Protein AF-A0A7L9SNA4-F1 (afdb_monomer)

pLDDT: mean 79.63, std 12.59, range [30.75, 96.81]

Solvent-accessible surface area (backbone atoms only — not comparable to full-atom values): 23932 Å² total; per-residue (Å²): 127,68,67,68,68,52,51,42,30,35,54,19,47,22,53,44,46,42,49,28,51,69,63,38,55,66,61,52,42,61,64,44,50,49,56,45,50,50,53,48,62,74,45,52,84,48,63,92,54,95,65,62,67,66,61,54,46,49,53,50,19,46,54,51,23,50,48,39,52,51,49,44,38,51,56,39,25,45,43,51,40,45,29,16,60,68,39,41,44,46,51,48,16,48,55,61,60,35,51,67,52,53,53,48,18,40,44,53,28,40,45,54,51,45,32,54,46,37,41,52,47,48,52,53,51,31,72,68,65,74,76,60,64,81,70,52,59,57,51,21,55,51,47,32,56,56,39,58,32,47,44,32,55,42,46,38,54,55,70,50,94,63,58,49,68,57,51,50,56,54,45,57,54,47,51,55,52,38,56,59,54,45,73,53,90,64,64,77,82,46,39,56,54,51,30,67,77,26,65,54,29,34,38,25,52,44,42,40,49,52,49,22,60,77,71,73,43,91,71,62,70,66,56,57,52,42,43,53,54,47,38,49,46,31,44,51,54,12,57,56,49,60,57,88,59,65,55,66,31,84,90,67,74,75,71,53,58,67,70,54,47,53,54,52,48,56,59,63,63,88,46,61,36,43,34,38,48,37,58,62,91,84,28,43,68,68,39,40,54,52,49,49,53,53,54,42,65,65,53,92,72,90,57,57,62,42,30,66,39,57,73,74,54,67,60,70,44,57,28,28,42,52,52,51,43,49,32,29,50,34,30,23,79,65,78,86,67,82,74,50,73,44,51,50,50,40,38,62,73,66,41,56,85,42,27,83,40,44,47,65,74,49,52,68,26,58,32,30,54,51,41,48,53,33,38,60,50,29,67,50,54,26,37,39,31,34,46,68,54,60,71,40,56,74,67,59,30,52,41,50,51,47,37,54,51,51,43,40,76,69,49,24,25,35,41,34,32,57,91,55,65,73,64,58,71,72,46,87,80,53,45,48,42,44,37,37,77,86,55,45,71,53,83,77,43,85,68,77,132

Organism: NCBI:txid1765219

Foldseek 3Di:
DPPPLLVLLLVLLLVLLLLLVVLVVVVLCVLFVVLLVVLLVVCLVCAPPPDDPLVVQLVVLLSLLLSLVVLLLVQQQLVLLVCLQLVVLVQSCLLQLHSVSNSVSSNVNSLVVQLVRLQVSQVSVCVRRVPDDPLCNVLSVLSSVLSSLQNLVSNLCLQPLDHSVVVVVVVVVVSVVLSVLLPDDDDDPVQLVNCLVRVSNLSSLSSSQVSCVSVVHDDDVVSVVSSVVSSVVSNVVSVVSPPPRDSHNSPLPDAFDPVLLVVVVVVQPDAFFEAEEAEDPQLCPLNSLSNNSVVQSPDPDDRWSEQEDHPPLDHSQSDFLLSLLSSLLSSAPDDDDPQDPLLVVLCVPQCVVRRRPGLNPDDPQSSLSSSLSSSVSNVILEYEEEASRPPHDPVSSVSSLVSVQVCSVVRGHYYYYHPDVVSVVSGDPYQYWYGYSNSDTDPPSRDDD

InterPro domains:
  IPR003439 ABC transporter-like, ATP-binding domain [PF00005] (274-390)
  IPR003593 AAA+ ATPase domain [SM00382] (271-439)
  IPR027417 P-loop containing nucleoside triphosphate hydrolase [G3DSA:3.40.50.300] (269-443)
  IPR027417 P-loop containing nucleoside triphosphate hydrolase [SSF52540] (272-439)
  IPR050763 ABC transporter ATP-binding component [PTHR42711] (270-436)

Radius of gyration: 26.08 Å; Cα contacts (8 Å, |Δi|>4): 630; chains: 1; bounding box: 65×46×72 Å

Secondary structure (DSSP, 8-state):
--HHHHHHHHHHHHHHHHHHHHH-HHHHIIIIIHHHHHHHHHHHTTTTS---HHHHHHHHHHHHHHHHHHHHIIIIIIHHHHHHHTTHHHHHHHHHS-HHHHHHHHHHHHHHHHHHHHHHHHHHHHHHHS---TTHHHHHHHHHHHHHHHHHHHHGGGGS---HHHHHHHHHHHHHHHHHHHTS---TTHHHHHHHH-HHHHHHHHHHHHHHHHHT----HHHHHHHHHHHHHHHHHHHHHTTT---S-TT--PPPPHHHHHHHHHHHSS--EEEEEEE-TTSSHHHHHHHHHHHHTT-SSS----EEE-S-----TTSBHHHHHHHHHHHSSSS-PPPPHHHHHHIIIIIGGGTTSBGGG--HHHHHHHHHHHHHTT--SEEEEESTTTT--HHHHHHHHHHHHHHHHTT-EEEEE---HHHHHTSSS-EEEEEPTTSPBPGGGG---

Nearest PDB structures (foldseek):
  4yer-assembly1_A  TM=7.213E-01  e=1.551E-06  Thermotoga maritima MSB8
  5lj6-assembly1_A  TM=7.651E-01  e=4.568E-06  Aggregatibacter actinomycetemcomitans
  5lil-assembly1_B  TM=7.554E-01  e=3.991E-06  Aggregatibacter actinomycetemcomitans
  5lj7-assembly1_B  TM=7.560E-01  e=4.367E-06  Aggregatibacter actinomycetemcomitans
  5lj7-assembly1_A  TM=7.556E-01  e=1.124E-05  Aggregatibacter actinomycetemcomitans

Structure (mmCIF, N/CA/C/O backbone):
data_AF-A0A7L9SNA4-F1
#
_entry.id   AF-A0A7L9SNA4-F1
#
loop_
_atom_site.group_PDB
_atom_site.id
_atom_site.type_symbol
_atom_site.label_atom_id
_atom_site.label_alt_id
_atom_site.label_comp_id
_atom_site.label_asym_id
_atom_site.label_entity_id
_atom_site.label_seq_id
_atom_site.pdbx_PDB_ins_code
_atom_site.Cartn_x
_atom_site.Cartn_y
_atom_site.Cartn_z
_atom_site.occupancy
_atom_site.B_iso_or_equiv
_atom_site.auth_seq_id
_atom_site.auth_comp_id
_atom_site.auth_asym_id
_atom_site.auth_atom_id
_atom_site.pdbx_PDB_model_num
ATOM 1 N N . MET A 1 1 ? -17.905 -3.296 -12.856 1.00 43.97 1 MET A N 1
ATOM 2 C CA . MET A 1 1 ? -17.235 -2.466 -11.827 1.00 43.97 1 MET A CA 1
ATOM 3 C C . MET A 1 1 ? -17.929 -1.113 -11.800 1.00 43.97 1 MET A C 1
ATOM 5 O O . MET A 1 1 ? -17.920 -0.449 -12.825 1.00 43.97 1 MET A O 1
ATOM 9 N N . GLY A 1 2 ? -18.575 -0.729 -10.693 1.00 44.94 2 GLY A N 1
ATOM 10 C CA . GLY A 1 2 ? -19.204 0.594 -10.557 1.00 44.94 2 GLY A CA 1
ATOM 11 C C . GLY A 1 2 ? -18.174 1.709 -10.774 1.00 44.94 2 GLY A C 1
ATOM 12 O O . GLY A 1 2 ? -17.242 1.851 -9.980 1.00 44.94 2 GLY A O 1
ATOM 13 N N . GLY A 1 3 ? -18.304 2.440 -11.885 1.00 56.78 3 GLY A N 1
ATOM 14 C CA . GLY A 1 3 ? -17.217 3.240 -12.465 1.00 56.78 3 GLY A CA 1
ATOM 15 C C . GLY A 1 3 ? -16.683 4.357 -11.565 1.00 56.78 3 GLY A C 1
ATOM 16 O O . GLY A 1 3 ? -15.479 4.581 -11.520 1.00 56.78 3 GLY A O 1
ATOM 17 N N . ILE A 1 4 ? -17.545 5.006 -10.781 1.00 61.09 4 ILE A N 1
ATOM 18 C CA . ILE A 1 4 ? -17.172 6.199 -10.000 1.00 61.09 4 ILE A CA 1
ATOM 19 C C . ILE A 1 4 ? -16.403 5.822 -8.721 1.00 61.09 4 ILE A C 1
ATOM 21 O O . ILE A 1 4 ? -15.327 6.359 -8.449 1.00 61.09 4 ILE A O 1
ATOM 25 N N . ASN A 1 5 ? -16.888 4.825 -7.972 1.00 72.88 5 ASN A N 1
ATOM 26 C CA . ASN A 1 5 ? -16.231 4.366 -6.741 1.00 72.88 5 ASN A CA 1
ATOM 27 C C . ASN A 1 5 ? -14.871 3.699 -7.009 1.00 72.88 5 ASN A C 1
ATOM 29 O O . ASN A 1 5 ? -13.950 3.832 -6.200 1.00 72.88 5 ASN A O 1
ATOM 33 N N . GLY A 1 6 ? -14.715 3.014 -8.148 1.00 78.31 6 GLY A N 1
ATOM 34 C CA . GLY A 1 6 ? -13.434 2.434 -8.557 1.00 78.31 6 GLY A CA 1
ATOM 35 C C . GLY A 1 6 ? -12.361 3.494 -8.825 1.00 78.31 6 GLY A C 1
ATOM 36 O O . GLY A 1 6 ? -11.249 3.386 -8.306 1.00 78.31 6 GLY A O 1
ATOM 37 N N . ILE A 1 7 ? -12.706 4.551 -9.569 1.00 83.62 7 ILE A N 1
ATOM 38 C CA . ILE A 1 7 ? -11.781 5.647 -9.902 1.00 83.62 7 ILE A CA 1
ATOM 39 C C . ILE A 1 7 ? -11.362 6.412 -8.644 1.00 83.62 7 ILE A C 1
ATOM 41 O O . ILE A 1 7 ? -10.181 6.718 -8.475 1.00 83.62 7 ILE A O 1
ATOM 45 N N . ARG A 1 8 ? -12.294 6.678 -7.720 1.00 85.94 8 ARG A N 1
ATOM 46 C CA . ARG A 1 8 ? -11.976 7.378 -6.467 1.00 85.94 8 ARG A CA 1
ATOM 47 C C . ARG A 1 8 ? -10.946 6.613 -5.635 1.00 85.94 8 ARG A C 1
ATOM 49 O O . ARG A 1 8 ? -9.920 7.193 -5.273 1.00 85.94 8 ARG A O 1
ATOM 56 N N . LYS A 1 9 ? -11.177 5.311 -5.421 1.00 88.38 9 LYS A N 1
ATOM 57 C CA . LYS A 1 9 ? -10.251 4.401 -4.723 1.00 88.38 9 LYS A CA 1
ATOM 58 C C . LYS A 1 9 ? -8.875 4.388 -5.382 1.00 88.38 9 LYS A C 1
ATOM 60 O O . LYS A 1 9 ? -7.867 4.574 -4.703 1.00 88.38 9 LYS A O 1
ATOM 65 N N . LEU A 1 10 ? -8.848 4.232 -6.707 1.00 90.00 10 LEU A N 1
ATOM 66 C CA . LEU A 1 10 ? -7.619 4.250 -7.492 1.00 90.00 10 LEU A CA 1
ATOM 67 C C . LEU A 1 10 ? -6.855 5.566 -7.303 1.00 90.00 10 LEU A C 1
ATOM 69 O O . LEU A 1 10 ? -5.659 5.545 -7.034 1.00 90.00 10 LEU A O 1
ATOM 73 N N . SER A 1 11 ? -7.547 6.706 -7.378 1.00 91.19 11 SER A N 1
ATOM 74 C CA . SER A 1 11 ? -6.941 8.036 -7.235 1.00 91.19 11 SER A CA 1
ATOM 75 C C . SER A 1 11 ? -6.343 8.283 -5.847 1.00 91.19 11 SER A C 1
ATOM 77 O O . SER A 1 11 ? -5.363 9.018 -5.718 1.00 91.19 11 SER A O 1
ATOM 79 N N . ALA A 1 12 ? -6.942 7.707 -4.801 1.00 91.56 12 ALA A N 1
ATOM 80 C CA . ALA A 1 12 ? -6.480 7.846 -3.427 1.00 91.56 12 ALA A CA 1
ATOM 81 C C . ALA A 1 12 ? -5.215 7.015 -3.198 1.00 91.56 12 ALA A C 1
ATOM 83 O O . ALA A 1 12 ? -4.208 7.544 -2.730 1.00 91.56 12 ALA A O 1
ATOM 84 N N . LEU A 1 13 ? -5.243 5.748 -3.625 1.00 92.38 13 LEU A N 1
ATOM 85 C CA . LEU A 1 13 ? -4.084 4.855 -3.591 1.00 92.38 13 LEU A CA 1
ATOM 86 C C . LEU A 1 13 ? -2.926 5.413 -4.423 1.00 92.38 13 LEU A C 1
ATOM 88 O O . LEU A 1 13 ? -1.808 5.500 -3.930 1.00 92.38 13 LEU A O 1
ATOM 92 N N . TYR A 1 14 ? -3.196 5.864 -5.649 1.00 93.69 14 TYR A N 1
ATOM 93 C CA . TYR A 1 14 ? -2.199 6.471 -6.533 1.00 93.69 14 TYR A CA 1
ATOM 94 C C . TYR A 1 14 ? -1.499 7.669 -5.878 1.00 93.69 14 TYR A C 1
ATOM 96 O O . TYR A 1 14 ? -0.270 7.731 -5.847 1.00 93.69 14 TYR A O 1
ATOM 104 N N . ARG A 1 15 ? -2.270 8.599 -5.293 1.00 92.94 15 ARG A N 1
ATOM 105 C CA . ARG A 1 15 ? -1.718 9.765 -4.583 1.00 92.94 15 ARG A CA 1
ATOM 106 C C . ARG A 1 15 ? -0.880 9.365 -3.372 1.00 92.94 15 ARG A C 1
ATOM 108 O O . ARG A 1 15 ? 0.157 9.979 -3.139 1.00 92.94 15 ARG A O 1
ATOM 115 N N . ALA A 1 16 ? -1.306 8.348 -2.628 1.00 91.69 16 ALA A N 1
ATOM 116 C CA . ALA A 1 16 ? -0.551 7.829 -1.495 1.00 91.69 16 ALA A CA 1
ATOM 117 C C . ALA A 1 16 ? 0.782 7.200 -1.931 1.00 91.69 16 ALA A C 1
ATOM 119 O O . ALA A 1 16 ? 1.824 7.560 -1.390 1.00 91.69 16 ALA A O 1
ATOM 120 N N . PHE A 1 17 ? 0.782 6.337 -2.951 1.00 90.81 17 PHE A N 1
ATOM 121 C CA . PHE A 1 17 ? 2.013 5.728 -3.467 1.00 90.81 17 PHE A CA 1
ATOM 122 C C . PHE A 1 17 ? 3.004 6.773 -3.988 1.00 90.81 17 PHE A C 1
ATOM 124 O O . PHE A 1 17 ? 4.187 6.710 -3.653 1.00 90.81 17 PHE A O 1
ATOM 131 N N . LEU A 1 18 ? 2.521 7.776 -4.733 1.00 89.19 18 LEU A N 1
ATOM 132 C CA . LEU A 1 18 ? 3.346 8.901 -5.180 1.00 89.19 18 LEU A CA 1
ATOM 133 C C . LEU A 1 18 ? 3.928 9.710 -4.017 1.00 89.19 18 LEU A C 1
ATOM 135 O O . LEU A 1 18 ? 5.094 10.098 -4.059 1.00 89.19 18 LEU A O 1
ATOM 139 N N . ALA A 1 19 ? 3.121 9.996 -2.993 1.00 88.50 19 ALA A N 1
ATOM 140 C CA . ALA A 1 19 ? 3.571 10.749 -1.829 1.00 88.50 19 ALA A CA 1
ATOM 141 C C . ALA A 1 19 ? 4.641 9.983 -1.042 1.00 88.50 19 ALA A C 1
ATOM 143 O O . ALA A 1 19 ? 5.638 10.580 -0.641 1.00 88.50 19 ALA A O 1
ATOM 144 N N . GLU A 1 20 ? 4.465 8.674 -0.860 1.00 85.25 20 GLU A N 1
ATOM 145 C CA . GLU A 1 20 ? 5.474 7.847 -0.202 1.00 85.25 20 GLU A CA 1
ATOM 146 C C . GLU A 1 20 ? 6.769 7.788 -1.022 1.00 85.25 20 GLU A C 1
ATOM 148 O O . GLU A 1 20 ? 7.844 7.935 -0.442 1.00 85.25 20 GLU A O 1
ATOM 153 N N . GLU A 1 21 ? 6.698 7.678 -2.356 1.00 79.94 21 GLU A N 1
ATOM 154 C CA . GLU A 1 21 ? 7.923 7.673 -3.165 1.00 79.94 21 GLU A CA 1
ATOM 155 C C . GLU A 1 21 ? 8.655 9.009 -3.120 1.00 79.94 21 GLU A C 1
ATOM 157 O O . GLU A 1 21 ? 9.875 9.052 -2.987 1.00 79.94 21 GLU A O 1
ATOM 162 N N . ARG A 1 22 ? 7.911 10.119 -3.185 1.00 79.75 22 ARG A N 1
ATOM 163 C CA . ARG A 1 22 ? 8.484 11.465 -3.080 1.00 79.75 22 ARG A CA 1
ATOM 164 C C . ARG A 1 22 ? 9.251 11.648 -1.769 1.00 79.75 22 ARG A C 1
ATOM 166 O O . ARG A 1 22 ? 10.240 12.375 -1.736 1.00 79.75 22 ARG A O 1
ATOM 173 N N . ASN A 1 23 ? 8.797 10.997 -0.702 1.00 77.56 23 ASN A N 1
ATOM 174 C CA . ASN A 1 23 ? 9.449 11.046 0.601 1.00 77.56 23 ASN A CA 1
ATOM 175 C C . ASN A 1 23 ? 10.657 10.087 0.693 1.00 77.56 23 ASN A C 1
ATOM 177 O O . ASN A 1 23 ? 11.495 10.257 1.579 1.00 77.56 23 ASN A O 1
ATOM 181 N N . ASN A 1 24 ? 10.808 9.139 -0.240 1.00 74.81 24 ASN A N 1
ATOM 182 C CA . ASN A 1 24 ? 11.960 8.242 -0.354 1.00 74.81 24 ASN A CA 1
ATOM 183 C C . ASN A 1 24 ? 13.098 8.859 -1.195 1.00 74.81 24 ASN A C 1
ATOM 185 O O . ASN A 1 24 ? 13.443 8.395 -2.286 1.00 74.81 24 ASN A O 1
ATOM 189 N N . LEU A 1 25 ? 13.711 9.918 -0.661 1.00 66.69 25 LEU A N 1
ATOM 190 C CA . LEU A 1 25 ? 14.777 10.671 -1.335 1.00 66.69 25 LEU A CA 1
ATOM 191 C C . LEU A 1 25 ? 15.988 9.794 -1.715 1.00 66.69 25 LEU A C 1
ATOM 193 O O . LEU A 1 25 ? 16.582 9.986 -2.773 1.00 66.69 25 LEU A O 1
ATOM 197 N N . ALA A 1 26 ? 16.336 8.809 -0.879 1.00 66.38 26 ALA A N 1
ATOM 198 C CA . ALA A 1 26 ? 17.468 7.913 -1.118 1.00 66.38 26 ALA A CA 1
ATOM 199 C C . ALA A 1 26 ? 17.258 7.042 -2.369 1.00 66.38 26 ALA A C 1
ATOM 201 O O . ALA A 1 26 ? 18.150 6.950 -3.213 1.00 66.38 26 ALA A O 1
ATOM 202 N N . GLY A 1 27 ? 16.059 6.467 -2.527 1.00 66.88 27 GLY A N 1
ATOM 203 C CA . GLY A 1 27 ? 15.694 5.696 -3.718 1.00 66.88 27 GLY A CA 1
ATOM 204 C C . GLY A 1 27 ? 15.751 6.538 -4.993 1.00 66.88 27 GLY A C 1
ATOM 205 O O . GLY A 1 27 ? 16.306 6.099 -6.001 1.00 66.88 27 GLY A O 1
ATOM 206 N N . PHE A 1 28 ? 15.264 7.780 -4.935 1.00 67.50 28 PHE A N 1
ATOM 207 C CA . PHE A 1 28 ? 15.332 8.715 -6.059 1.00 67.50 28 PHE A CA 1
ATOM 208 C C . PHE A 1 28 ? 16.777 9.047 -6.466 1.00 67.50 28 PHE A C 1
ATOM 210 O O . PHE A 1 28 ? 17.113 8.976 -7.648 1.00 67.50 28 PHE A O 1
ATOM 217 N N . VAL A 1 29 ? 17.655 9.350 -5.501 1.00 66.88 29 VAL A N 1
ATOM 218 C CA . VAL A 1 29 ? 19.071 9.662 -5.768 1.00 66.88 29 VAL A CA 1
ATOM 219 C C . VAL A 1 29 ? 19.797 8.470 -6.398 1.00 66.88 29 VAL A C 1
ATOM 221 O O . VAL A 1 29 ? 20.474 8.634 -7.411 1.00 66.88 29 VAL A O 1
ATOM 224 N N . ILE A 1 30 ? 19.624 7.264 -5.854 1.00 67.19 30 ILE A N 1
ATOM 225 C CA . ILE A 1 30 ? 20.296 6.060 -6.369 1.00 67.19 30 ILE A CA 1
ATOM 226 C C . ILE A 1 30 ? 19.818 5.718 -7.782 1.00 67.19 30 ILE A C 1
ATOM 228 O O . ILE A 1 30 ? 20.623 5.348 -8.632 1.00 67.19 30 ILE A O 1
ATOM 232 N N . THR A 1 31 ? 18.519 5.858 -8.043 1.00 67.62 31 THR A N 1
ATOM 233 C CA . THR A 1 31 ? 17.918 5.414 -9.307 1.00 67.62 31 THR A CA 1
ATOM 234 C C . THR A 1 31 ? 18.121 6.422 -10.439 1.00 67.62 31 THR A C 1
ATOM 236 O O . THR A 1 31 ? 18.207 6.028 -11.597 1.00 67.62 31 THR A O 1
ATOM 239 N N . LEU A 1 32 ? 18.223 7.719 -10.125 1.00 72.44 32 LEU A N 1
ATOM 240 C CA . LEU A 1 32 ? 18.311 8.777 -11.134 1.00 72.44 32 LEU A CA 1
ATOM 241 C C . LEU A 1 32 ? 19.663 9.492 -11.153 1.00 72.44 32 LEU A C 1
ATOM 243 O O . LEU A 1 32 ? 20.265 9.640 -12.216 1.00 72.44 32 LEU A O 1
ATOM 247 N N . VAL A 1 33 ? 20.144 9.960 -10.000 1.00 71.50 33 VAL A N 1
ATOM 248 C CA . VAL A 1 33 ? 21.321 10.842 -9.934 1.00 71.50 33 VAL A CA 1
ATOM 249 C C . VAL A 1 33 ? 22.592 10.066 -10.248 1.00 71.50 33 VAL A C 1
ATOM 251 O O . VAL A 1 33 ? 23.402 10.535 -11.043 1.00 71.50 33 VAL A O 1
ATOM 254 N N . LEU A 1 34 ? 22.756 8.867 -9.683 1.00 69.44 34 LEU A N 1
ATOM 255 C CA . LEU A 1 34 ? 23.973 8.081 -9.883 1.00 69.44 34 LEU A CA 1
ATOM 256 C C . LEU A 1 34 ? 24.144 7.609 -11.344 1.00 69.44 34 LEU A C 1
ATOM 258 O O . LEU A 1 34 ? 25.220 7.845 -11.895 1.00 69.44 34 LEU A O 1
ATOM 262 N N . PRO A 1 35 ? 23.123 7.044 -12.028 1.00 70.12 35 PRO A N 1
ATOM 263 C CA . PRO A 1 35 ? 23.240 6.705 -13.447 1.00 70.12 35 PRO A CA 1
ATOM 264 C C . PRO A 1 35 ? 23.450 7.932 -14.336 1.00 70.12 35 PRO A C 1
ATOM 266 O O . PRO A 1 35 ? 24.241 7.865 -15.273 1.00 70.12 35 PRO A O 1
ATOM 269 N N . SER A 1 36 ? 22.801 9.062 -14.025 1.00 74.12 36 SER A N 1
ATOM 270 C CA . SER A 1 36 ? 23.005 10.322 -14.756 1.00 74.12 36 SER A CA 1
ATOM 271 C C . SER A 1 36 ? 24.440 10.829 -14.608 1.00 74.12 36 SER A C 1
ATOM 273 O O . SER A 1 36 ? 25.069 11.186 -15.596 1.00 74.12 36 SER A O 1
ATOM 275 N N . LEU A 1 37 ? 24.994 10.822 -13.391 1.00 72.00 37 LEU A N 1
ATOM 276 C CA . LEU A 1 37 ? 26.386 11.203 -13.143 1.00 72.00 37 LEU A CA 1
ATOM 277 C C . LEU A 1 37 ? 27.360 10.267 -13.857 1.00 72.00 37 LEU A C 1
ATOM 279 O O . LEU A 1 37 ? 28.296 10.745 -14.488 1.00 72.00 37 LEU A O 1
ATOM 283 N N . LEU A 1 38 ? 27.132 8.953 -13.797 1.00 72.12 38 LEU A N 1
ATOM 284 C CA . LEU A 1 38 ? 27.973 7.971 -14.480 1.00 72.12 38 LEU A CA 1
ATOM 285 C C . LEU A 1 38 ? 27.930 8.164 -16.001 1.00 72.12 38 LEU A C 1
ATOM 287 O O . LEU A 1 38 ? 28.974 8.139 -16.649 1.00 72.12 38 LEU A O 1
ATOM 291 N N . PHE A 1 39 ? 26.741 8.410 -16.558 1.00 74.56 39 PHE A N 1
ATOM 292 C CA . PHE A 1 39 ? 26.570 8.755 -17.966 1.00 74.56 39 PHE A CA 1
ATOM 293 C C . PHE A 1 39 ? 27.386 9.999 -18.322 1.00 74.56 39 PHE A C 1
ATOM 295 O O . PHE A 1 39 ? 28.146 9.979 -19.286 1.00 74.56 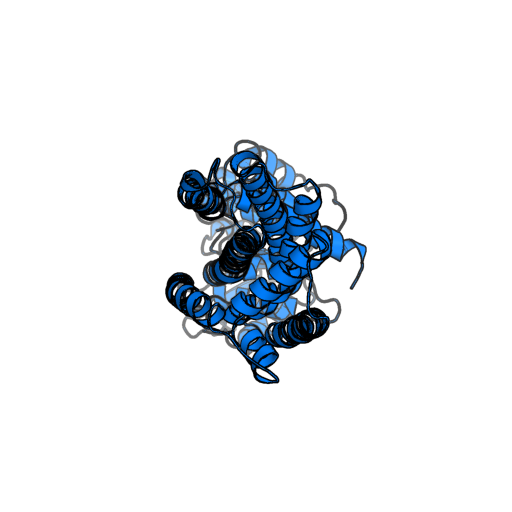39 PHE A O 1
ATOM 302 N N . VAL A 1 40 ? 27.286 11.059 -17.519 1.00 70.69 40 VAL A N 1
ATOM 303 C CA . VAL A 1 40 ? 28.040 12.297 -17.737 1.00 70.69 40 VAL A CA 1
ATOM 304 C C . VAL A 1 40 ? 29.548 12.058 -17.648 1.00 70.69 40 VAL A C 1
ATOM 306 O O . VAL A 1 40 ? 30.263 12.473 -18.550 1.00 70.69 40 VAL A O 1
ATOM 309 N N . ILE A 1 41 ? 30.047 11.349 -16.631 1.00 70.94 41 ILE A N 1
ATOM 310 C CA . ILE A 1 41 ? 31.483 11.060 -16.461 1.00 70.94 41 ILE A CA 1
ATOM 311 C C . ILE A 1 41 ? 32.027 10.250 -17.643 1.00 70.94 41 ILE A C 1
ATOM 313 O O . ILE A 1 41 ? 33.045 10.625 -18.224 1.00 70.94 41 ILE A O 1
ATOM 317 N N . ASN A 1 42 ? 31.332 9.178 -18.034 1.00 68.88 42 ASN A N 1
ATOM 318 C CA . ASN A 1 42 ? 31.764 8.315 -19.135 1.00 68.88 42 ASN A CA 1
ATOM 319 C C . ASN A 1 42 ? 31.727 9.026 -20.492 1.00 68.88 42 ASN A C 1
ATOM 321 O O . ASN A 1 42 ? 32.472 8.648 -21.394 1.00 68.88 42 ASN A O 1
ATOM 325 N N . ASN A 1 43 ? 30.884 10.053 -20.638 1.00 67.25 43 ASN A N 1
ATOM 326 C CA . ASN A 1 43 ? 30.715 10.767 -21.900 1.00 67.25 43 ASN A CA 1
ATOM 327 C C . ASN A 1 43 ? 31.406 12.145 -21.946 1.00 67.25 43 ASN A C 1
ATOM 329 O O . ASN A 1 43 ? 31.622 12.679 -23.030 1.00 67.25 43 ASN A O 1
ATOM 333 N N . ILE A 1 44 ? 31.860 12.689 -20.809 1.00 64.62 44 ILE A N 1
ATOM 334 C CA . ILE A 1 44 ? 32.608 13.958 -20.725 1.00 64.62 44 ILE A CA 1
ATOM 335 C C . ILE A 1 44 ? 33.907 13.913 -21.537 1.00 64.62 44 ILE A C 1
ATOM 337 O O . ILE A 1 44 ? 34.272 14.910 -22.154 1.00 64.62 44 ILE A O 1
ATOM 341 N N . ALA A 1 45 ? 34.583 12.760 -21.598 1.00 56.97 45 ALA A N 1
ATOM 342 C CA . ALA A 1 45 ? 35.806 12.588 -22.391 1.00 56.97 45 ALA A CA 1
ATOM 343 C C . ALA A 1 45 ? 35.575 12.732 -23.911 1.00 56.97 45 ALA A C 1
ATOM 345 O O . ALA A 1 45 ? 36.526 12.921 -24.672 1.00 56.97 45 ALA A O 1
ATOM 346 N N . TYR A 1 46 ? 34.316 12.656 -24.349 1.00 58.34 46 TYR A N 1
ATOM 347 C CA . TYR A 1 46 ? 33.903 12.850 -25.733 1.00 58.34 46 TYR A CA 1
ATOM 348 C C . TYR A 1 46 ? 33.398 14.272 -26.024 1.00 58.34 46 TYR A C 1
ATOM 350 O O . TYR A 1 46 ? 33.159 14.605 -27.186 1.00 58.34 46 TYR A O 1
ATOM 358 N N . ALA A 1 47 ? 33.276 15.136 -25.008 1.00 55.25 47 ALA A N 1
ATOM 359 C CA . ALA A 1 47 ? 32.879 16.527 -25.194 1.00 55.25 47 ALA A CA 1
ATOM 360 C C . ALA A 1 47 ? 33.896 17.258 -26.093 1.00 55.25 47 ALA A C 1
ATOM 362 O O . ALA A 1 47 ? 35.074 17.378 -25.759 1.00 55.25 47 ALA A O 1
ATOM 363 N N . GLY A 1 48 ? 33.441 17.733 -27.256 1.00 54.66 48 GLY A N 1
ATOM 364 C CA . GLY A 1 48 ? 34.284 18.430 -28.236 1.00 54.66 48 GLY A CA 1
ATOM 365 C C . GLY A 1 48 ? 34.961 17.537 -29.286 1.00 54.66 48 GLY A C 1
ATOM 366 O O . GLY A 1 48 ? 35.718 18.054 -30.104 1.00 54.66 48 GLY A O 1
ATOM 367 N N . ARG A 1 49 ? 34.686 16.224 -29.310 1.00 61.09 49 ARG A N 1
ATOM 368 C CA . ARG A 1 49 ? 35.077 15.320 -30.409 1.00 61.09 49 ARG A CA 1
ATOM 369 C C . ARG A 1 49 ? 33.868 15.004 -31.293 1.00 61.09 49 ARG A C 1
ATOM 371 O O . ARG A 1 49 ? 32.744 14.940 -30.807 1.00 61.09 49 ARG A O 1
ATOM 378 N N . THR A 1 50 ? 34.089 14.767 -32.585 1.00 58.28 50 THR A N 1
ATOM 379 C CA . THR A 1 50 ? 33.064 14.192 -33.470 1.00 58.28 50 THR A CA 1
ATOM 380 C C . THR A 1 50 ? 32.870 12.724 -33.101 1.00 58.28 50 THR A C 1
ATOM 382 O O . THR A 1 50 ? 33.675 11.874 -33.481 1.00 58.28 50 THR A O 1
ATOM 385 N N . VAL A 1 51 ? 31.844 12.434 -32.306 1.00 62.31 51 VAL A N 1
ATOM 386 C CA . VAL A 1 51 ? 31.431 11.064 -31.978 1.00 62.31 51 VAL A CA 1
ATOM 387 C C . VAL A 1 51 ? 30.432 10.598 -33.025 1.00 62.31 51 VAL A C 1
ATOM 389 O O . VAL A 1 51 ? 29.595 11.392 -33.454 1.00 62.31 51 VAL A O 1
ATOM 392 N N . ASP A 1 52 ? 30.506 9.328 -33.421 1.00 67.50 52 ASP A N 1
ATOM 393 C CA . ASP A 1 52 ? 29.468 8.707 -34.241 1.00 67.50 52 ASP A CA 1
ATOM 394 C C . ASP A 1 52 ? 28.106 8.836 -33.529 1.00 67.50 52 ASP A C 1
ATOM 396 O O . ASP A 1 52 ? 27.940 8.285 -32.432 1.00 67.50 52 ASP A O 1
ATOM 400 N N . PRO A 1 53 ? 27.130 9.558 -34.114 1.00 64.50 53 PRO A N 1
ATOM 401 C CA . PRO A 1 53 ? 25.809 9.716 -33.522 1.00 64.50 53 PRO A CA 1
ATOM 402 C C . PRO A 1 53 ? 25.141 8.371 -33.225 1.00 64.50 53 PRO A C 1
ATOM 404 O O . PRO A 1 53 ? 24.467 8.245 -32.209 1.00 64.50 53 PRO A O 1
ATOM 407 N N . LEU A 1 54 ? 25.370 7.344 -34.051 1.00 66.50 54 LEU A N 1
ATOM 408 C CA . LEU A 1 54 ? 24.787 6.014 -33.852 1.00 66.50 54 LEU A CA 1
ATOM 409 C C . LEU A 1 54 ? 25.304 5.347 -32.571 1.00 66.50 54 LEU A C 1
ATOM 411 O O . LEU A 1 54 ? 24.510 4.802 -31.805 1.00 66.50 54 LEU A O 1
ATOM 415 N N . ALA A 1 55 ? 26.605 5.448 -32.290 1.00 68.50 55 ALA A N 1
ATOM 416 C CA . ALA A 1 55 ? 27.210 4.886 -31.083 1.00 68.50 55 ALA A CA 1
ATOM 417 C C . ALA A 1 55 ? 26.721 5.582 -29.799 1.00 68.50 55 ALA A C 1
ATOM 419 O O . ALA A 1 55 ? 26.481 4.929 -28.782 1.00 68.50 55 ALA A O 1
ATOM 420 N N . VAL A 1 56 ? 26.519 6.905 -29.846 1.00 67.31 56 VAL A N 1
ATOM 421 C CA . VAL A 1 56 ? 25.943 7.665 -28.720 1.00 67.31 56 VAL A CA 1
ATOM 422 C C . VAL A 1 56 ? 24.502 7.231 -28.455 1.00 67.31 56 VAL A C 1
ATOM 424 O O . VAL A 1 56 ? 24.100 7.088 -27.299 1.00 67.31 56 VAL A O 1
ATOM 427 N N . LEU A 1 57 ? 23.724 7.004 -29.514 1.00 68.12 57 LEU A N 1
ATOM 428 C CA . LEU A 1 57 ? 22.315 6.626 -29.410 1.00 68.12 57 LEU A CA 1
ATOM 429 C C . LEU A 1 57 ? 22.126 5.192 -28.922 1.00 68.12 57 LEU A C 1
ATOM 431 O O . LEU A 1 57 ? 21.210 4.941 -28.138 1.00 68.12 57 LEU A O 1
ATOM 435 N N . ASP A 1 58 ? 23.003 4.274 -29.322 1.00 72.44 58 ASP A N 1
ATOM 436 C CA . ASP A 1 58 ? 23.004 2.908 -28.803 1.00 72.44 58 ASP A CA 1
ATOM 437 C C . ASP A 1 58 ? 23.352 2.882 -27.306 1.00 72.44 58 ASP A C 1
ATOM 439 O O . ASP A 1 58 ? 22.612 2.316 -26.498 1.00 72.44 58 ASP A O 1
ATOM 443 N N . GLY A 1 59 ? 24.394 3.620 -26.903 1.00 73.62 59 GLY A N 1
ATOM 444 C CA . GLY A 1 59 ? 24.743 3.796 -25.494 1.00 73.62 59 GLY A CA 1
ATOM 445 C C . GLY A 1 59 ? 23.594 4.396 -24.677 1.00 73.62 59 GLY A C 1
ATOM 446 O O . GLY A 1 59 ? 23.226 3.859 -23.632 1.00 73.62 59 GLY A O 1
ATOM 447 N N . LEU A 1 60 ? 22.970 5.473 -25.163 1.00 74.44 60 LEU A N 1
ATOM 448 C CA . LEU A 1 60 ? 21.819 6.104 -24.510 1.00 74.44 60 LEU A CA 1
ATOM 449 C C . LEU A 1 60 ? 20.622 5.143 -24.393 1.00 74.44 60 LEU A C 1
ATOM 451 O O . LEU A 1 60 ? 19.980 5.094 -23.343 1.00 74.44 60 LEU A O 1
ATOM 455 N N . SER A 1 61 ? 20.356 4.346 -25.431 1.00 78.31 61 SER A N 1
ATOM 456 C CA . SER A 1 61 ? 19.299 3.326 -25.433 1.00 78.31 61 SER A CA 1
ATOM 457 C C . SER A 1 61 ? 19.558 2.241 -24.387 1.00 78.31 61 SER A C 1
ATOM 459 O O . SER A 1 61 ? 18.635 1.856 -23.662 1.00 78.31 61 SER A O 1
ATOM 461 N N . ALA A 1 62 ? 20.809 1.800 -24.235 1.00 79.25 62 ALA A N 1
ATOM 462 C CA . ALA A 1 62 ? 21.212 0.863 -23.191 1.00 79.25 62 ALA A CA 1
ATOM 463 C C . ALA A 1 62 ? 21.016 1.462 -21.782 1.00 79.25 62 ALA A C 1
ATOM 465 O O . ALA A 1 62 ? 20.374 0.842 -20.932 1.00 79.25 62 ALA A O 1
ATOM 466 N N . TYR A 1 63 ? 21.472 2.698 -21.535 1.00 78.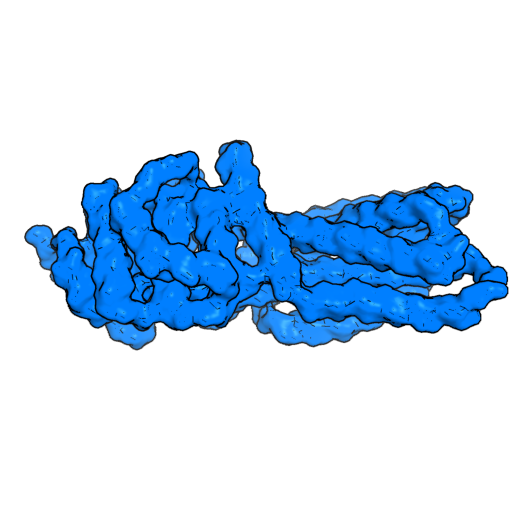94 63 TYR A N 1
ATOM 467 C CA . TYR A 1 63 ? 21.289 3.374 -20.240 1.00 78.94 63 TYR A CA 1
ATOM 468 C C . TYR A 1 63 ? 19.812 3.577 -19.880 1.00 78.94 63 TYR A C 1
ATOM 470 O O . TYR A 1 63 ? 19.408 3.304 -18.749 1.00 78.94 63 TYR A O 1
ATOM 478 N N . LEU A 1 64 ? 18.985 4.014 -20.833 1.00 79.94 64 LEU A N 1
ATOM 479 C CA . LEU A 1 64 ? 17.546 4.164 -20.616 1.00 79.94 64 LEU A CA 1
ATOM 480 C C . LEU A 1 64 ? 16.876 2.822 -20.316 1.00 79.94 64 LEU A C 1
ATOM 482 O O . LEU A 1 64 ? 16.018 2.753 -19.440 1.00 79.94 64 LEU A O 1
ATOM 486 N N . SER A 1 65 ? 17.299 1.749 -20.985 1.00 84.88 65 SER A N 1
ATOM 487 C CA . SER A 1 65 ? 16.789 0.397 -20.732 1.00 84.88 65 SER A CA 1
ATOM 488 C C . SER A 1 65 ? 17.126 -0.085 -19.323 1.00 84.88 65 SER A C 1
ATOM 490 O O . SER A 1 65 ? 16.258 -0.627 -18.639 1.00 84.88 65 SER A O 1
ATOM 492 N N . TYR A 1 66 ? 18.347 0.183 -18.849 1.00 83.75 66 TYR A N 1
ATOM 493 C CA . TYR A 1 66 ? 18.736 -0.079 -17.461 1.00 83.75 66 TYR A CA 1
ATOM 494 C C . TYR A 1 66 ? 17.839 0.668 -16.474 1.00 83.75 66 TYR A C 1
ATOM 496 O O . TYR A 1 66 ? 17.255 0.050 -15.586 1.00 83.75 66 TYR A O 1
ATOM 504 N N . ILE A 1 67 ? 17.702 1.986 -16.651 1.00 82.00 67 ILE A N 1
ATOM 505 C CA . ILE A 1 67 ? 16.911 2.838 -15.756 1.00 82.00 67 ILE A CA 1
ATOM 506 C C . ILE A 1 67 ? 15.460 2.356 -15.721 1.00 82.00 67 ILE A C 1
ATOM 508 O O . ILE A 1 67 ? 14.918 2.140 -14.642 1.00 82.00 67 ILE A O 1
ATOM 512 N N . VAL A 1 68 ? 14.847 2.117 -16.885 1.00 86.31 68 VAL A N 1
ATOM 513 C CA . VAL A 1 68 ? 13.465 1.627 -16.976 1.00 86.31 68 VAL A CA 1
ATOM 514 C C . VAL A 1 68 ? 13.301 0.296 -16.250 1.00 86.31 68 VAL A C 1
ATOM 516 O O . VAL A 1 68 ? 12.405 0.172 -15.413 1.00 86.31 68 VAL A O 1
ATOM 519 N N . PHE A 1 69 ? 14.164 -0.687 -16.518 1.00 87.75 69 PHE A N 1
ATOM 520 C CA . PHE A 1 69 ? 14.041 -2.007 -15.905 1.00 87.75 69 PHE A CA 1
ATOM 521 C C . PHE A 1 69 ? 14.223 -1.957 -14.384 1.00 87.75 69 PHE A C 1
ATOM 523 O O . PHE A 1 69 ? 13.391 -2.477 -13.640 1.00 87.75 69 PHE A O 1
ATOM 530 N N . VAL A 1 70 ? 15.283 -1.296 -13.912 1.00 84.38 70 VAL A N 1
ATOM 531 C CA . VAL A 1 70 ? 15.602 -1.190 -12.482 1.00 84.38 70 VAL A CA 1
ATOM 532 C C . VAL A 1 70 ? 14.516 -0.424 -11.731 1.00 84.38 70 VAL A C 1
ATOM 534 O O . VAL A 1 70 ? 14.116 -0.851 -10.646 1.00 84.38 70 VAL A O 1
ATOM 537 N N . SER A 1 71 ? 13.995 0.664 -12.303 1.00 84.62 71 SER A N 1
ATOM 538 C CA . SER A 1 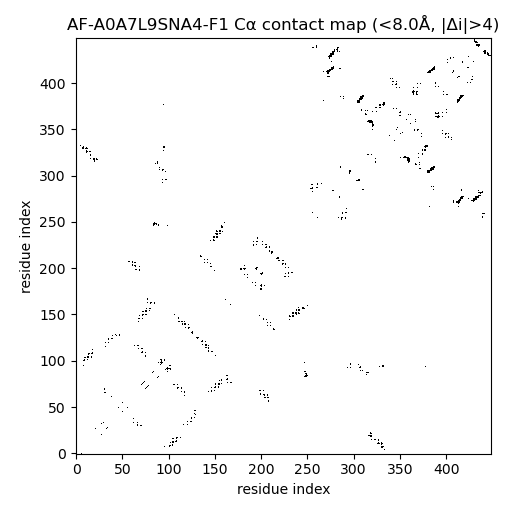71 ? 12.888 1.420 -11.710 1.00 84.62 71 SER A CA 1
ATOM 539 C C . SER A 1 71 ? 11.614 0.582 -11.613 1.00 84.62 71 SER A C 1
ATOM 541 O O . SER A 1 71 ? 10.966 0.586 -10.567 1.00 84.62 71 SER A O 1
ATOM 543 N N . VAL A 1 72 ? 11.262 -0.180 -12.656 1.00 87.81 72 VAL A N 1
ATOM 544 C CA . VAL A 1 72 ? 10.098 -1.082 -12.616 1.00 87.81 72 VAL A CA 1
ATOM 545 C C . VAL A 1 72 ? 10.305 -2.185 -11.576 1.00 87.81 72 VAL A C 1
ATOM 547 O O . VAL A 1 72 ? 9.417 -2.436 -10.761 1.00 87.81 72 VAL A O 1
ATOM 550 N N . TRP A 1 73 ? 11.482 -2.809 -11.536 1.00 88.62 73 TRP A N 1
ATOM 551 C CA . TRP A 1 73 ? 11.795 -3.850 -10.561 1.00 88.62 73 TRP A CA 1
ATOM 552 C C . TRP A 1 73 ? 11.703 -3.343 -9.115 1.00 88.62 73 TRP A C 1
ATOM 554 O O . TRP A 1 73 ? 10.947 -3.891 -8.309 1.00 88.62 73 TRP A O 1
ATOM 564 N N . ASN A 1 74 ? 12.426 -2.273 -8.786 1.00 84.81 74 ASN A N 1
ATOM 565 C CA . ASN A 1 74 ? 12.480 -1.749 -7.424 1.00 84.81 74 ASN A CA 1
ATOM 566 C C . ASN A 1 74 ? 11.148 -1.118 -7.009 1.00 84.81 74 ASN A C 1
ATOM 568 O O . ASN A 1 74 ? 10.605 -1.432 -5.946 1.00 84.81 74 ASN A O 1
ATOM 572 N N . GLY A 1 75 ? 10.603 -0.251 -7.862 1.00 81.81 75 GLY A N 1
ATOM 573 C CA . GLY A 1 75 ? 9.415 0.531 -7.555 1.00 81.81 75 GLY A CA 1
ATOM 574 C C . GLY A 1 75 ? 8.140 -0.307 -7.521 1.00 81.81 75 GLY A C 1
ATOM 575 O O . GLY A 1 75 ? 7.257 -0.057 -6.694 1.00 81.81 75 GLY A O 1
ATOM 576 N N . VAL A 1 76 ? 8.027 -1.309 -8.400 1.00 87.69 76 VAL A N 1
ATOM 577 C CA . VAL A 1 76 ? 6.808 -2.114 -8.534 1.00 87.69 76 VAL A CA 1
ATOM 578 C C . VAL A 1 76 ? 6.941 -3.459 -7.831 1.00 87.69 76 VAL A C 1
ATOM 580 O O . VAL A 1 76 ? 6.128 -3.758 -6.958 1.00 87.69 76 VAL A O 1
ATOM 583 N N . ALA A 1 77 ? 7.948 -4.265 -8.175 1.00 88.38 77 ALA A N 1
ATOM 584 C CA . ALA A 1 77 ? 8.037 -5.651 -7.716 1.00 88.38 77 ALA A CA 1
ATOM 585 C C . ALA A 1 77 ? 8.571 -5.783 -6.284 1.00 88.38 77 ALA A C 1
ATOM 587 O O . ALA A 1 77 ? 7.893 -6.359 -5.431 1.00 88.38 77 ALA A O 1
ATOM 588 N N . VAL A 1 78 ? 9.746 -5.213 -5.992 1.00 87.00 78 VAL A N 1
ATOM 589 C CA . VAL A 1 78 ? 10.339 -5.258 -4.642 1.00 87.00 78 VAL A CA 1
ATOM 590 C C . VAL A 1 78 ? 9.422 -4.570 -3.643 1.00 87.00 78 VAL A C 1
ATOM 592 O O . VAL A 1 78 ? 9.149 -5.115 -2.576 1.00 87.00 78 VAL A O 1
ATOM 595 N N . ARG A 1 79 ? 8.870 -3.410 -4.002 1.00 85.00 79 ARG A N 1
ATOM 596 C CA . ARG A 1 79 ? 7.917 -2.711 -3.140 1.00 85.00 79 ARG A CA 1
ATOM 597 C C . ARG A 1 79 ? 6.660 -3.534 -2.864 1.00 85.00 79 ARG A C 1
ATOM 599 O O . ARG A 1 79 ? 6.221 -3.602 -1.721 1.00 85.00 79 ARG A O 1
ATOM 606 N N . ALA A 1 80 ? 6.097 -4.197 -3.876 1.00 86.69 80 ALA A N 1
ATOM 607 C CA . ALA A 1 80 ? 4.956 -5.082 -3.666 1.00 86.69 80 ALA A CA 1
ATOM 608 C C . ALA A 1 80 ? 5.303 -6.268 -2.747 1.00 86.69 80 ALA A C 1
ATOM 610 O O . ALA A 1 80 ? 4.464 -6.659 -1.937 1.00 86.69 80 ALA A O 1
ATOM 611 N N . LEU A 1 81 ? 6.529 -6.806 -2.819 1.00 87.62 81 LEU A N 1
ATOM 612 C CA . LEU A 1 81 ? 7.020 -7.827 -1.884 1.00 87.62 81 LEU A CA 1
ATOM 613 C C . LEU A 1 81 ? 7.131 -7.289 -0.455 1.00 87.62 81 LEU A C 1
ATOM 615 O O . LEU A 1 81 ? 6.663 -7.944 0.470 1.00 87.62 81 LEU A O 1
ATOM 619 N N . VAL A 1 82 ? 7.704 -6.097 -0.268 1.00 85.44 82 VAL A N 1
ATOM 620 C CA . VAL A 1 82 ? 7.789 -5.440 1.049 1.00 85.44 82 VAL A CA 1
ATOM 621 C C . VAL A 1 82 ? 6.388 -5.238 1.624 1.00 85.44 82 VAL A C 1
ATOM 623 O O . VAL A 1 82 ? 6.105 -5.677 2.734 1.00 85.44 82 VAL A O 1
ATOM 626 N N . PHE A 1 83 ? 5.456 -4.699 0.834 1.00 83.94 83 PHE A N 1
ATOM 627 C CA . PHE A 1 83 ? 4.068 -4.544 1.270 1.00 83.94 83 PHE A CA 1
ATOM 628 C C . PHE A 1 83 ? 3.367 -5.867 1.578 1.00 83.94 83 PHE A C 1
ATOM 630 O O . PHE A 1 83 ? 2.487 -5.886 2.442 1.00 83.94 83 PHE A O 1
ATOM 637 N N . ARG A 1 84 ? 3.713 -6.956 0.880 1.00 84.56 84 ARG A N 1
ATOM 638 C CA . ARG A 1 84 ? 3.206 -8.297 1.187 1.00 84.56 84 ARG A CA 1
ATOM 639 C C . ARG A 1 84 ? 3.703 -8.756 2.556 1.00 84.56 84 ARG A C 1
ATOM 641 O O . ARG A 1 84 ? 2.882 -9.142 3.381 1.00 84.56 84 ARG A O 1
ATOM 648 N N . GLU A 1 85 ? 5.010 -8.692 2.807 1.00 82.62 85 GLU A N 1
ATOM 649 C CA . GLU A 1 85 ? 5.597 -9.182 4.063 1.00 82.62 85 GLU A CA 1
ATOM 650 C C . GLU A 1 85 ? 5.223 -8.327 5.279 1.00 82.62 85 GLU A C 1
ATOM 652 O O . GLU A 1 85 ? 4.932 -8.875 6.342 1.00 82.62 85 GLU A O 1
ATOM 657 N N . ASP A 1 86 ? 5.107 -7.009 5.115 1.00 78.44 86 ASP A N 1
ATOM 658 C CA . ASP A 1 86 ? 4.685 -6.096 6.188 1.00 78.44 86 ASP A CA 1
ATOM 659 C C . ASP A 1 86 ? 3.155 -6.119 6.422 1.00 78.44 86 ASP A C 1
ATOM 661 O O . ASP A 1 86 ? 2.608 -5.416 7.284 1.00 78.44 86 ASP A O 1
ATOM 665 N N . GLY A 1 87 ? 2.417 -6.900 5.623 1.00 77.12 87 GLY A N 1
ATOM 666 C CA . GLY A 1 87 ? 0.955 -7.015 5.661 1.00 77.12 87 GLY A CA 1
ATOM 667 C C . GLY A 1 87 ? 0.202 -5.775 5.159 1.00 77.12 87 GLY A C 1
ATOM 668 O O . GLY A 1 87 ? -1.030 -5.742 5.198 1.00 77.12 87 GLY A O 1
ATOM 669 N N . ALA A 1 88 ? 0.905 -4.753 4.663 1.00 81.44 88 ALA A N 1
ATOM 670 C CA . ALA A 1 88 ? 0.303 -3.525 4.144 1.00 81.44 88 ALA A CA 1
ATOM 671 C C . ALA A 1 88 ? -0.578 -3.800 2.919 1.00 81.44 88 ALA A C 1
ATOM 673 O O . ALA A 1 88 ? -1.675 -3.252 2.809 1.00 81.44 88 ALA A O 1
ATOM 674 N N . LEU A 1 89 ? -0.142 -4.705 2.035 1.00 80.31 89 LEU A N 1
ATOM 675 C CA . LEU A 1 89 ? -0.906 -5.113 0.856 1.00 80.31 89 LEU A CA 1
ATOM 676 C C . LEU A 1 89 ? -2.256 -5.721 1.254 1.00 80.31 89 LEU A C 1
ATOM 678 O O . LEU A 1 89 ? -3.280 -5.403 0.653 1.00 80.31 89 LEU A O 1
ATOM 682 N N . GLN A 1 90 ? -2.260 -6.549 2.298 1.00 77.94 90 GLN A N 1
ATOM 683 C CA . GLN A 1 90 ? -3.461 -7.176 2.839 1.00 77.94 90 GLN A CA 1
ATOM 684 C C . GLN A 1 90 ? -4.403 -6.132 3.464 1.00 77.94 90 GLN A C 1
ATOM 686 O O . GLN A 1 90 ? -5.582 -6.094 3.117 1.00 77.94 90 GLN A O 1
ATOM 691 N N . ARG A 1 91 ? -3.884 -5.221 4.302 1.00 80.69 91 ARG A N 1
ATOM 692 C CA . ARG A 1 91 ? -4.668 -4.117 4.895 1.00 80.69 91 ARG A CA 1
ATOM 693 C C . ARG A 1 91 ? -5.328 -3.238 3.831 1.00 80.69 91 ARG A C 1
ATOM 695 O O . ARG A 1 91 ? -6.526 -2.968 3.892 1.00 80.69 91 ARG A O 1
ATOM 702 N N . LEU A 1 92 ? -4.564 -2.825 2.821 1.00 83.44 92 LEU A N 1
ATOM 703 C CA . LEU A 1 92 ? -5.077 -2.005 1.722 1.00 83.44 92 LEU A CA 1
ATOM 704 C C . LEU A 1 92 ? -6.047 -2.775 0.834 1.00 83.44 92 LEU A C 1
ATOM 706 O O . LEU A 1 92 ? -6.982 -2.180 0.304 1.00 83.44 92 LEU A O 1
ATOM 710 N N . ALA A 1 93 ? -5.862 -4.085 0.671 1.00 80.75 93 ALA A N 1
ATOM 711 C CA . ALA A 1 93 ? -6.818 -4.924 -0.036 1.00 80.75 93 ALA A CA 1
ATOM 712 C C . ALA A 1 93 ? -8.166 -4.967 0.695 1.00 80.75 93 ALA A C 1
ATOM 714 O O . ALA A 1 93 ? -9.195 -4.827 0.038 1.00 80.75 93 ALA A O 1
ATOM 715 N N . TYR A 1 94 ? -8.174 -5.072 2.027 1.00 78.19 94 TYR A N 1
ATOM 716 C CA . TYR A 1 94 ? -9.405 -4.994 2.822 1.00 78.19 94 TYR A CA 1
ATOM 717 C C . TYR A 1 94 ? -10.059 -3.613 2.727 1.00 78.19 94 TYR A C 1
ATOM 719 O O . TYR A 1 94 ? -11.248 -3.503 2.420 1.00 78.19 94 TYR A O 1
ATOM 727 N N . ALA A 1 95 ? -9.270 -2.548 2.884 1.00 80.88 95 ALA A N 1
ATOM 728 C CA . ALA A 1 95 ? -9.772 -1.181 2.809 1.00 80.88 95 ALA A CA 1
ATOM 729 C C . ALA A 1 95 ? -10.323 -0.833 1.413 1.00 80.88 95 ALA A C 1
ATOM 731 O O . ALA A 1 95 ? -11.422 -0.300 1.283 1.00 80.88 95 ALA A O 1
ATOM 732 N N . SER A 1 96 ? -9.611 -1.179 0.341 1.00 80.06 96 SER A N 1
ATOM 733 C CA . SER A 1 96 ? -10.050 -0.916 -1.037 1.00 80.06 96 SER A CA 1
ATOM 734 C C . SER A 1 96 ? -11.118 -1.901 -1.536 1.00 80.06 96 SER A C 1
ATOM 736 O O . SER A 1 96 ? -11.877 -1.575 -2.454 1.00 80.06 96 SER A O 1
ATOM 738 N N . GLY A 1 97 ? -11.206 -3.088 -0.931 1.00 76.50 97 GLY A N 1
ATOM 739 C CA . GLY A 1 97 ? -12.018 -4.219 -1.384 1.00 76.50 97 GLY A CA 1
ATOM 740 C C . GLY A 1 97 ? -11.403 -4.999 -2.552 1.00 76.50 97 GLY A C 1
ATOM 741 O O . GLY A 1 97 ? -12.044 -5.899 -3.084 1.00 76.50 97 GLY A O 1
ATOM 742 N N . SER A 1 98 ? -10.192 -4.654 -3.008 1.00 79.44 98 SER A N 1
ATOM 743 C CA . SER A 1 98 ? -9.521 -5.379 -4.091 1.00 79.44 98 SER A CA 1
ATOM 744 C C . SER A 1 98 ? -8.014 -5.149 -4.095 1.00 79.44 98 SER A C 1
ATOM 746 O O . SER A 1 98 ? -7.530 -4.066 -4.420 1.00 79.44 98 SER A O 1
ATOM 748 N N . TRP A 1 99 ? -7.248 -6.213 -3.855 1.00 81.56 99 TRP A N 1
ATOM 749 C CA . TRP A 1 99 ? -5.786 -6.179 -3.966 1.00 81.56 99 TRP A CA 1
ATOM 750 C C . TRP A 1 99 ? -5.302 -5.823 -5.381 1.00 81.56 99 TRP A C 1
ATOM 752 O O . TRP A 1 99 ? -4.240 -5.224 -5.536 1.00 81.56 99 TRP A O 1
ATOM 762 N N . ARG A 1 100 ? -6.096 -6.134 -6.419 1.00 83.62 100 ARG A N 1
ATOM 763 C CA . ARG A 1 100 ? -5.769 -5.788 -7.812 1.00 83.62 100 ARG A CA 1
ATOM 764 C C . ARG A 1 100 ? -5.729 -4.277 -8.012 1.00 83.62 100 ARG A C 1
ATOM 766 O O . ARG A 1 100 ? -4.836 -3.786 -8.692 1.00 83.62 100 ARG A O 1
ATOM 773 N N . VAL A 1 101 ? -6.658 -3.544 -7.393 1.00 84.69 101 VAL A N 1
ATOM 774 C CA . VAL A 1 101 ? -6.684 -2.072 -7.448 1.00 84.69 101 VAL A CA 1
ATOM 775 C C . VAL A 1 101 ? -5.459 -1.489 -6.744 1.00 84.69 101 VAL A C 1
ATOM 777 O O . VAL A 1 101 ? -4.883 -0.527 -7.239 1.00 84.69 101 VAL A O 1
ATOM 780 N N . VAL A 1 102 ? -5.018 -2.099 -5.640 1.00 86.75 102 VAL A N 1
ATOM 781 C CA . VAL A 1 102 ? -3.810 -1.683 -4.909 1.00 86.75 102 VAL A CA 1
ATOM 782 C C . VAL A 1 102 ? -2.552 -1.866 -5.759 1.00 86.75 102 VAL A C 1
ATOM 784 O O . VAL A 1 102 ? -1.791 -0.914 -5.920 1.00 86.75 102 VAL A O 1
ATOM 787 N N . LEU A 1 103 ? -2.345 -3.050 -6.351 1.00 86.75 103 LEU A N 1
ATOM 788 C CA . LEU A 1 103 ? -1.183 -3.289 -7.217 1.00 86.75 103 LEU A CA 1
ATOM 789 C C . LEU A 1 103 ? -1.209 -2.417 -8.472 1.00 86.75 103 LEU A C 1
ATOM 791 O O . LEU A 1 103 ? -0.170 -1.898 -8.872 1.00 86.75 103 LEU A O 1
ATOM 795 N N . PHE A 1 104 ? -2.385 -2.230 -9.072 1.00 88.12 104 PHE A N 1
ATOM 796 C CA . PHE A 1 104 ? -2.536 -1.366 -10.236 1.00 88.12 104 PHE A CA 1
ATOM 797 C C . PHE A 1 104 ? -2.218 0.096 -9.895 1.00 88.12 104 PHE A C 1
ATOM 799 O O . PHE A 1 104 ? -1.456 0.735 -10.611 1.00 88.12 104 PHE A O 1
ATOM 806 N N . ALA A 1 105 ? -2.706 0.606 -8.760 1.00 90.31 105 ALA A N 1
ATOM 807 C CA . ALA A 1 105 ? -2.369 1.944 -8.282 1.00 90.31 105 ALA A CA 1
ATOM 808 C C . ALA A 1 105 ? -0.861 2.117 -8.028 1.00 90.31 105 ALA A C 1
ATOM 810 O O . ALA A 1 105 ? -0.302 3.149 -8.399 1.00 90.31 105 ALA A O 1
ATOM 811 N N . ASN A 1 106 ? -0.209 1.110 -7.430 1.00 89.31 106 ASN A N 1
ATOM 812 C CA . ASN A 1 106 ? 1.241 1.104 -7.221 1.00 89.31 106 ASN A CA 1
ATOM 813 C C . ASN A 1 106 ? 1.989 1.154 -8.562 1.00 89.31 106 ASN A C 1
ATOM 815 O O . ASN A 1 106 ? 2.864 1.994 -8.748 1.00 89.31 106 ASN A O 1
ATOM 819 N N . ALA A 1 107 ? 1.600 0.315 -9.525 1.00 88.50 107 ALA A N 1
ATOM 820 C CA . ALA A 1 107 ? 2.183 0.316 -10.863 1.00 88.50 107 ALA A CA 1
ATOM 821 C C . ALA A 1 107 ? 2.012 1.672 -11.568 1.00 88.50 107 ALA A C 1
ATOM 823 O O . ALA A 1 107 ? 2.984 2.211 -12.089 1.00 88.50 107 ALA A O 1
ATOM 824 N N . CYS A 1 108 ? 0.814 2.264 -11.537 1.00 89.81 108 CYS A N 1
ATOM 825 C CA . CYS A 1 108 ? 0.567 3.583 -12.122 1.00 89.81 108 CYS A CA 1
ATOM 826 C C . CYS A 1 108 ? 1.439 4.671 -11.486 1.00 89.81 108 CYS A C 1
ATOM 828 O O . CYS A 1 108 ? 2.021 5.475 -12.208 1.00 89.81 108 CYS A O 1
ATOM 830 N N . ALA A 1 109 ? 1.553 4.695 -10.153 1.00 89.75 109 ALA A N 1
ATOM 831 C CA . ALA A 1 109 ? 2.410 5.655 -9.459 1.00 89.75 109 ALA A CA 1
ATOM 832 C C . ALA A 1 109 ? 3.866 5.528 -9.923 1.00 89.75 109 ALA A C 1
ATOM 834 O O . ALA A 1 109 ? 4.494 6.530 -10.263 1.00 89.75 109 ALA A O 1
ATOM 835 N N . GLN A 1 110 ? 4.371 4.299 -10.020 1.00 86.12 110 GLN A N 1
ATOM 836 C CA . GLN A 1 110 ? 5.747 4.041 -10.435 1.00 86.12 110 GLN A CA 1
ATOM 837 C C . GLN A 1 110 ? 6.015 4.358 -11.901 1.00 86.12 110 GLN A C 1
ATOM 839 O O . GLN A 1 110 ? 7.075 4.882 -12.219 1.00 86.12 110 GLN A O 1
ATOM 844 N N . VAL A 1 111 ? 5.055 4.123 -12.796 1.00 86.12 111 VAL A N 1
ATOM 845 C CA . VAL A 1 111 ? 5.168 4.546 -14.200 1.00 86.12 111 VAL A CA 1
ATOM 846 C C . VAL A 1 111 ? 5.232 6.074 -14.302 1.00 86.12 111 VAL A C 1
ATOM 848 O O . VAL A 1 111 ? 6.034 6.596 -15.074 1.00 86.12 111 VAL A O 1
ATOM 851 N N . THR A 1 112 ? 4.469 6.809 -13.486 1.00 87.62 112 THR A N 1
ATOM 852 C CA . THR A 1 112 ? 4.577 8.276 -13.413 1.00 87.62 112 THR A CA 1
ATOM 853 C C . THR A 1 112 ? 5.960 8.720 -12.928 1.00 87.62 112 THR A C 1
ATOM 855 O O . THR A 1 112 ? 6.548 9.641 -13.495 1.00 87.62 112 THR A O 1
ATOM 858 N N . ILE A 1 113 ? 6.503 8.063 -11.901 1.00 84.31 113 ILE A N 1
ATOM 859 C CA . ILE A 1 113 ? 7.848 8.354 -11.381 1.00 84.31 113 ILE A CA 1
ATOM 860 C C . ILE A 1 113 ? 8.912 8.044 -12.434 1.00 84.31 113 ILE A C 1
ATOM 862 O O . ILE A 1 113 ? 9.799 8.861 -12.663 1.00 84.31 113 ILE A O 1
ATOM 866 N N . LEU A 1 114 ? 8.790 6.911 -13.123 1.00 84.62 114 LEU A N 1
ATOM 867 C CA . LEU A 1 114 ? 9.673 6.521 -14.213 1.00 84.62 114 LEU A CA 1
ATOM 868 C C . LEU A 1 114 ? 9.645 7.540 -15.362 1.00 84.62 114 LEU A C 1
ATOM 870 O O . LEU A 1 114 ? 10.696 7.918 -15.878 1.00 84.62 114 LEU A O 1
ATOM 874 N N . ALA A 1 115 ? 8.463 8.023 -15.749 1.00 83.31 115 ALA A N 1
ATOM 875 C CA . ALA A 1 115 ? 8.334 9.073 -16.756 1.00 83.31 115 ALA A CA 1
ATOM 876 C C . ALA A 1 115 ? 9.059 10.359 -16.319 1.00 83.31 115 ALA A C 1
ATOM 878 O O . ALA A 1 115 ? 9.796 10.954 -17.099 1.00 83.31 115 ALA A O 1
ATOM 879 N N . ALA A 1 116 ? 8.931 10.757 -15.049 1.00 82.75 116 ALA A N 1
ATOM 880 C CA . ALA A 1 116 ? 9.665 11.905 -14.521 1.00 82.75 116 ALA A CA 1
ATOM 881 C C . ALA A 1 116 ? 11.191 11.673 -14.511 1.00 82.75 116 ALA A C 1
ATOM 883 O O . ALA A 1 116 ? 11.950 12.549 -14.921 1.00 82.75 116 ALA A O 1
ATOM 884 N N . GLN A 1 117 ? 11.646 10.489 -14.090 1.00 80.44 117 GLN A N 1
ATOM 885 C CA . GLN A 1 117 ? 13.063 10.111 -14.065 1.00 80.44 117 GLN A CA 1
ATOM 886 C C . GLN A 1 117 ? 13.686 10.133 -15.465 1.00 80.44 117 GLN A C 1
ATOM 888 O O . GLN A 1 117 ? 14.739 10.733 -15.667 1.00 80.44 117 GLN A O 1
ATOM 893 N N . THR A 1 118 ? 13.023 9.523 -16.445 1.00 79.00 118 THR A N 1
ATOM 894 C CA . THR A 1 118 ? 13.502 9.482 -17.835 1.00 79.00 118 THR A CA 1
ATOM 895 C C . THR A 1 118 ? 13.564 10.875 -18.458 1.00 79.00 118 THR A C 1
ATOM 897 O O . THR A 1 118 ? 14.556 11.199 -19.107 1.00 79.00 118 THR A O 1
ATOM 900 N N . VAL A 1 119 ? 12.577 11.743 -18.202 1.00 79.88 119 VAL A N 1
ATOM 901 C CA . VAL A 1 119 ? 12.622 13.151 -18.634 1.00 79.88 119 VAL A CA 1
ATOM 902 C C . VAL A 1 119 ? 13.832 13.876 -18.046 1.00 79.88 119 VAL A C 1
ATOM 904 O O . VAL A 1 119 ? 14.570 14.514 -18.793 1.00 79.88 119 VAL A O 1
ATOM 907 N N . VAL A 1 120 ? 14.087 13.746 -16.741 1.00 80.38 120 VAL A N 1
ATOM 908 C CA . VAL A 1 120 ? 15.254 14.384 -16.109 1.00 80.38 120 VAL A CA 1
ATOM 909 C C . VAL A 1 120 ? 16.563 13.851 -16.694 1.00 80.38 120 VAL A C 1
ATOM 911 O O . VAL A 1 120 ? 17.436 14.648 -17.030 1.00 80.38 120 VAL A O 1
ATOM 914 N N . PHE A 1 121 ? 16.691 12.532 -16.866 1.00 78.81 121 PHE A N 1
ATOM 915 C CA . PHE A 1 121 ? 17.882 11.915 -17.457 1.00 78.81 121 PHE A CA 1
ATOM 916 C C . PHE A 1 121 ? 18.154 12.446 -18.872 1.00 78.81 121 PHE A C 1
ATOM 918 O O . PHE A 1 121 ? 19.275 12.853 -19.177 1.00 78.81 121 PHE A O 1
ATOM 925 N N . VAL A 1 122 ? 17.123 12.512 -19.720 1.00 76.12 122 VAL A N 1
ATOM 926 C CA . VAL A 1 122 ? 17.245 13.038 -21.087 1.00 76.12 122 VAL A CA 1
ATOM 927 C C . VAL A 1 122 ? 17.629 14.518 -21.093 1.00 76.12 122 VAL A C 1
ATOM 929 O O . VAL A 1 122 ? 18.508 14.901 -21.863 1.00 76.12 122 VAL A O 1
ATOM 932 N N . CYS A 1 123 ? 17.051 15.344 -20.217 1.00 77.50 123 CYS A N 1
ATOM 933 C CA . CYS A 1 123 ? 17.447 16.750 -20.097 1.00 77.50 123 CYS A CA 1
ATOM 934 C C . CYS A 1 123 ? 18.925 16.896 -19.695 1.00 77.50 123 CYS A C 1
ATOM 936 O O . CYS A 1 123 ? 19.638 17.729 -20.254 1.00 77.50 123 CYS A O 1
ATOM 938 N N . VAL A 1 124 ? 19.411 16.073 -18.757 1.00 77.25 124 VAL A N 1
ATOM 939 C CA . VAL A 1 124 ? 20.831 16.061 -18.367 1.00 77.25 124 VAL A CA 1
ATOM 940 C C . VAL A 1 124 ? 21.712 15.656 -19.550 1.00 77.25 124 VAL A C 1
ATOM 942 O O . VAL A 1 124 ? 22.705 16.329 -19.818 1.00 77.25 124 VAL A O 1
ATOM 945 N N . ALA A 1 125 ? 21.336 14.610 -20.290 1.00 73.75 125 ALA A N 1
ATOM 946 C CA . ALA A 1 125 ? 22.071 14.165 -21.472 1.00 73.75 125 ALA A CA 1
ATOM 947 C C . ALA A 1 125 ? 22.116 15.236 -22.580 1.00 73.75 125 ALA A C 1
ATOM 949 O O . ALA A 1 125 ? 23.161 15.444 -23.198 1.00 73.75 125 ALA A O 1
ATOM 950 N N . GLN A 1 126 ? 21.011 15.956 -22.810 1.00 73.44 126 GLN A N 1
ATOM 951 C CA . GLN A 1 126 ? 20.951 17.070 -23.763 1.00 73.44 126 GLN A CA 1
ATOM 952 C C . GLN A 1 126 ? 21.916 18.200 -23.387 1.00 73.44 126 GLN A C 1
ATOM 954 O O . GLN A 1 126 ? 22.667 18.681 -24.239 1.00 73.44 126 GLN A O 1
ATOM 959 N N . LEU A 1 127 ? 21.926 18.603 -22.111 1.00 72.69 127 LEU A N 1
ATOM 960 C CA . LEU A 1 127 ? 22.782 19.685 -21.620 1.00 72.69 127 LEU A CA 1
ATOM 961 C C . LEU A 1 127 ? 24.275 19.358 -21.740 1.00 72.69 127 LEU A C 1
ATOM 963 O O . LEU A 1 127 ? 25.072 20.255 -22.022 1.00 72.69 127 LEU A O 1
ATOM 967 N N . THR A 1 128 ? 24.661 18.097 -21.533 1.00 70.62 128 THR A N 1
ATOM 968 C CA . THR A 1 128 ? 26.072 17.690 -21.540 1.00 70.62 128 THR A CA 1
ATOM 969 C C . THR A 1 128 ? 26.609 17.377 -22.929 1.00 70.62 128 THR A C 1
ATOM 971 O O . THR A 1 128 ? 27.734 17.766 -23.232 1.00 70.62 128 THR A O 1
ATOM 974 N N . MET A 1 129 ? 25.820 16.733 -23.793 1.00 67.88 129 MET A N 1
ATOM 975 C CA . MET A 1 129 ? 26.300 16.299 -25.109 1.00 67.88 129 MET A CA 1
ATOM 976 C C . MET A 1 129 ? 26.084 17.337 -26.218 1.00 67.88 129 MET A C 1
ATOM 978 O O . MET A 1 129 ? 26.707 17.209 -27.266 1.00 67.88 129 MET A O 1
ATOM 982 N N . ARG A 1 130 ? 25.213 18.350 -26.030 1.00 62.47 130 ARG A N 1
ATOM 983 C CA . ARG A 1 130 ? 24.840 19.389 -27.032 1.00 62.47 130 ARG A CA 1
ATOM 984 C C . ARG A 1 130 ? 24.454 18.862 -28.432 1.00 62.47 130 ARG A C 1
ATOM 986 O O . ARG A 1 130 ? 24.301 19.648 -29.360 1.00 62.47 130 ARG A O 1
ATOM 993 N N . ALA A 1 131 ? 24.278 17.550 -28.577 1.00 54.97 131 ALA A N 1
ATOM 994 C CA . ALA A 1 131 ? 24.077 16.835 -29.837 1.00 54.97 131 ALA A CA 1
ATOM 995 C C . ALA A 1 131 ? 22.651 16.272 -29.983 1.00 54.97 131 ALA A C 1
ATOM 997 O O . ALA A 1 131 ? 22.361 15.551 -30.932 1.00 54.97 131 ALA A O 1
ATOM 998 N N . LEU A 1 132 ? 21.768 16.555 -29.022 1.00 58.12 132 LEU A N 1
ATOM 999 C CA . LEU A 1 132 ? 20.456 15.927 -28.899 1.00 58.12 132 LEU A CA 1
ATOM 1000 C C . LEU A 1 132 ? 19.347 16.981 -29.064 1.00 58.12 132 LEU A C 1
ATOM 1002 O O . LEU A 1 132 ? 19.197 17.866 -28.225 1.00 58.12 132 LEU A O 1
ATOM 1006 N N . ASP A 1 133 ? 18.559 16.866 -30.135 1.00 63.06 133 ASP A N 1
ATOM 1007 C CA . ASP A 1 133 ? 17.412 17.737 -30.439 1.00 63.06 133 ASP A CA 1
ATOM 1008 C C . ASP A 1 133 ? 16.236 17.577 -29.448 1.00 63.06 133 ASP A C 1
A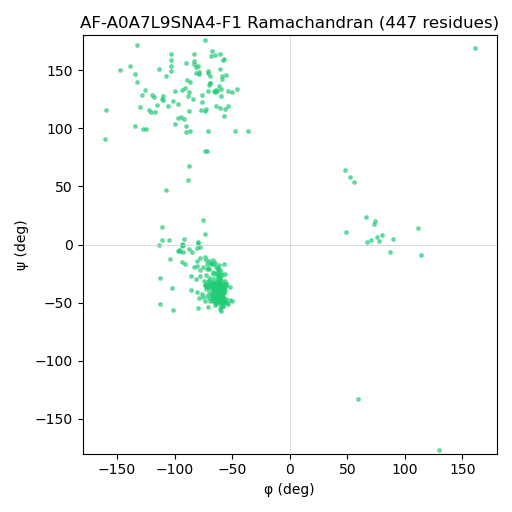TOM 1010 O O . ASP A 1 133 ? 16.122 16.596 -28.714 1.00 63.06 133 ASP A O 1
ATOM 1014 N N . GLY A 1 134 ? 15.263 18.496 -29.466 1.00 59.22 134 GLY A N 1
ATOM 1015 C CA . GLY A 1 134 ? 14.046 18.411 -28.633 1.00 59.22 134 GLY A CA 1
ATOM 1016 C C . GLY A 1 134 ? 13.203 17.133 -28.824 1.00 59.22 134 GLY A C 1
ATOM 1017 O O . GLY A 1 134 ? 12.404 16.781 -27.956 1.00 59.22 134 GLY A O 1
ATOM 1018 N N . ARG A 1 135 ? 13.420 16.384 -29.918 1.00 65.38 135 ARG A N 1
ATOM 1019 C CA . ARG A 1 135 ? 12.759 15.097 -30.220 1.00 65.38 135 ARG A CA 1
ATOM 1020 C C . ARG A 1 135 ? 13.056 14.004 -29.183 1.00 65.38 135 ARG A C 1
ATOM 1022 O O . ARG A 1 135 ? 12.271 13.069 -29.054 1.00 65.38 135 ARG A O 1
ATOM 1029 N N . PHE A 1 136 ? 14.129 14.144 -28.401 1.00 65.69 136 PHE A N 1
ATOM 1030 C CA . PHE A 1 136 ? 14.507 13.184 -27.359 1.00 65.69 136 PHE A CA 1
ATOM 1031 C C . PHE A 1 136 ? 13.581 13.189 -26.137 1.00 65.69 136 PHE A C 1
ATOM 1033 O O . PHE A 1 136 ? 13.487 12.176 -25.453 1.00 65.69 136 PHE A O 1
ATOM 1040 N N . VAL A 1 137 ? 12.813 14.258 -25.892 1.00 64.75 137 VAL A N 1
ATOM 1041 C CA . VAL A 1 137 ? 11.781 14.246 -24.834 1.00 64.75 137 VAL A CA 1
ATOM 1042 C C . VAL A 1 137 ? 10.716 13.182 -25.123 1.00 64.75 137 VAL A C 1
ATOM 1044 O O . VAL A 1 137 ? 10.211 12.540 -24.203 1.00 64.75 137 VAL A O 1
ATOM 1047 N N . LEU A 1 138 ? 10.414 12.931 -26.403 1.00 66.88 138 LEU A N 1
ATOM 1048 C CA . LEU A 1 138 ? 9.482 11.880 -26.809 1.00 66.88 138 LEU A CA 1
ATOM 1049 C C . LEU A 1 138 ? 10.030 10.475 -26.503 1.00 66.88 138 LEU A C 1
ATOM 1051 O O . LEU A 1 138 ? 9.253 9.574 -26.193 1.00 66.88 138 LEU A O 1
ATOM 1055 N N . LEU A 1 139 ? 11.356 10.299 -26.511 1.00 69.06 139 LEU A N 1
ATOM 1056 C CA . LEU A 1 139 ? 12.007 9.036 -26.156 1.00 69.06 139 LEU A CA 1
ATOM 1057 C C . LEU A 1 139 ? 11.753 8.665 -24.687 1.00 69.06 139 LEU A C 1
ATOM 1059 O O . LEU A 1 139 ? 11.508 7.500 -24.386 1.00 69.06 139 LEU A O 1
ATOM 1063 N N . SER A 1 140 ? 11.709 9.650 -23.785 1.00 67.44 140 SER A N 1
ATOM 1064 C CA . SER A 1 140 ? 11.361 9.444 -22.370 1.00 67.44 140 SER A CA 1
ATOM 1065 C C . SER A 1 140 ? 9.940 8.900 -22.196 1.00 67.44 140 SER A C 1
ATOM 1067 O O . SER A 1 140 ? 9.716 7.967 -21.424 1.00 67.44 140 SER A O 1
ATOM 1069 N N . PHE A 1 141 ? 8.978 9.431 -22.958 1.00 69.25 141 PHE A N 1
ATOM 1070 C CA . PHE A 1 141 ? 7.592 8.952 -22.935 1.00 69.25 141 PHE A CA 1
ATOM 1071 C C . PHE A 1 141 ? 7.468 7.527 -23.467 1.00 69.25 141 PHE A C 1
ATOM 1073 O O . PHE A 1 141 ? 6.795 6.697 -22.856 1.00 69.25 141 PHE A O 1
ATOM 1080 N N . VAL A 1 142 ? 8.136 7.225 -24.582 1.00 72.88 142 VAL A N 1
ATOM 1081 C CA . VAL A 1 142 ? 8.121 5.873 -25.147 1.00 72.88 142 VAL A CA 1
ATOM 1082 C C . VAL A 1 142 ? 8.828 4.886 -24.222 1.00 72.88 142 VAL A C 1
ATOM 1084 O O . VAL A 1 142 ? 8.343 3.776 -24.029 1.00 72.88 142 VAL A O 1
ATOM 1087 N N . GLY A 1 143 ? 9.903 5.305 -23.559 1.00 71.81 143 GLY A N 1
ATOM 1088 C CA . GLY A 1 143 ? 10.568 4.501 -22.547 1.00 71.81 143 GLY A CA 1
ATOM 1089 C C . GLY A 1 143 ? 9.685 4.146 -21.356 1.00 71.81 143 GLY A C 1
ATOM 1090 O O . GLY A 1 143 ? 9.637 2.987 -20.943 1.00 71.81 143 GLY A O 1
ATOM 1091 N N . ALA A 1 144 ? 8.926 5.118 -20.847 1.00 72.44 144 ALA A N 1
ATOM 1092 C CA . ALA A 1 144 ? 7.936 4.870 -19.805 1.00 72.44 144 ALA A CA 1
ATOM 1093 C C . ALA A 1 144 ? 6.826 3.912 -20.279 1.00 72.44 144 ALA A C 1
ATOM 1095 O O . ALA A 1 144 ? 6.434 3.019 -19.528 1.00 72.44 144 ALA A O 1
ATOM 1096 N N . LEU A 1 145 ? 6.363 4.047 -21.529 1.00 79.12 145 LEU A N 1
ATOM 1097 C CA . LEU A 1 145 ? 5.372 3.151 -22.141 1.00 79.12 145 LEU A CA 1
ATOM 1098 C C . LEU A 1 145 ? 5.895 1.717 -22.291 1.00 79.12 145 LEU A C 1
ATOM 1100 O O . LEU A 1 145 ? 5.182 0.775 -21.953 1.00 79.12 145 LEU A O 1
ATOM 1104 N N . LEU A 1 146 ? 7.140 1.535 -22.740 1.00 82.31 146 LEU A N 1
ATOM 1105 C CA . LEU A 1 146 ? 7.771 0.215 -22.802 1.00 82.31 146 LEU A CA 1
ATOM 1106 C C . LEU A 1 146 ? 7.915 -0.391 -21.397 1.00 82.31 146 LEU A C 1
ATOM 1108 O O . LEU A 1 146 ? 7.640 -1.575 -21.208 1.00 82.31 146 LEU A O 1
ATOM 1112 N N . GLY A 1 147 ? 8.239 0.424 -20.388 1.00 81.31 147 GLY A N 1
ATOM 1113 C CA . GLY A 1 147 ? 8.279 -0.003 -18.986 1.00 81.31 147 GLY A CA 1
ATOM 1114 C C . GLY A 1 147 ? 6.965 -0.618 -18.487 1.00 81.31 147 GLY A C 1
ATOM 1115 O O . GLY A 1 147 ? 6.995 -1.581 -17.718 1.00 81.31 147 GLY A O 1
ATOM 1116 N N . VAL A 1 148 ? 5.808 -0.145 -18.973 1.00 83.81 148 VAL A N 1
ATOM 1117 C CA . VAL A 1 148 ? 4.488 -0.714 -18.627 1.00 83.81 148 VAL A CA 1
ATOM 1118 C C . VAL A 1 148 ? 4.387 -2.187 -19.023 1.00 83.81 148 VAL A C 1
ATOM 1120 O O . VAL A 1 148 ? 3.819 -2.977 -18.271 1.00 83.81 148 VAL A O 1
ATOM 1123 N N . ALA A 1 149 ? 4.958 -2.586 -20.162 1.00 84.56 149 ALA A N 1
ATOM 1124 C CA . ALA A 1 149 ? 4.894 -3.972 -20.626 1.00 84.56 149 ALA A CA 1
ATOM 1125 C C . ALA A 1 149 ? 5.669 -4.938 -19.713 1.00 84.56 149 ALA A C 1
ATOM 1127 O O . ALA A 1 149 ? 5.345 -6.120 -19.657 1.00 84.56 149 ALA A O 1
ATOM 1128 N N . ILE A 1 150 ? 6.651 -4.439 -18.956 1.00 85.00 150 ILE A N 1
ATOM 1129 C CA . ILE A 1 150 ? 7.520 -5.241 -18.079 1.00 85.00 150 ILE A CA 1
ATOM 1130 C C . ILE A 1 150 ? 6.990 -5.297 -16.642 1.00 85.00 150 ILE A C 1
ATOM 1132 O O . ILE A 1 150 ? 7.361 -6.179 -15.867 1.00 85.00 150 ILE A O 1
ATOM 1136 N N . VAL A 1 151 ? 6.054 -4.418 -16.278 1.00 86.38 151 VAL A N 1
ATOM 1137 C CA . VAL A 1 151 ? 5.402 -4.455 -14.962 1.00 86.38 151 VAL A CA 1
ATOM 1138 C C . VAL A 1 151 ? 4.799 -5.838 -14.655 1.00 86.38 151 VAL A C 1
ATOM 1140 O O . VAL A 1 151 ? 5.096 -6.384 -13.587 1.00 86.38 151 VAL A O 1
ATOM 1143 N N . PRO A 1 152 ? 3.989 -6.445 -15.545 1.00 84.50 152 PRO A N 1
ATOM 1144 C CA . PRO A 1 152 ? 3.395 -7.749 -15.286 1.00 84.50 152 PRO A CA 1
ATOM 1145 C C . PRO A 1 152 ? 4.406 -8.889 -15.022 1.00 84.50 152 PRO A C 1
ATOM 1147 O O . PRO A 1 152 ? 4.238 -9.574 -14.008 1.00 84.50 152 PRO A O 1
ATOM 1150 N N . PRO A 1 153 ? 5.464 -9.112 -15.836 1.00 80.12 153 PRO A N 1
ATOM 1151 C CA . PRO A 1 153 ? 6.469 -10.130 -15.523 1.00 80.12 153 PRO A CA 1
ATOM 1152 C C . PRO A 1 153 ? 7.267 -9.811 -14.251 1.00 80.12 153 PRO A C 1
ATOM 1154 O O . PRO A 1 153 ? 7.548 -10.727 -13.481 1.00 80.12 153 PRO A O 1
ATOM 1157 N N . CYS A 1 154 ? 7.556 -8.542 -13.948 1.00 86.50 154 CYS A N 1
ATOM 1158 C CA . CYS A 1 154 ? 8.198 -8.179 -12.680 1.00 86.50 154 CYS A CA 1
ATOM 1159 C C . CYS A 1 154 ? 7.320 -8.524 -11.464 1.00 86.50 154 CYS A C 1
ATOM 1161 O O . CYS A 1 154 ? 7.820 -9.049 -10.470 1.00 86.50 154 CYS A O 1
ATOM 1163 N N . LEU A 1 155 ? 6.002 -8.309 -11.543 1.00 85.81 155 LEU A N 1
ATOM 1164 C CA . LEU A 1 155 ? 5.064 -8.684 -10.478 1.00 85.81 155 LEU A CA 1
ATOM 1165 C C . LEU A 1 155 ? 4.898 -10.202 -10.309 1.00 85.81 155 LEU A C 1
ATOM 1167 O O . LEU A 1 155 ? 4.425 -10.640 -9.258 1.00 85.81 155 LEU A O 1
ATOM 1171 N N . ALA A 1 156 ? 5.317 -11.022 -11.280 1.00 83.38 156 ALA A N 1
ATOM 1172 C CA . ALA A 1 156 ? 5.282 -12.479 -11.151 1.00 83.38 156 ALA A CA 1
ATOM 1173 C C . ALA A 1 156 ? 6.144 -12.988 -9.980 1.00 83.38 156 ALA A C 1
ATOM 1175 O O . ALA A 1 156 ? 5.855 -14.054 -9.433 1.00 83.38 156 ALA A O 1
ATOM 1176 N N . VAL A 1 157 ? 7.128 -12.199 -9.519 1.00 83.31 157 VAL A N 1
ATOM 1177 C CA . VAL A 1 157 ? 7.911 -12.492 -8.306 1.00 83.31 157 VAL A CA 1
ATOM 1178 C C . VAL A 1 157 ? 7.027 -12.669 -7.067 1.00 83.31 157 VAL A C 1
ATOM 1180 O O . VAL A 1 157 ? 7.395 -13.397 -6.155 1.00 83.31 157 VAL A O 1
ATOM 1183 N N . LEU A 1 158 ? 5.826 -12.077 -7.030 1.00 83.50 158 LEU A N 1
ATOM 1184 C CA . LEU A 1 158 ? 4.883 -12.254 -5.921 1.00 83.50 158 LEU A CA 1
ATOM 1185 C C . LEU A 1 158 ? 4.386 -13.700 -5.781 1.00 83.50 158 LEU A C 1
ATOM 1187 O O . LEU A 1 158 ? 3.916 -14.073 -4.707 1.00 83.50 158 LEU A O 1
ATOM 1191 N N . ARG A 1 159 ? 4.500 -14.529 -6.827 1.00 83.88 159 ARG A N 1
ATOM 1192 C CA . ARG A 1 159 ? 4.262 -15.979 -6.724 1.00 83.88 159 ARG A CA 1
ATOM 1193 C C . ARG A 1 159 ? 5.387 -16.695 -5.986 1.00 83.88 159 ARG A C 1
ATOM 1195 O O . ARG A 1 159 ? 5.157 -17.743 -5.388 1.00 83.88 159 ARG A O 1
ATOM 1202 N N . LEU A 1 160 ? 6.591 -16.133 -6.022 1.00 80.56 160 LEU A N 1
ATOM 1203 C CA . LEU A 1 160 ? 7.730 -16.653 -5.291 1.00 80.56 160 LEU A CA 1
ATOM 1204 C C . LEU A 1 160 ? 7.574 -16.281 -3.813 1.00 80.56 160 LEU A C 1
ATOM 1206 O O . LEU A 1 160 ? 7.351 -15.125 -3.437 1.00 80.56 160 LEU A O 1
ATOM 1210 N N . ARG A 1 161 ? 7.694 -17.285 -2.946 1.00 81.44 161 ARG A N 1
ATOM 1211 C CA . ARG A 1 161 ? 7.668 -17.117 -1.487 1.00 81.44 161 ARG A CA 1
ATOM 1212 C C . ARG A 1 161 ? 9.071 -16.852 -0.957 1.00 81.44 161 ARG A C 1
ATOM 1214 O O . ARG A 1 161 ? 9.577 -17.581 -0.114 1.00 81.44 161 ARG A O 1
ATOM 1221 N N . VAL A 1 162 ? 9.702 -15.822 -1.506 1.00 85.31 162 VAL A N 1
ATOM 1222 C CA . VAL A 1 162 ? 11.035 -15.374 -1.103 1.00 85.31 162 VAL A CA 1
ATOM 1223 C C . VAL A 1 162 ? 10.943 -14.057 -0.330 1.00 85.31 162 VAL A C 1
ATOM 1225 O O . VAL A 1 162 ? 10.096 -13.222 -0.668 1.00 85.31 162 VAL A O 1
ATOM 1228 N N . PRO A 1 163 ? 11.802 -13.844 0.682 1.00 85.25 163 PRO A N 1
ATOM 1229 C CA . PRO A 1 163 ? 11.919 -12.555 1.351 1.00 85.25 163 PRO A CA 1
ATOM 1230 C C . PRO A 1 163 ? 12.346 -11.439 0.377 1.00 85.25 163 PRO A C 1
ATOM 1232 O O . PRO A 1 163 ? 13.110 -11.709 -0.558 1.00 85.25 163 PRO A O 1
ATOM 1235 N N . PRO A 1 164 ? 11.947 -10.172 0.614 1.00 84.88 164 PRO A N 1
ATOM 1236 C CA . PRO A 1 164 ? 12.297 -9.044 -0.253 1.00 84.88 164 PRO A CA 1
ATOM 1237 C C . PRO A 1 164 ? 13.809 -8.873 -0.456 1.00 84.88 164 PRO A C 1
ATOM 1239 O O . PRO A 1 164 ? 14.258 -8.607 -1.567 1.00 84.88 164 PRO A O 1
ATOM 1242 N N . GLN A 1 165 ? 14.606 -9.079 0.598 1.00 85.31 165 GLN A N 1
ATOM 1243 C CA . GLN A 1 165 ? 16.069 -8.965 0.553 1.00 85.31 165 GLN A CA 1
ATOM 1244 C C . GLN A 1 165 ? 16.690 -10.003 -0.392 1.00 85.31 165 GLN A C 1
ATOM 1246 O O . GLN A 1 165 ? 17.519 -9.661 -1.234 1.00 85.31 165 GLN A O 1
ATOM 1251 N N . THR A 1 166 ? 16.237 -11.256 -0.302 1.00 86.81 166 THR A N 1
ATOM 1252 C CA . THR A 1 166 ? 16.682 -12.353 -1.169 1.00 86.81 166 THR A CA 1
ATOM 1253 C C . THR A 1 166 ? 16.287 -12.105 -2.620 1.00 86.81 166 THR A C 1
ATOM 1255 O O . THR A 1 166 ? 17.116 -12.272 -3.512 1.00 86.81 166 THR A O 1
ATOM 1258 N N . ALA A 1 167 ? 15.048 -11.660 -2.860 1.00 85.62 167 ALA A N 1
ATOM 1259 C CA . ALA A 1 167 ? 14.585 -11.308 -4.199 1.00 85.62 167 ALA A CA 1
ATOM 1260 C C . ALA A 1 167 ? 15.443 -10.195 -4.813 1.00 85.62 167 ALA A C 1
ATOM 1262 O O . ALA A 1 167 ? 15.846 -10.293 -5.970 1.00 85.62 167 ALA A O 1
ATOM 1263 N N . ASN A 1 168 ? 15.761 -9.161 -4.029 1.00 83.75 168 ASN A N 1
ATOM 1264 C CA . ASN A 1 168 ? 16.548 -8.035 -4.508 1.00 83.75 168 ASN A CA 1
ATOM 1265 C C . ASN A 1 168 ? 18.003 -8.429 -4.817 1.00 83.75 168 ASN A C 1
ATOM 1267 O O . ASN A 1 168 ? 18.524 -8.067 -5.867 1.00 83.75 168 ASN A O 1
ATOM 1271 N N . MET A 1 169 ? 18.647 -9.222 -3.952 1.00 85.00 169 MET A N 1
ATOM 1272 C CA . MET A 1 169 ? 19.997 -9.742 -4.211 1.00 85.00 169 MET A CA 1
ATOM 1273 C C . MET A 1 169 ? 20.048 -10.615 -5.468 1.00 85.00 169 MET A C 1
ATOM 1275 O O . MET A 1 169 ? 20.913 -10.411 -6.319 1.00 85.00 169 MET A O 1
ATOM 1279 N N . ALA A 1 170 ? 19.109 -11.555 -5.605 1.00 85.31 170 ALA A N 1
ATOM 1280 C CA . ALA A 1 170 ? 19.034 -12.430 -6.770 1.00 85.31 170 ALA A CA 1
ATOM 1281 C C . ALA A 1 170 ? 18.827 -11.629 -8.063 1.00 85.31 170 ALA A C 1
ATOM 1283 O O . ALA A 1 170 ? 19.481 -11.902 -9.070 1.00 85.31 170 ALA A O 1
ATOM 1284 N N . MET A 1 171 ? 17.967 -10.606 -8.027 1.00 85.56 171 MET A N 1
ATOM 1285 C CA . MET A 1 171 ? 17.715 -9.790 -9.207 1.00 85.56 171 MET A CA 1
ATOM 1286 C C . MET A 1 171 ? 18.892 -8.887 -9.569 1.00 85.56 171 MET A C 1
ATOM 1288 O O . MET A 1 171 ? 19.161 -8.733 -10.750 1.00 85.56 171 MET A O 1
ATOM 1292 N N . SER A 1 172 ? 19.644 -8.340 -8.613 1.00 82.12 172 SER A N 1
ATOM 1293 C CA . SER A 1 172 ? 20.850 -7.560 -8.938 1.00 82.12 172 SER A CA 1
ATOM 1294 C C . SER A 1 172 ? 21.866 -8.376 -9.747 1.00 82.12 172 SER A C 1
ATOM 1296 O O . SER A 1 172 ? 22.427 -7.875 -10.720 1.00 82.12 172 SER A O 1
ATOM 1298 N N . VAL A 1 173 ? 22.061 -9.651 -9.391 1.00 84.62 173 VAL A N 1
ATOM 1299 C CA . VAL A 1 173 ? 22.912 -10.573 -10.165 1.00 84.62 173 VAL A CA 1
ATOM 1300 C C . VAL A 1 173 ? 22.285 -10.869 -11.529 1.00 84.62 173 VAL A C 1
ATOM 1302 O O . VAL A 1 173 ? 22.969 -10.797 -12.549 1.00 84.62 173 VAL A O 1
ATOM 1305 N N . ALA A 1 174 ? 20.978 -11.143 -11.568 1.00 85.69 174 ALA A N 1
ATOM 1306 C CA . ALA A 1 174 ? 20.267 -11.417 -12.814 1.00 85.69 174 ALA A CA 1
ATOM 1307 C C . ALA A 1 174 ? 20.312 -10.230 -13.791 1.00 85.69 174 ALA A C 1
ATOM 1309 O O . ALA A 1 174 ? 20.557 -10.445 -14.972 1.00 85.69 174 ALA A O 1
ATOM 1310 N N . ILE A 1 175 ? 20.159 -8.993 -13.308 1.00 84.06 175 ILE A N 1
ATOM 1311 C CA . ILE A 1 175 ? 20.249 -7.760 -14.103 1.00 84.06 175 ILE A CA 1
ATOM 1312 C C . ILE A 1 175 ? 21.622 -7.644 -14.756 1.00 84.06 175 ILE A C 1
ATOM 1314 O O . ILE A 1 175 ? 21.697 -7.345 -15.945 1.00 84.06 175 ILE A O 1
ATOM 1318 N N . ALA A 1 176 ? 22.702 -7.907 -14.013 1.00 81.06 176 ALA A N 1
ATOM 1319 C CA . ALA A 1 176 ? 24.052 -7.873 -14.569 1.00 81.06 176 ALA A CA 1
ATOM 1320 C C . ALA A 1 176 ? 24.226 -8.916 -15.687 1.00 81.06 176 ALA A C 1
ATOM 1322 O O . ALA A 1 176 ? 24.733 -8.593 -16.761 1.00 81.06 176 ALA A O 1
ATOM 1323 N N . CYS A 1 177 ? 23.749 -10.147 -15.473 1.00 85.31 177 CYS A N 1
ATOM 1324 C CA . CYS A 1 177 ? 23.782 -11.197 -16.492 1.00 85.31 177 CYS A CA 1
ATOM 1325 C C . CYS A 1 177 ? 22.933 -10.845 -17.723 1.00 85.31 177 CYS A C 1
ATOM 1327 O O . CYS A 1 177 ? 23.404 -10.999 -18.846 1.00 85.31 177 CYS A O 1
ATOM 1329 N N . MET A 1 178 ? 21.711 -10.348 -17.521 1.00 87.25 178 MET A N 1
ATOM 1330 C CA . MET A 1 178 ? 20.813 -9.903 -18.590 1.00 87.25 178 MET A CA 1
ATOM 1331 C C . MET A 1 178 ? 21.450 -8.777 -19.406 1.00 87.25 178 MET A C 1
ATOM 1333 O O . MET A 1 178 ? 21.452 -8.840 -20.623 1.00 87.25 178 MET A O 1
ATOM 1337 N N . PHE A 1 179 ? 22.104 -7.801 -18.772 1.00 83.12 179 PHE A N 1
ATOM 1338 C CA . PHE A 1 179 ? 22.804 -6.738 -19.501 1.00 83.12 179 PHE A CA 1
ATOM 1339 C C . PHE A 1 179 ? 23.900 -7.265 -20.431 1.00 83.12 179 PHE A C 1
ATOM 1341 O O . PHE A 1 179 ? 24.017 -6.824 -21.574 1.00 83.12 179 PHE A O 1
ATOM 1348 N N . VAL A 1 180 ? 24.689 -8.230 -19.953 1.00 82.56 180 VAL A N 1
ATOM 1349 C CA . VAL A 1 180 ? 25.735 -8.871 -20.762 1.00 82.56 180 VAL A CA 1
ATOM 1350 C C . VAL A 1 180 ? 25.118 -9.661 -21.919 1.00 82.56 180 VAL A C 1
ATOM 1352 O O . VAL A 1 180 ? 25.588 -9.558 -23.051 1.00 82.56 180 VAL A O 1
ATOM 1355 N N . LEU A 1 181 ? 24.050 -10.418 -21.659 1.00 84.62 181 LEU A N 1
ATOM 1356 C CA . LEU A 1 181 ? 23.353 -11.221 -22.670 1.00 84.62 181 LEU A CA 1
ATOM 1357 C C . LEU A 1 181 ? 22.616 -10.364 -23.708 1.00 84.62 181 LEU A C 1
ATOM 1359 O O . LEU A 1 181 ? 22.579 -10.731 -24.886 1.00 84.62 181 LEU A O 1
ATOM 1363 N N . ALA A 1 182 ? 22.082 -9.212 -23.307 1.00 83.62 182 ALA A N 1
ATOM 1364 C CA . ALA A 1 182 ? 21.407 -8.270 -24.189 1.00 83.62 182 ALA A CA 1
ATOM 1365 C C . ALA A 1 182 ? 22.344 -7.735 -25.282 1.00 83.62 182 ALA A C 1
ATOM 1367 O O . ALA A 1 182 ? 21.912 -7.576 -26.424 1.00 83.62 182 ALA A O 1
ATOM 1368 N N . GLY A 1 183 ? 23.629 -7.547 -24.961 1.00 78.75 183 GLY A N 1
ATOM 1369 C CA . GLY A 1 183 ? 24.661 -7.137 -25.917 1.00 78.75 183 GLY A CA 1
ATOM 1370 C C . GLY A 1 183 ? 25.097 -8.232 -26.901 1.00 78.75 183 GLY A C 1
ATOM 1371 O O . GLY A 1 183 ? 25.794 -7.940 -27.872 1.00 78.75 183 GLY A O 1
ATOM 1372 N N . VAL A 1 184 ? 24.700 -9.495 -26.695 1.00 84.12 184 VAL A N 1
ATOM 1373 C CA . VAL A 1 184 ? 25.064 -10.596 -27.599 1.00 84.12 184 VAL A CA 1
ATOM 1374 C C . VAL A 1 184 ? 24.205 -10.532 -28.871 1.00 84.12 184 VAL A C 1
ATOM 1376 O O . VAL A 1 184 ? 22.971 -10.611 -28.790 1.00 84.12 184 VAL A O 1
ATOM 1379 N N . PRO A 1 185 ? 24.802 -10.447 -30.074 1.00 80.69 185 PRO A N 1
ATOM 1380 C CA . PRO A 1 185 ? 24.042 -10.363 -31.317 1.00 80.69 185 PRO A CA 1
ATOM 1381 C C . PRO A 1 185 ? 23.205 -11.630 -31.550 1.00 80.69 185 PRO A C 1
ATOM 1383 O O . PRO A 1 185 ? 23.705 -12.748 -31.457 1.00 80.69 185 PRO A O 1
ATOM 1386 N N . ALA A 1 186 ? 21.927 -11.453 -31.891 1.00 80.81 186 ALA A N 1
ATOM 1387 C CA . ALA A 1 186 ? 21.024 -12.528 -32.309 1.00 80.81 186 ALA A CA 1
ATOM 1388 C C . ALA A 1 186 ? 20.647 -12.335 -33.781 1.00 80.81 186 ALA A C 1
ATOM 1390 O O . ALA A 1 186 ? 20.636 -11.212 -34.281 1.00 80.81 186 ALA A O 1
ATOM 1391 N N . ARG A 1 187 ? 20.354 -13.430 -34.491 1.00 81.31 187 ARG A N 1
ATOM 1392 C CA . ARG A 1 187 ? 20.014 -13.402 -35.923 1.00 81.31 187 ARG A CA 1
ATOM 1393 C C . ARG A 1 187 ? 18.794 -14.269 -36.224 1.00 81.31 187 ARG A C 1
ATOM 1395 O O . ARG A 1 187 ? 18.605 -15.319 -35.611 1.00 81.31 187 ARG A O 1
ATOM 1402 N N . GLY A 1 188 ? 17.996 -13.842 -37.202 1.00 81.38 188 GLY A N 1
ATOM 1403 C CA . GLY A 1 188 ? 16.819 -14.578 -37.667 1.00 81.38 188 GLY A CA 1
ATOM 1404 C C . GLY A 1 188 ? 15.795 -14.819 -36.552 1.00 81.38 188 GLY A C 1
ATOM 1405 O O . GLY A 1 188 ? 15.482 -13.916 -35.781 1.00 81.38 188 GLY A O 1
ATOM 1406 N N . LEU A 1 189 ? 15.299 -16.054 -36.444 1.00 79.25 189 LEU A N 1
ATOM 1407 C CA . LEU A 1 189 ? 14.273 -16.455 -35.468 1.00 79.25 189 LEU A CA 1
ATOM 1408 C C . LEU A 1 189 ? 14.738 -16.404 -34.000 1.00 79.25 189 LEU A C 1
ATOM 1410 O O . LEU A 1 189 ? 13.905 -16.429 -33.098 1.00 79.25 189 LEU A O 1
ATOM 1414 N N . TRP A 1 190 ? 16.044 -16.289 -33.742 1.00 85.19 190 TRP A N 1
ATOM 1415 C CA . TRP A 1 190 ? 16.574 -16.166 -32.380 1.00 85.19 190 TRP A CA 1
ATOM 1416 C C . TRP A 1 190 ? 16.356 -14.780 -31.770 1.00 85.19 190 TRP A C 1
ATOM 1418 O O . TRP A 1 190 ? 16.388 -14.645 -30.551 1.00 85.19 190 TRP A O 1
ATOM 1428 N N . VAL A 1 191 ? 16.111 -13.757 -32.597 1.00 83.62 191 VAL A N 1
ATOM 1429 C CA . VAL A 1 191 ? 15.868 -12.379 -32.142 1.00 83.62 191 VAL A CA 1
ATOM 1430 C C . VAL A 1 191 ? 14.647 -12.289 -31.213 1.00 83.62 191 VAL A C 1
ATOM 1432 O O . VAL A 1 191 ? 14.829 -11.876 -30.066 1.00 83.62 191 VAL A O 1
ATOM 1435 N N . PRO A 1 192 ? 13.431 -12.716 -31.619 1.00 85.62 192 PRO A N 1
ATOM 1436 C CA . PRO A 1 192 ? 12.268 -12.649 -30.736 1.00 85.62 192 PRO A CA 1
ATOM 1437 C C . PRO A 1 192 ? 12.406 -13.545 -29.502 1.00 85.62 192 PRO A C 1
ATOM 1439 O O . PRO A 1 192 ? 12.000 -13.140 -28.418 1.00 85.62 192 PRO A O 1
ATOM 1442 N N . LEU A 1 193 ? 13.027 -14.724 -29.622 1.00 87.62 193 LEU A N 1
ATOM 1443 C CA . LEU A 1 193 ? 13.237 -15.605 -28.470 1.00 87.62 193 LEU A CA 1
ATOM 1444 C C . LEU A 1 193 ? 14.148 -14.952 -27.422 1.00 87.62 193 LEU A C 1
ATOM 1446 O O . LEU A 1 193 ? 13.835 -14.973 -26.234 1.00 87.62 193 LEU A O 1
ATOM 1450 N N . ALA A 1 194 ? 15.247 -14.334 -27.857 1.00 87.19 194 ALA A N 1
ATOM 1451 C CA . ALA A 1 194 ? 16.145 -13.620 -26.960 1.00 87.19 194 ALA A CA 1
ATOM 1452 C C . ALA A 1 194 ? 15.433 -12.445 -26.273 1.00 87.19 194 ALA A C 1
ATOM 1454 O O . ALA A 1 194 ? 15.613 -12.242 -25.079 1.00 87.19 194 ALA A O 1
ATOM 1455 N N . MET A 1 195 ? 14.577 -11.713 -26.995 1.00 88.44 195 MET A N 1
ATOM 1456 C CA . MET A 1 195 ? 13.760 -10.642 -26.413 1.00 88.44 195 MET A CA 1
ATOM 1457 C C . MET A 1 195 ? 12.731 -11.146 -25.399 1.00 88.44 195 MET A C 1
ATOM 1459 O O . MET A 1 195 ? 12.449 -10.432 -24.446 1.00 88.44 195 MET A O 1
ATOM 1463 N N . MET A 1 196 ? 12.149 -12.333 -25.599 1.00 87.19 196 MET A N 1
ATOM 1464 C CA . MET A 1 196 ? 11.176 -12.928 -24.670 1.00 87.19 196 MET A CA 1
ATOM 1465 C C . MET A 1 196 ? 11.817 -13.420 -23.370 1.00 87.19 196 MET A C 1
ATOM 1467 O O . MET A 1 196 ? 11.162 -13.428 -22.330 1.00 87.19 196 MET A O 1
ATOM 1471 N N . LEU A 1 197 ? 13.067 -13.882 -23.439 1.00 86.31 197 LEU A N 1
ATOM 1472 C CA . LEU A 1 197 ? 13.810 -14.390 -22.284 1.00 86.31 197 LEU A CA 1
ATOM 1473 C C . LEU A 1 197 ? 14.515 -13.274 -21.505 1.00 86.31 197 LEU A C 1
ATOM 1475 O O . LEU A 1 197 ? 14.740 -13.419 -20.305 1.00 86.31 197 LEU A O 1
ATOM 1479 N N . ASP A 1 198 ? 14.852 -12.176 -22.180 1.00 89.19 198 ASP A N 1
ATOM 1480 C CA . ASP A 1 198 ? 15.584 -11.048 -21.619 1.00 89.19 198 ASP A CA 1
ATOM 1481 C C . ASP A 1 198 ? 14.810 -9.726 -21.821 1.00 89.19 198 ASP A C 1
ATOM 1483 O O . ASP A 1 198 ? 14.869 -9.110 -22.895 1.00 89.19 198 ASP A O 1
ATOM 1487 N N . PRO A 1 199 ? 14.094 -9.247 -20.784 1.00 89.19 199 PRO A N 1
ATOM 1488 C CA . PRO A 1 199 ? 13.361 -7.985 -20.844 1.00 89.19 199 PRO A CA 1
ATOM 1489 C C . PRO A 1 199 ? 14.252 -6.757 -21.079 1.00 89.19 199 PRO A C 1
ATOM 1491 O O . PRO A 1 199 ? 13.778 -5.771 -21.644 1.00 89.19 199 PRO A O 1
ATOM 1494 N N . ILE A 1 200 ? 15.530 -6.796 -20.676 1.00 88.38 200 ILE A N 1
ATOM 1495 C CA . ILE A 1 200 ? 16.478 -5.697 -20.907 1.00 88.38 200 ILE A CA 1
ATOM 1496 C C . ILE A 1 200 ? 16.822 -5.619 -22.392 1.00 88.38 200 ILE A C 1
ATOM 1498 O O . ILE A 1 200 ? 16.822 -4.530 -22.962 1.00 88.38 200 ILE A O 1
ATOM 1502 N N . ARG A 1 201 ? 17.028 -6.763 -23.053 1.00 89.94 201 ARG A N 1
ATOM 1503 C CA . ARG A 1 201 ? 17.227 -6.814 -24.508 1.00 89.94 201 ARG A CA 1
ATOM 1504 C C . ARG A 1 201 ? 16.021 -6.280 -25.279 1.00 89.94 201 ARG A C 1
ATOM 1506 O O . ARG A 1 201 ? 16.185 -5.558 -26.267 1.00 89.94 201 ARG A O 1
ATOM 1513 N N . TRP A 1 202 ? 14.815 -6.640 -24.841 1.00 91.75 202 TRP A N 1
ATOM 1514 C CA . TRP A 1 202 ? 13.576 -6.135 -25.431 1.00 91.75 202 TRP A CA 1
ATOM 1515 C C . TRP A 1 202 ? 13.457 -4.612 -25.284 1.00 91.75 202 TRP A C 1
ATOM 1517 O O . TRP A 1 202 ? 13.187 -3.931 -26.275 1.00 91.75 202 TRP A O 1
ATOM 1527 N N . LEU A 1 203 ? 13.745 -4.069 -24.093 1.00 90.00 203 LEU A N 1
ATOM 1528 C CA . LEU A 1 203 ? 13.810 -2.621 -23.868 1.00 90.00 203 LEU A CA 1
ATOM 1529 C C . LEU A 1 203 ? 14.840 -1.950 -24.764 1.00 90.00 203 LEU A C 1
ATOM 1531 O O . LEU A 1 203 ? 14.509 -0.971 -25.425 1.00 90.00 203 LEU A O 1
ATOM 1535 N N . TRP A 1 204 ? 16.057 -2.492 -24.816 1.00 88.06 204 TRP A N 1
ATOM 1536 C CA . TRP A 1 204 ? 17.150 -1.912 -25.588 1.00 88.06 204 TRP A CA 1
ATOM 1537 C C . TRP A 1 204 ? 16.780 -1.838 -27.062 1.00 88.06 204 TRP A C 1
ATOM 1539 O O . TRP A 1 204 ? 16.852 -0.767 -27.661 1.00 88.06 204 TRP A O 1
ATOM 1549 N N . THR A 1 205 ? 16.263 -2.927 -27.629 1.00 87.75 205 THR A N 1
ATOM 1550 C CA . THR A 1 205 ? 15.862 -2.926 -29.040 1.00 87.75 205 THR A CA 1
ATOM 1551 C C . THR A 1 205 ? 14.679 -1.989 -29.291 1.00 87.75 205 THR A C 1
ATOM 1553 O O . THR A 1 205 ? 14.671 -1.268 -30.288 1.00 87.75 205 THR A O 1
ATOM 1556 N N . GLY A 1 206 ? 13.703 -1.937 -28.378 1.00 87.69 206 GLY A N 1
ATOM 1557 C CA . GLY A 1 206 ? 12.584 -0.997 -28.456 1.00 87.69 206 GLY A CA 1
ATOM 1558 C C . GLY A 1 206 ? 13.045 0.461 -28.449 1.00 87.69 206 GLY A C 1
ATOM 1559 O O . GLY A 1 206 ? 12.663 1.234 -29.326 1.00 87.69 206 GLY A O 1
ATOM 1560 N N . MET A 1 207 ? 13.925 0.821 -27.515 1.00 85.00 207 MET A N 1
ATOM 1561 C CA . MET A 1 207 ? 14.512 2.157 -27.405 1.00 85.00 207 MET A CA 1
ATOM 1562 C C . MET A 1 207 ? 15.338 2.520 -28.635 1.00 85.00 207 MET A C 1
ATOM 1564 O O . MET A 1 207 ? 15.158 3.608 -29.178 1.00 85.00 207 MET A O 1
ATOM 1568 N N . ALA A 1 208 ? 16.190 1.612 -29.113 1.00 82.00 208 ALA A N 1
ATOM 1569 C CA . ALA A 1 208 ? 17.012 1.836 -30.298 1.00 82.00 208 ALA A CA 1
ATOM 1570 C C . ALA A 1 208 ? 16.143 2.053 -31.549 1.00 82.00 208 ALA A C 1
ATOM 1572 O O . ALA A 1 208 ? 16.364 3.001 -32.299 1.00 82.00 208 ALA A O 1
ATOM 1573 N N . THR A 1 209 ? 15.096 1.239 -31.729 1.00 84.06 209 THR A N 1
ATOM 1574 C CA . THR A 1 209 ? 14.166 1.343 -32.868 1.00 84.06 209 THR A CA 1
ATOM 1575 C C . THR A 1 209 ? 13.409 2.670 -32.859 1.00 84.06 209 THR A C 1
ATOM 1577 O O . THR A 1 209 ? 13.326 3.357 -33.877 1.00 84.06 209 THR A O 1
ATOM 1580 N N . VAL A 1 210 ? 12.883 3.066 -31.698 1.00 81.31 210 VAL A N 1
ATOM 1581 C CA . VAL A 1 210 ? 12.164 4.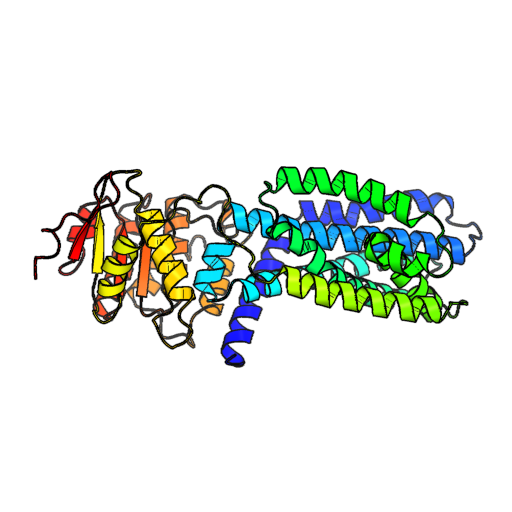338 -31.527 1.00 81.31 210 VAL A CA 1
ATOM 1582 C C . VAL A 1 210 ? 13.102 5.519 -31.745 1.00 81.31 210 VAL A C 1
ATOM 1584 O O . VAL A 1 210 ? 12.748 6.476 -32.429 1.00 81.31 210 VAL A O 1
ATOM 1587 N N . THR A 1 211 ? 14.316 5.440 -31.208 1.00 76.44 211 THR A N 1
ATOM 1588 C CA . THR A 1 211 ? 15.341 6.466 -31.402 1.00 76.44 211 THR A CA 1
ATOM 1589 C C . THR A 1 211 ? 15.671 6.623 -32.884 1.00 76.44 211 THR A C 1
ATOM 1591 O O . THR A 1 211 ? 15.650 7.739 -33.401 1.00 76.44 211 THR A O 1
ATOM 1594 N N . ALA A 1 212 ? 15.890 5.515 -33.598 1.00 78.38 212 ALA A N 1
ATOM 1595 C CA . ALA A 1 212 ? 16.159 5.532 -35.030 1.00 78.38 212 ALA A CA 1
ATOM 1596 C C . ALA A 1 212 ? 15.008 6.168 -35.826 1.00 78.38 212 ALA A C 1
ATOM 1598 O O . ALA A 1 212 ? 15.260 7.036 -36.663 1.00 78.38 212 ALA A O 1
ATOM 1599 N N . MET A 1 213 ? 13.752 5.834 -35.503 1.00 80.12 213 MET A N 1
ATOM 1600 C CA . MET A 1 213 ? 12.574 6.470 -36.106 1.00 80.12 213 MET A CA 1
ATOM 1601 C C . MET A 1 213 ? 12.546 7.990 -35.893 1.00 80.12 213 MET A C 1
ATOM 1603 O O . MET A 1 213 ? 12.320 8.739 -36.841 1.00 80.12 213 MET A O 1
ATOM 1607 N N . LEU A 1 214 ? 12.789 8.465 -34.668 1.00 76.06 214 LEU A N 1
ATOM 1608 C CA . LEU A 1 214 ? 12.724 9.897 -34.336 1.00 76.06 214 LEU A CA 1
ATOM 1609 C C . LEU A 1 214 ? 13.865 10.714 -34.953 1.00 76.06 214 LEU A C 1
ATOM 1611 O O . LEU A 1 214 ? 13.685 11.891 -35.295 1.00 76.06 214 LEU A O 1
ATOM 1615 N N . CYS A 1 215 ? 15.025 10.083 -35.114 1.00 73.44 215 CYS A N 1
ATOM 1616 C CA . CYS A 1 215 ? 16.211 10.673 -35.721 1.00 73.44 215 CYS A CA 1
ATOM 1617 C C . CYS A 1 215 ? 16.249 10.527 -37.253 1.00 73.44 215 CYS A C 1
ATOM 1619 O O . CYS A 1 215 ? 17.163 11.059 -37.875 1.00 73.44 215 CYS A O 1
ATOM 1621 N N . GLY A 1 216 ? 15.282 9.836 -37.872 1.00 76.44 216 GLY A N 1
ATOM 1622 C CA . GLY A 1 216 ? 15.290 9.569 -39.316 1.00 76.44 216 GLY A CA 1
ATOM 1623 C C . GLY A 1 216 ? 16.437 8.653 -39.760 1.00 76.44 216 GLY A C 1
ATOM 1624 O O . GLY A 1 216 ? 16.862 8.711 -40.911 1.00 76.44 216 GLY A O 1
ATOM 1625 N N . MET A 1 217 ? 16.958 7.836 -38.844 1.00 77.50 217 MET A N 1
ATOM 1626 C CA . MET A 1 217 ? 17.998 6.849 -39.121 1.00 77.50 217 MET A CA 1
ATOM 1627 C C . MET A 1 217 ? 17.378 5.563 -39.684 1.00 77.50 217 MET A C 1
ATOM 1629 O O . MET A 1 217 ? 16.207 5.281 -39.420 1.00 77.50 217 MET A O 1
ATOM 1633 N N . PRO A 1 218 ? 18.137 4.755 -40.444 1.00 78.50 218 PRO A N 1
ATOM 1634 C CA . PRO A 1 218 ? 17.651 3.464 -40.914 1.00 78.50 218 PRO A CA 1
ATOM 1635 C C . PRO A 1 218 ? 17.293 2.547 -39.736 1.00 78.50 218 PRO A C 1
ATOM 1637 O O . PRO A 1 218 ? 18.065 2.400 -38.791 1.00 78.50 218 PRO A O 1
ATOM 1640 N N . PHE A 1 219 ? 16.129 1.904 -39.818 1.00 81.44 219 PHE A N 1
ATOM 1641 C CA . PHE A 1 219 ? 15.662 0.895 -38.867 1.00 81.44 219 PHE A CA 1
ATOM 1642 C C . PHE A 1 219 ? 14.995 -0.260 -39.616 1.00 81.44 219 PHE A C 1
ATOM 1644 O O . PHE A 1 219 ? 14.468 -0.080 -40.717 1.00 81.44 219 PHE A O 1
ATOM 1651 N N . ALA A 1 220 ? 14.997 -1.454 -39.024 1.00 83.88 220 ALA A N 1
ATOM 1652 C CA . ALA A 1 220 ? 14.319 -2.602 -39.604 1.00 83.88 220 ALA A CA 1
ATOM 1653 C C . ALA A 1 220 ? 12.856 -2.655 -39.138 1.00 83.88 220 ALA A C 1
ATOM 1655 O O . ALA A 1 220 ? 12.562 -2.659 -37.944 1.00 83.88 220 ALA A O 1
ATOM 1656 N N . VAL A 1 221 ? 11.913 -2.759 -40.080 1.00 85.25 221 VAL A N 1
ATOM 1657 C CA . VAL A 1 221 ? 10.478 -2.927 -39.763 1.00 85.25 221 VAL A CA 1
ATOM 1658 C C . VAL A 1 221 ? 10.236 -4.204 -38.947 1.00 85.25 221 VAL A C 1
ATOM 1660 O O . VAL A 1 221 ? 9.356 -4.235 -38.090 1.00 85.25 221 VAL A O 1
ATOM 1663 N N . SER A 1 222 ? 11.057 -5.238 -39.154 1.00 85.12 222 SER A N 1
ATOM 1664 C CA . SER A 1 222 ? 11.020 -6.467 -38.358 1.00 85.12 222 SER A CA 1
ATOM 1665 C C . SER A 1 222 ? 11.211 -6.212 -36.866 1.00 85.12 222 SER A C 1
ATOM 1667 O O . SER A 1 222 ? 10.547 -6.862 -36.065 1.00 85.12 222 SER A O 1
ATOM 1669 N N . ASP A 1 223 ? 12.062 -5.258 -36.482 1.00 84.75 223 ASP A N 1
ATOM 1670 C CA . ASP A 1 223 ? 12.336 -4.966 -35.071 1.00 84.75 223 ASP A CA 1
ATOM 1671 C C . ASP A 1 223 ? 11.116 -4.327 -34.407 1.00 84.75 223 ASP A C 1
ATOM 1673 O O . ASP A 1 223 ? 10.745 -4.708 -33.300 1.00 84.75 223 ASP A O 1
ATOM 1677 N N . VAL A 1 224 ? 10.407 -3.452 -35.128 1.00 85.94 224 VAL A N 1
ATOM 1678 C CA . VAL A 1 224 ? 9.126 -2.877 -34.686 1.00 85.94 224 VAL A CA 1
ATOM 1679 C C . VAL A 1 224 ? 8.097 -3.981 -34.441 1.00 85.94 224 VAL A C 1
ATOM 1681 O O . VAL A 1 224 ? 7.451 -4.016 -33.392 1.00 85.94 224 VAL A O 1
ATOM 1684 N N . CYS A 1 225 ? 7.958 -4.907 -35.396 1.00 88.38 225 CYS A N 1
ATOM 1685 C CA . CYS A 1 225 ? 7.025 -6.025 -35.287 1.00 88.38 225 CYS A CA 1
ATOM 1686 C C . CYS A 1 225 ? 7.375 -6.946 -34.112 1.00 88.38 225 CYS A C 1
ATOM 1688 O O . CYS A 1 225 ? 6.481 -7.331 -33.358 1.00 88.38 225 CYS A O 1
ATOM 1690 N N . TRP A 1 226 ? 8.657 -7.276 -33.924 1.00 89.38 226 TRP A N 1
ATOM 1691 C CA . TRP A 1 226 ? 9.094 -8.132 -32.822 1.00 89.38 226 TRP A CA 1
ATOM 1692 C C . TRP A 1 226 ? 8.929 -7.463 -31.463 1.00 89.38 226 TRP A C 1
ATOM 1694 O O . TRP A 1 226 ? 8.405 -8.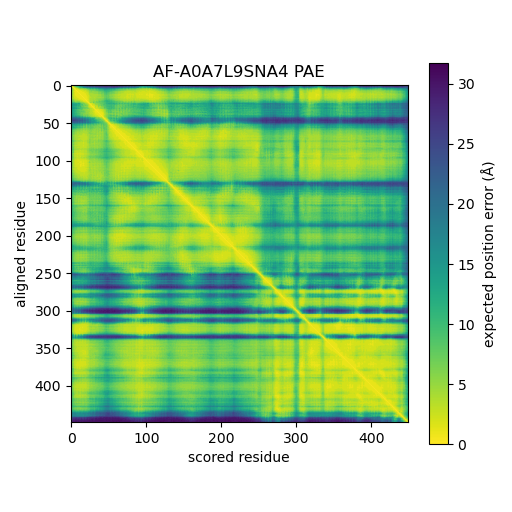094 -30.547 1.00 89.38 226 TRP A O 1
ATOM 1704 N N . VAL A 1 227 ? 9.286 -6.184 -31.332 1.00 88.69 227 VAL A N 1
ATOM 1705 C CA . VAL A 1 227 ? 9.082 -5.425 -30.092 1.00 88.69 227 VAL A CA 1
ATOM 1706 C C . VAL A 1 227 ? 7.596 -5.392 -29.730 1.00 88.69 227 VAL A C 1
ATOM 1708 O O . VAL A 1 227 ? 7.246 -5.695 -28.588 1.00 88.69 227 VAL A O 1
ATOM 1711 N N . ALA A 1 228 ? 6.710 -5.120 -30.691 1.00 87.81 228 ALA A N 1
ATOM 1712 C CA . ALA A 1 228 ? 5.267 -5.124 -30.457 1.00 87.81 228 ALA A CA 1
ATOM 1713 C C . ALA A 1 228 ? 4.736 -6.518 -30.070 1.00 87.81 228 ALA A C 1
ATOM 1715 O O . ALA A 1 228 ? 3.992 -6.647 -29.096 1.00 87.81 228 ALA A O 1
ATOM 1716 N N . ALA A 1 229 ? 5.142 -7.567 -30.793 1.00 89.69 229 ALA A N 1
ATOM 1717 C CA . ALA A 1 229 ? 4.703 -8.937 -30.536 1.00 89.69 229 ALA A CA 1
ATOM 1718 C C . ALA A 1 229 ? 5.157 -9.440 -29.157 1.00 89.69 229 ALA A C 1
ATOM 1720 O O . ALA A 1 229 ? 4.343 -9.942 -28.383 1.00 89.69 229 ALA A O 1
ATOM 1721 N N . VAL A 1 230 ? 6.435 -9.259 -28.812 1.00 89.94 230 VAL A N 1
ATOM 1722 C CA . VAL A 1 230 ? 6.976 -9.657 -27.503 1.00 89.94 230 VAL A CA 1
ATOM 1723 C C . VAL A 1 230 ? 6.373 -8.814 -26.378 1.00 89.94 230 VAL A C 1
ATOM 1725 O O . VAL A 1 230 ? 6.040 -9.355 -25.325 1.00 89.94 230 VAL A O 1
ATOM 1728 N N . GLY A 1 231 ? 6.130 -7.520 -26.609 1.00 88.25 231 GLY A N 1
ATOM 1729 C CA . GLY A 1 231 ? 5.433 -6.659 -25.652 1.00 88.25 231 GLY A CA 1
ATOM 1730 C C . GLY A 1 231 ? 4.019 -7.155 -25.338 1.00 88.25 231 GLY A C 1
ATOM 1731 O O . GLY A 1 231 ? 3.619 -7.193 -24.173 1.00 88.25 231 GLY A O 1
ATOM 1732 N N . LEU A 1 232 ? 3.279 -7.614 -26.355 1.00 88.06 232 LEU A N 1
ATOM 1733 C CA . LEU A 1 232 ? 1.975 -8.248 -26.161 1.00 88.06 232 LEU A CA 1
ATOM 1734 C C . LEU A 1 232 ? 2.096 -9.549 -25.357 1.00 88.06 232 LEU A C 1
ATOM 1736 O O . LEU A 1 232 ? 1.285 -9.787 -24.462 1.00 88.06 232 LEU A O 1
ATOM 1740 N N . VAL A 1 233 ? 3.118 -10.367 -25.625 1.00 88.69 233 VAL A N 1
ATOM 1741 C CA . VAL A 1 233 ? 3.381 -11.579 -24.836 1.00 88.69 233 VAL A CA 1
ATOM 1742 C C . VAL A 1 233 ? 3.644 -11.231 -23.374 1.00 88.69 233 VAL A C 1
ATOM 1744 O O . VAL A 1 233 ? 3.043 -11.857 -22.506 1.00 88.69 233 VAL A O 1
ATOM 1747 N N . TYR A 1 234 ? 4.457 -10.216 -23.070 1.00 88.62 234 TYR A N 1
ATOM 1748 C CA . TYR A 1 234 ? 4.676 -9.784 -21.687 1.00 88.62 234 TYR A CA 1
ATOM 1749 C C . TYR A 1 234 ? 3.397 -9.289 -21.011 1.00 88.62 234 TYR A C 1
ATOM 1751 O O . TYR A 1 234 ? 3.127 -9.667 -19.866 1.00 88.62 234 TYR A O 1
ATOM 1759 N N . ALA A 1 235 ? 2.568 -8.527 -21.727 1.00 83.00 235 ALA A N 1
ATOM 1760 C CA . ALA A 1 235 ? 1.280 -8.075 -21.216 1.00 83.00 235 ALA A CA 1
ATOM 1761 C C . ALA A 1 235 ? 0.346 -9.256 -20.893 1.00 83.00 235 ALA A C 1
ATOM 1763 O O . ALA A 1 235 ? -0.212 -9.319 -19.797 1.00 83.00 235 ALA A O 1
ATOM 1764 N N . VAL A 1 236 ? 0.207 -10.220 -21.811 1.00 84.38 236 VAL A N 1
ATOM 1765 C CA . VAL A 1 236 ? -0.678 -11.386 -21.645 1.00 84.38 236 VAL A CA 1
ATOM 1766 C C . VAL A 1 236 ? -0.133 -12.355 -20.597 1.00 84.38 236 VAL A C 1
ATOM 1768 O O . VAL A 1 236 ? -0.837 -12.686 -19.643 1.00 84.38 236 VAL A O 1
ATOM 1771 N N . ALA A 1 237 ? 1.120 -12.794 -20.736 1.00 80.12 237 ALA A N 1
ATOM 1772 C CA . ALA A 1 237 ? 1.747 -13.744 -19.822 1.00 80.12 237 ALA A CA 1
ATOM 1773 C C . ALA A 1 237 ? 1.790 -13.188 -18.399 1.00 80.12 237 ALA A C 1
ATOM 1775 O O . ALA A 1 237 ? 1.458 -13.886 -17.443 1.00 80.12 237 ALA A O 1
ATOM 1776 N N . GLY A 1 238 ? 2.122 -11.908 -18.244 1.00 75.50 238 GLY A N 1
ATOM 1777 C CA . GLY A 1 238 ? 2.126 -11.296 -16.932 1.00 75.50 238 GLY A CA 1
ATOM 1778 C C . GLY A 1 238 ? 0.720 -11.069 -16.361 1.00 75.50 238 GLY A C 1
ATOM 1779 O O . GLY A 1 238 ? 0.528 -11.280 -15.166 1.00 75.50 238 GLY A O 1
ATOM 1780 N N . ALA A 1 239 ? -0.295 -10.752 -17.177 1.00 75.06 239 ALA A N 1
ATOM 1781 C CA . ALA A 1 239 ? -1.687 -10.726 -16.710 1.00 75.06 239 ALA A CA 1
ATOM 1782 C C . ALA A 1 239 ? -2.143 -12.105 -16.194 1.00 75.06 239 ALA A C 1
ATOM 1784 O O . ALA A 1 239 ? -2.805 -12.193 -15.157 1.00 75.06 239 ALA A O 1
ATOM 1785 N N . VAL A 1 240 ? -1.729 -13.186 -16.863 1.00 81.44 240 VAL A N 1
ATOM 1786 C CA . VAL A 1 240 ? -1.947 -14.566 -16.402 1.00 81.44 240 VAL A CA 1
ATOM 1787 C C . VAL A 1 240 ? -1.170 -14.849 -15.111 1.00 81.44 240 VAL A C 1
ATOM 1789 O O . VAL A 1 240 ? -1.717 -15.467 -14.195 1.00 81.44 240 VAL A O 1
ATOM 1792 N N . CYS A 1 241 ? 0.068 -14.360 -14.978 1.00 74.69 241 CYS A N 1
ATOM 1793 C CA . CYS A 1 241 ? 0.866 -14.485 -13.751 1.00 74.69 241 CYS A CA 1
ATOM 1794 C C . CYS A 1 241 ? 0.221 -13.795 -12.542 1.00 74.69 241 CYS A C 1
ATOM 1796 O O . CYS A 1 241 ? 0.364 -14.264 -11.411 1.00 74.69 241 CYS A O 1
ATOM 1798 N N . LEU A 1 242 ? -0.540 -12.723 -12.761 1.00 74.88 242 LEU A N 1
ATOM 1799 C CA . LEU A 1 242 ? -1.289 -12.069 -11.692 1.00 74.88 242 LEU A CA 1
ATOM 1800 C C . LEU A 1 242 ? -2.490 -12.899 -11.211 1.00 74.88 242 LEU A C 1
ATOM 1802 O O . LEU A 1 242 ? -3.009 -12.670 -10.120 1.00 74.88 242 LEU A O 1
ATOM 1806 N N . TYR A 1 243 ? -2.941 -13.899 -11.968 1.00 77.06 243 TYR A N 1
ATOM 1807 C CA . TYR A 1 243 ? -4.024 -14.767 -11.520 1.00 77.06 243 TYR A CA 1
ATOM 1808 C C . TYR A 1 243 ? -3.555 -15.686 -10.378 1.00 77.06 243 TYR A C 1
ATOM 1810 O O . TYR A 1 243 ? -2.496 -16.304 -10.467 1.00 77.06 243 TYR A O 1
ATOM 1818 N N . GLY A 1 244 ? -4.333 -15.778 -9.295 1.00 70.94 244 GLY A N 1
ATOM 1819 C CA . GLY A 1 244 ? -4.046 -16.681 -8.171 1.00 70.94 244 GLY A CA 1
ATOM 1820 C C . GLY A 1 244 ? -2.884 -16.277 -7.250 1.00 70.94 244 GLY A C 1
ATOM 1821 O O . GLY A 1 244 ? -2.393 -17.130 -6.516 1.00 70.94 244 GLY A O 1
ATOM 1822 N N . ILE A 1 245 ? -2.432 -15.016 -7.268 1.00 75.81 245 ILE A N 1
ATOM 1823 C CA . ILE A 1 245 ? -1.393 -14.542 -6.336 1.00 75.81 245 ILE A CA 1
ATOM 1824 C 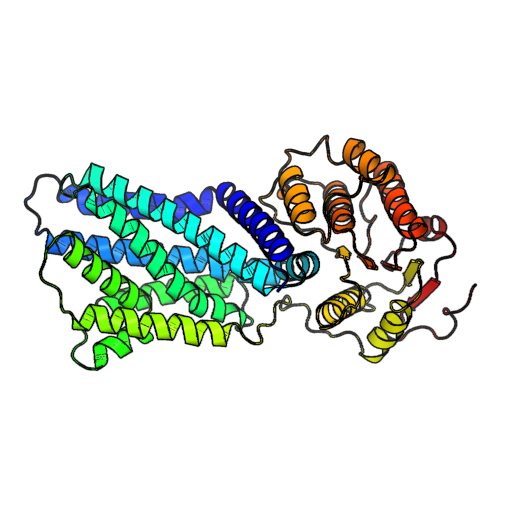C . ILE A 1 245 ? -1.890 -14.597 -4.885 1.00 75.81 245 ILE A C 1
ATOM 1826 O O . ILE A 1 245 ? -2.974 -14.105 -4.564 1.00 75.81 245 ILE A O 1
ATOM 1830 N N . ASP A 1 246 ? -1.049 -15.146 -4.005 1.00 72.25 246 ASP A N 1
ATOM 1831 C CA . ASP A 1 246 ? -1.224 -15.073 -2.557 1.00 72.25 246 ASP A CA 1
ATOM 1832 C C . ASP A 1 246 ? -0.567 -13.794 -2.020 1.00 72.25 246 ASP A C 1
ATOM 1834 O O . ASP A 1 246 ? 0.648 -13.615 -2.104 1.00 72.25 246 ASP A O 1
ATOM 1838 N N . ILE A 1 247 ? -1.386 -12.888 -1.492 1.00 73.38 247 ILE A N 1
ATOM 1839 C CA . ILE A 1 247 ? -0.958 -11.583 -0.965 1.00 73.38 247 ILE A CA 1
ATOM 1840 C C . ILE A 1 247 ? -0.644 -11.618 0.537 1.00 73.38 247 ILE A C 1
ATOM 1842 O O . ILE A 1 247 ? -0.414 -10.568 1.135 1.00 73.38 247 ILE A O 1
ATOM 1846 N N . ARG A 1 248 ? -0.699 -12.797 1.167 1.00 72.12 248 ARG A N 1
ATOM 1847 C CA . ARG A 1 248 ? -0.433 -12.947 2.599 1.00 72.12 248 ARG A CA 1
ATOM 1848 C C . ARG A 1 248 ? 1.074 -12.942 2.883 1.00 72.12 248 ARG A C 1
ATOM 1850 O O . ARG A 1 248 ? 1.835 -13.470 2.067 1.00 72.12 248 ARG A O 1
ATOM 1857 N N . PRO A 1 249 ? 1.501 -12.411 4.043 1.00 69.88 249 PRO A N 1
ATOM 1858 C CA . PRO A 1 249 ? 2.877 -12.555 4.510 1.00 69.88 249 PRO A CA 1
ATOM 1859 C C . PRO A 1 249 ? 3.289 -14.030 4.587 1.00 69.88 249 PRO A C 1
ATOM 1861 O O . PRO A 1 249 ? 2.476 -14.881 4.964 1.00 69.88 249 PRO A O 1
ATOM 1864 N N . ILE A 1 250 ? 4.560 -14.339 4.314 1.00 68.88 250 ILE A N 1
ATOM 1865 C CA . ILE A 1 250 ? 5.066 -15.724 4.335 1.00 68.88 250 ILE A CA 1
ATOM 1866 C C . ILE A 1 250 ? 4.891 -16.361 5.724 1.00 68.88 250 ILE A C 1
ATOM 1868 O O . ILE A 1 250 ? 4.576 -17.545 5.828 1.00 68.88 250 ILE A O 1
ATOM 1872 N N . ALA A 1 251 ? 5.030 -15.574 6.793 1.00 59.22 251 ALA A N 1
ATOM 1873 C CA . ALA A 1 251 ? 4.965 -16.057 8.171 1.00 59.22 251 ALA A CA 1
ATOM 1874 C C . ALA A 1 251 ? 3.561 -16.510 8.641 1.00 59.22 251 ALA A C 1
ATOM 1876 O O . ALA A 1 251 ? 3.455 -17.160 9.678 1.00 59.22 251 ALA A O 1
ATOM 1877 N N . ARG A 1 252 ? 2.472 -16.192 7.920 1.00 59.47 252 ARG A N 1
ATOM 1878 C CA . ARG A 1 252 ? 1.080 -16.419 8.373 1.00 59.47 252 ARG A CA 1
ATOM 1879 C C . ARG A 1 252 ? 0.358 -17.569 7.647 1.00 59.47 252 ARG A C 1
ATOM 1881 O O . ARG A 1 252 ? -0.781 -17.409 7.218 1.00 59.47 252 ARG A O 1
ATOM 1888 N N . HIS A 1 253 ? 0.991 -18.740 7.503 1.00 50.41 253 HIS A N 1
ATOM 1889 C CA . HIS A 1 253 ? 0.355 -19.897 6.827 1.00 50.41 253 HIS A CA 1
ATOM 1890 C C . HIS A 1 253 ? -0.549 -20.776 7.693 1.00 50.41 253 HIS A C 1
ATOM 1892 O O . HIS A 1 253 ? -1.244 -21.637 7.155 1.00 50.41 253 HIS A O 1
ATOM 1898 N N . HIS A 1 254 ? -0.613 -20.550 9.003 1.00 54.19 254 HIS A N 1
ATOM 1899 C CA . HIS A 1 254 ? -1.604 -21.236 9.828 1.00 54.19 254 HIS A CA 1
ATOM 1900 C C . HIS A 1 254 ? -2.986 -20.639 9.546 1.00 54.19 254 HIS A C 1
ATOM 1902 O O . HIS A 1 254 ? -3.221 -19.446 9.729 1.00 54.19 254 HIS A O 1
ATOM 1908 N N . SER A 1 255 ? -3.880 -21.472 9.017 1.00 58.06 255 SER A N 1
ATOM 1909 C CA . SER A 1 255 ? -5.260 -21.090 8.726 1.00 58.06 255 SER A CA 1
ATOM 1910 C C . SER A 1 255 ? -6.120 -21.399 9.944 1.00 58.06 255 SER A C 1
ATOM 1912 O O . SER A 1 255 ? -6.007 -22.486 10.509 1.00 58.06 255 SER A O 1
ATOM 1914 N N . ALA A 1 256 ? -6.981 -20.461 10.338 1.00 64.06 256 ALA A N 1
ATOM 1915 C CA . ALA A 1 256 ? -7.969 -20.727 11.375 1.00 64.06 256 ALA A CA 1
ATOM 1916 C C . ALA A 1 256 ? -8.875 -21.909 10.959 1.00 64.06 256 ALA A C 1
ATOM 1918 O O . ALA A 1 256 ? -9.182 -22.039 9.765 1.00 64.06 256 ALA A O 1
ATOM 1919 N N . PRO A 1 257 ? -9.326 -22.757 11.904 1.00 65.69 257 PRO A N 1
ATOM 1920 C CA . PRO A 1 257 ? -10.253 -23.845 11.610 1.00 65.69 257 PRO A CA 1
ATOM 1921 C C . PRO A 1 257 ? -11.503 -23.332 10.880 1.00 65.69 257 PRO A C 1
ATOM 1923 O O . PRO A 1 257 ? -12.119 -22.354 11.305 1.00 65.69 257 PRO A O 1
ATOM 1926 N N . ALA A 1 258 ? -11.910 -23.989 9.789 1.00 67.25 258 ALA A N 1
ATOM 1927 C CA . ALA A 1 258 ? -13.055 -23.543 8.983 1.00 67.25 258 ALA A CA 1
ATOM 1928 C C . ALA A 1 258 ? -14.357 -23.462 9.802 1.00 67.25 258 ALA A C 1
ATOM 1930 O O . ALA A 1 258 ? -15.106 -22.497 9.674 1.00 67.25 258 ALA A O 1
ATOM 1931 N N . SER A 1 259 ? -14.562 -24.415 10.717 1.00 66.31 259 SER A N 1
ATOM 1932 C CA . SER A 1 259 ? -15.704 -24.464 11.638 1.00 66.31 259 SER A CA 1
ATOM 1933 C C . SER A 1 259 ? -15.796 -23.241 12.557 1.00 66.31 259 SER A C 1
ATOM 1935 O O . SER A 1 259 ? -16.893 -22.755 12.831 1.00 66.31 259 SER A O 1
ATOM 1937 N N . LEU A 1 260 ? -14.651 -22.717 13.003 1.00 66.75 260 LEU A N 1
ATOM 1938 C CA . LEU A 1 260 ? -14.555 -21.525 13.842 1.00 66.75 260 LEU A CA 1
ATOM 1939 C C . LEU A 1 260 ? -14.930 -20.267 13.057 1.00 66.75 260 LEU A C 1
ATOM 1941 O O . LEU A 1 260 ? -15.736 -19.450 13.506 1.00 66.75 260 LEU A O 1
ATOM 1945 N N . VAL A 1 261 ? -14.385 -20.146 11.846 1.00 71.19 261 VAL A N 1
ATOM 1946 C CA . VAL A 1 261 ? -14.716 -19.052 10.931 1.00 71.19 261 VAL A CA 1
ATOM 1947 C C . VAL A 1 261 ? -16.201 -19.100 10.566 1.00 71.19 261 VAL A C 1
ATOM 1949 O O . VAL A 1 261 ? -16.836 -18.052 10.528 1.00 71.19 261 VAL A O 1
ATOM 1952 N N . ASP A 1 262 ? -16.780 -20.284 10.344 1.00 71.06 262 ASP A N 1
ATOM 1953 C CA . ASP A 1 262 ? -18.216 -20.470 10.085 1.00 71.06 262 ASP A CA 1
ATOM 1954 C C . ASP A 1 262 ? -19.095 -20.092 11.281 1.00 71.06 262 ASP A C 1
ATOM 1956 O O . ASP A 1 262 ? -20.174 -19.528 11.097 1.00 71.06 262 ASP A O 1
ATOM 1960 N N . ALA A 1 263 ? -18.669 -20.407 12.506 1.00 65.69 263 ALA A N 1
ATOM 1961 C CA . ALA A 1 263 ? -19.397 -20.030 13.715 1.00 65.69 263 ALA A CA 1
ATOM 1962 C C . ALA A 1 263 ? -19.455 -18.504 13.871 1.00 65.69 263 ALA A C 1
ATOM 1964 O O . ALA A 1 263 ? -20.540 -17.947 14.008 1.00 65.69 263 ALA A O 1
ATOM 1965 N N . ILE A 1 264 ? -18.316 -17.817 13.751 1.00 66.56 264 ILE A N 1
ATOM 1966 C CA . ILE A 1 264 ? -18.261 -16.356 13.908 1.00 66.56 264 ILE A CA 1
ATOM 1967 C C . ILE A 1 264 ? -18.864 -15.641 12.694 1.00 66.56 264 ILE A C 1
ATOM 1969 O O . ILE A 1 264 ? -19.540 -14.632 12.854 1.00 66.56 264 ILE A O 1
ATOM 1973 N N . SER A 1 265 ? -18.712 -16.184 11.480 1.00 68.88 265 SER A N 1
ATOM 1974 C CA . SER A 1 265 ? -19.378 -15.631 10.290 1.00 68.88 265 SER A CA 1
ATOM 1975 C C . SER A 1 265 ? -20.897 -15.661 10.433 1.00 68.88 265 SER A C 1
ATOM 1977 O O . SER A 1 265 ? -21.557 -14.718 10.018 1.00 68.88 265 SER A O 1
ATOM 1979 N N . ARG A 1 266 ? -21.464 -16.707 11.048 1.00 64.62 266 ARG A N 1
ATOM 1980 C CA . ARG A 1 266 ? -22.901 -16.745 11.356 1.00 64.62 266 ARG A CA 1
ATOM 1981 C C . ARG A 1 266 ? -23.309 -15.675 12.369 1.00 64.62 266 ARG A C 1
ATOM 1983 O O . ARG A 1 266 ? -24.395 -15.136 12.228 1.00 64.62 266 ARG A O 1
ATOM 1990 N N . CYS A 1 267 ? -22.441 -15.321 13.318 1.00 56.09 267 CYS A N 1
ATOM 1991 C CA . CYS A 1 267 ? -22.672 -14.184 14.215 1.00 56.09 267 CYS A CA 1
ATOM 1992 C C . CYS A 1 267 ? -22.576 -12.823 13.500 1.00 56.09 267 CYS A C 1
ATOM 1994 O O . CYS A 1 267 ? -23.222 -11.876 13.930 1.00 56.09 267 CYS A O 1
ATOM 1996 N N . LEU A 1 268 ? -21.784 -12.717 12.425 1.00 59.81 268 LEU A N 1
ATOM 1997 C CA . LEU A 1 268 ? -21.636 -11.490 11.627 1.00 59.81 268 LEU A CA 1
ATOM 1998 C C . LEU A 1 268 ? -22.807 -11.245 10.660 1.00 59.81 268 LEU A C 1
ATOM 2000 O O . LEU A 1 268 ? -23.063 -10.107 10.270 1.00 59.81 268 LEU A O 1
ATOM 2004 N N . VAL A 1 269 ? -23.487 -12.304 10.213 1.00 48.75 269 VAL A N 1
ATOM 2005 C CA . VAL A 1 269 ? -24.581 -12.213 9.238 1.00 48.75 269 VAL A CA 1
ATOM 2006 C C . VAL A 1 269 ? -25.906 -12.036 9.978 1.00 48.75 269 VAL A C 1
ATOM 2008 O O . VAL A 1 269 ? -26.524 -13.011 10.393 1.00 48.75 269 VAL A O 1
ATOM 2011 N N . GLY A 1 270 ? -26.357 -10.786 10.095 1.00 51.69 270 GLY A N 1
ATOM 2012 C CA . GLY A 1 270 ? -27.746 -10.458 10.439 1.00 51.69 270 GLY A CA 1
ATOM 2013 C C . GLY A 1 270 ? -27.981 -9.775 11.787 1.00 51.69 270 GLY A C 1
ATOM 2014 O O . GLY A 1 270 ? -29.083 -9.276 11.980 1.00 51.69 270 GLY A O 1
ATOM 2015 N N . ASP A 1 271 ? -26.977 -9.677 12.664 1.00 60.78 271 ASP A N 1
ATOM 2016 C CA . ASP A 1 271 ? -27.114 -9.029 13.977 1.00 60.78 271 ASP A CA 1
ATOM 2017 C C . ASP A 1 271 ? -26.203 -7.800 14.124 1.00 60.78 271 ASP A C 1
ATOM 2019 O O . ASP A 1 271 ? -24.983 -7.867 13.947 1.00 60.78 271 ASP A O 1
ATOM 2023 N N . SER A 1 272 ? -26.807 -6.670 14.494 1.00 72.88 272 SER A N 1
ATOM 2024 C CA . SER A 1 272 ? -26.111 -5.497 15.028 1.00 72.88 272 SER A CA 1
ATOM 2025 C C . SER A 1 272 ? -25.598 -5.772 16.445 1.00 72.88 272 SER A C 1
ATOM 2027 O O . SER A 1 272 ? -26.266 -6.469 17.209 1.00 72.88 272 SER A O 1
ATOM 2029 N N . GLY A 1 273 ? -24.461 -5.185 16.823 1.00 81.75 273 GLY A N 1
ATOM 2030 C CA . GLY A 1 273 ? -23.908 -5.294 18.177 1.00 81.75 273 GLY A CA 1
ATOM 2031 C C . GLY A 1 273 ? -22.442 -5.712 18.199 1.00 81.75 273 GLY A C 1
ATOM 2032 O O . GLY A 1 273 ? -21.799 -5.865 17.154 1.00 81.75 273 GLY A O 1
ATOM 2033 N N . VAL A 1 274 ? -21.909 -5.885 19.409 1.00 88.06 274 VAL A N 1
ATOM 2034 C CA . VAL A 1 274 ? -20.482 -6.137 19.633 1.00 88.06 274 VAL A CA 1
ATOM 2035 C C . VAL A 1 274 ? -20.253 -7.566 20.112 1.00 88.06 274 VAL A C 1
ATOM 2037 O O . VAL A 1 274 ? -20.862 -8.030 21.071 1.00 88.06 274 VAL A O 1
ATOM 2040 N N . SER A 1 275 ? -19.354 -8.276 19.435 1.00 88.25 275 SER A N 1
ATOM 2041 C CA . SER A 1 275 ? -18.840 -9.581 19.853 1.00 88.25 275 SER A CA 1
ATOM 2042 C C . SER A 1 275 ? -17.377 -9.451 20.260 1.00 88.25 275 SER A C 1
ATOM 2044 O O . SER A 1 275 ? -16.554 -8.987 19.473 1.00 88.25 275 SER A O 1
ATOM 2046 N N . VAL A 1 276 ? -17.032 -9.877 21.471 1.00 89.88 276 VAL A N 1
ATOM 2047 C CA . VAL A 1 276 ? -15.666 -9.809 21.997 1.00 89.88 276 VAL A CA 1
ATOM 2048 C C . VAL A 1 276 ? -15.042 -11.200 22.002 1.00 89.88 276 VAL A C 1
ATOM 2050 O O . VAL A 1 276 ? -15.536 -12.102 22.673 1.00 89.88 276 VAL A O 1
ATOM 2053 N N . LEU A 1 277 ? -13.944 -11.377 21.267 1.00 88.06 277 LEU A N 1
ATOM 2054 C CA . LEU A 1 277 ? -13.191 -12.627 21.205 1.00 88.06 277 LEU A CA 1
ATOM 2055 C C . LEU A 1 277 ? -12.035 -12.611 22.217 1.00 88.06 277 LEU A C 1
ATOM 2057 O O . LEU A 1 277 ? -11.030 -11.923 22.032 1.00 88.06 277 LEU A O 1
ATOM 2061 N N . LEU A 1 278 ? -12.172 -13.424 23.261 1.00 86.25 278 LEU A N 1
ATOM 2062 C CA . LEU A 1 278 ? -11.194 -13.638 24.326 1.00 86.25 278 LEU A CA 1
ATOM 2063 C C . LEU A 1 278 ? -10.459 -14.969 24.140 1.00 86.25 278 LEU A C 1
ATOM 2065 O O . LEU A 1 278 ? -10.945 -15.881 23.479 1.00 86.25 278 LEU A O 1
ATOM 2069 N N . GLY A 1 279 ? -9.279 -15.101 24.736 1.00 82.38 279 GLY A N 1
ATOM 2070 C CA . GLY A 1 279 ? -8.479 -16.331 24.711 1.00 82.38 279 GLY A CA 1
ATOM 2071 C C . GLY A 1 279 ? -7.022 -16.046 25.059 1.00 82.38 279 GLY A C 1
ATOM 2072 O O . GLY A 1 279 ? -6.618 -14.880 25.087 1.00 82.38 279 GLY A O 1
ATOM 2073 N N . ALA A 1 280 ? -6.211 -17.076 25.291 1.00 78.25 280 ALA A N 1
ATOM 2074 C CA . ALA A 1 280 ? -4.792 -16.890 25.593 1.00 78.25 280 ALA A CA 1
ATOM 2075 C C . ALA A 1 280 ? -4.013 -16.275 24.412 1.00 78.25 280 ALA A C 1
ATOM 2077 O O . ALA A 1 280 ? -4.469 -16.239 23.256 1.00 78.25 280 ALA A O 1
ATOM 2078 N N . ASN A 1 281 ? -2.816 -15.756 24.689 1.00 77.88 281 ASN A N 1
ATOM 2079 C CA . ASN A 1 281 ? -1.890 -15.341 23.637 1.00 77.88 281 ASN A CA 1
ATOM 2080 C C . ASN A 1 281 ? -1.434 -16.570 22.846 1.00 77.88 281 ASN A C 1
ATOM 2082 O O . ASN A 1 281 ? -1.054 -17.577 23.428 1.00 77.88 281 ASN A O 1
ATOM 2086 N N . GLY A 1 282 ? -1.487 -16.490 21.516 1.00 73.06 282 GLY A N 1
ATOM 2087 C CA . GLY A 1 282 ? -1.158 -17.625 20.648 1.00 73.06 282 GLY A CA 1
ATOM 2088 C C . GLY A 1 282 ? -2.318 -18.579 20.351 1.00 73.06 282 GLY A C 1
ATOM 2089 O O . GLY A 1 282 ? -2.169 -19.397 19.453 1.00 73.06 282 GLY A O 1
ATOM 2090 N N . ALA A 1 283 ? -3.493 -18.414 20.974 1.00 75.06 283 ALA A N 1
ATOM 2091 C CA . ALA A 1 283 ? -4.669 -19.242 20.672 1.00 75.06 283 ALA A CA 1
ATOM 2092 C C . ALA A 1 283 ? -5.114 -19.144 19.194 1.00 75.06 283 ALA A C 1
ATOM 2094 O O . ALA A 1 283 ? -5.735 -20.058 18.668 1.00 75.06 283 ALA A O 1
ATOM 2095 N N . GLY A 1 284 ? -4.789 -18.039 18.505 1.00 77.81 284 GLY A N 1
ATOM 2096 C CA . GLY A 1 284 ? -5.099 -17.833 17.081 1.00 77.81 284 GLY A CA 1
ATOM 2097 C C . GLY A 1 284 ? -6.141 -16.746 16.789 1.00 77.81 284 GLY A C 1
ATOM 2098 O O . GLY A 1 284 ? -6.620 -16.661 15.663 1.00 77.81 284 GLY A O 1
ATOM 2099 N N . LYS A 1 285 ? -6.477 -15.885 17.762 1.00 83.75 285 LYS A N 1
ATOM 2100 C CA . LYS A 1 285 ? -7.491 -14.811 17.638 1.00 83.75 285 LYS A CA 1
ATOM 2101 C C . LYS A 1 285 ? -7.295 -13.926 16.394 1.00 83.75 285 LYS A C 1
ATOM 2103 O O . LYS A 1 285 ? -8.210 -13.767 15.592 1.00 83.75 285 LYS A O 1
ATOM 2108 N N . THR A 1 286 ? -6.072 -13.444 16.164 1.00 82.75 286 THR A N 1
ATOM 2109 C CA . THR A 1 286 ? -5.718 -12.670 14.961 1.00 82.75 286 THR A CA 1
ATOM 2110 C C . THR A 1 286 ? -5.891 -13.477 13.669 1.00 82.75 286 THR A C 1
ATOM 2112 O O . THR A 1 286 ? -6.332 -12.931 12.662 1.00 82.75 286 THR A O 1
ATOM 2115 N N . MET A 1 287 ? -5.604 -14.789 13.673 1.00 79.50 287 MET A N 1
ATOM 2116 C CA . MET A 1 287 ? -5.810 -15.640 12.487 1.00 79.50 287 MET A CA 1
ATOM 2117 C C . MET A 1 287 ? -7.293 -15.775 12.141 1.00 79.50 287 MET A C 1
ATOM 2119 O O . MET A 1 287 ? -7.651 -15.848 10.966 1.00 79.50 287 MET A O 1
ATOM 2123 N N . VAL A 1 288 ? -8.159 -15.795 13.154 1.00 80.75 288 VAL A N 1
ATOM 2124 C CA . VAL A 1 288 ? -9.613 -15.823 12.978 1.00 80.75 288 VAL A CA 1
ATOM 2125 C C . VAL A 1 288 ? -10.103 -14.522 12.355 1.00 80.75 288 VAL A C 1
ATOM 2127 O O . VAL A 1 288 ? -10.816 -14.573 11.354 1.00 80.75 288 VAL A O 1
ATOM 2130 N N . LEU A 1 289 ? -9.680 -13.365 12.879 1.00 83.50 289 LEU A N 1
ATOM 2131 C CA . LEU A 1 289 ? -10.019 -12.063 12.292 1.00 83.50 289 LEU A CA 1
ATOM 2132 C C . LEU A 1 289 ? -9.512 -11.941 10.849 1.00 83.50 289 LEU A C 1
ATOM 2134 O O . LEU A 1 289 ? -10.267 -11.540 9.962 1.00 83.50 289 LEU A O 1
ATOM 2138 N N . ASP A 1 290 ? -8.274 -12.366 10.582 1.00 78.44 290 ASP A N 1
ATOM 2139 C CA . ASP A 1 290 ? -7.717 -12.410 9.229 1.00 78.44 290 ASP A CA 1
ATOM 2140 C C . ASP A 1 290 ? -8.575 -13.284 8.298 1.00 78.44 290 ASP A C 1
ATOM 2142 O O . ASP A 1 290 ? -8.885 -12.878 7.176 1.00 78.44 290 ASP A O 1
ATOM 2146 N N . ALA A 1 291 ? -8.989 -14.471 8.751 1.00 77.38 291 ALA A N 1
ATOM 2147 C CA . ALA A 1 291 ? -9.817 -15.381 7.965 1.00 77.38 291 ALA A CA 1
ATOM 2148 C C . ALA A 1 291 ? -11.217 -14.808 7.682 1.00 77.38 291 ALA A C 1
ATOM 2150 O O . ALA A 1 291 ? -11.712 -14.934 6.557 1.00 77.38 291 ALA A O 1
ATOM 2151 N N . LEU A 1 292 ? -11.829 -14.132 8.660 1.00 77.69 292 LEU A N 1
ATOM 2152 C CA . LEU A 1 292 ? -13.107 -13.432 8.495 1.00 77.69 292 LEU A CA 1
ATOM 2153 C C . LEU A 1 292 ? -12.991 -12.289 7.483 1.00 77.69 292 LEU A C 1
ATOM 2155 O O . LEU A 1 292 ? -13.843 -12.164 6.601 1.00 77.69 292 LEU A O 1
ATOM 2159 N N . ALA A 1 293 ? -11.913 -11.503 7.543 1.00 76.94 293 ALA A N 1
ATOM 2160 C CA . ALA A 1 293 ? -11.652 -10.430 6.588 1.00 76.94 293 ALA A CA 1
ATOM 2161 C C . ALA A 1 293 ? -11.471 -10.967 5.155 1.00 76.94 293 ALA A C 1
ATOM 2163 O O . ALA A 1 293 ? -12.081 -10.449 4.216 1.00 76.94 293 ALA A O 1
ATOM 2164 N N . VAL A 1 294 ? -10.698 -12.049 4.970 1.00 71.31 294 VAL A N 1
ATOM 2165 C CA . VAL A 1 294 ? -10.524 -12.698 3.654 1.00 71.31 294 VAL A CA 1
ATOM 2166 C C . VAL A 1 294 ? -11.845 -13.239 3.118 1.00 71.31 294 VAL A C 1
ATOM 2168 O O . VAL A 1 294 ? -12.142 -13.067 1.935 1.00 71.31 294 VAL A O 1
ATOM 2171 N N . ARG A 1 295 ? -12.635 -13.912 3.958 1.00 69.44 295 ARG A N 1
ATOM 2172 C CA . ARG A 1 295 ? -13.917 -14.491 3.549 1.00 69.44 295 ARG A CA 1
ATOM 2173 C C . ARG A 1 295 ? -14.913 -13.409 3.147 1.00 69.44 295 ARG A C 1
ATOM 2175 O O . ARG A 1 295 ? -15.543 -13.535 2.101 1.00 69.44 295 ARG A O 1
ATOM 2182 N N . SER A 1 296 ? -14.981 -12.328 3.917 1.00 64.56 296 SER A N 1
ATOM 2183 C CA . SER A 1 296 ? -15.841 -11.177 3.624 1.00 64.56 296 SER A CA 1
ATOM 2184 C C . SER A 1 296 ? -15.438 -10.479 2.321 1.00 64.56 296 SER A C 1
ATOM 2186 O O . SER A 1 296 ? -16.295 -10.039 1.564 1.00 64.56 296 SER A O 1
ATOM 2188 N N . ALA A 1 297 ? -14.142 -10.462 1.985 1.00 55.38 297 ALA A N 1
ATOM 2189 C CA . ALA A 1 297 ? -13.645 -9.940 0.710 1.00 55.38 297 ALA A CA 1
ATOM 2190 C C . ALA A 1 297 ? -13.949 -10.838 -0.512 1.00 55.38 297 ALA A C 1
ATOM 2192 O O . ALA A 1 297 ? -13.767 -10.396 -1.646 1.00 55.38 297 ALA A O 1
ATOM 2193 N N . ARG A 1 298 ? -14.373 -12.097 -0.312 1.00 47.41 298 ARG A N 1
ATOM 2194 C CA . ARG A 1 298 ? -14.669 -13.063 -1.388 1.00 47.41 298 ARG A CA 1
ATOM 2195 C C . ARG A 1 298 ? -16.140 -13.125 -1.788 1.00 47.41 298 ARG A C 1
ATOM 2197 O O . ARG A 1 298 ? -16.439 -13.841 -2.739 1.00 47.41 298 ARG A O 1
ATOM 2204 N N . VAL A 1 299 ? -17.043 -12.430 -1.096 1.00 42.78 299 VAL A N 1
ATOM 2205 C CA . VAL A 1 299 ? -18.475 -12.524 -1.402 1.00 42.78 299 VAL A CA 1
ATOM 2206 C C . VAL A 1 299 ? -18.793 -11.707 -2.665 1.00 42.78 299 VAL A C 1
ATOM 2208 O O . VAL A 1 299 ? -18.620 -10.488 -2.642 1.00 42.78 299 VAL A O 1
ATOM 2211 N N . PRO A 1 300 ? -19.232 -12.343 -3.772 1.00 34.72 300 PRO A N 1
ATOM 2212 C CA . PRO A 1 300 ? -19.519 -11.651 -5.033 1.00 34.72 300 PRO A CA 1
ATOM 2213 C C . PRO A 1 300 ? -20.791 -10.793 -4.976 1.00 34.72 300 PRO A C 1
ATOM 2215 O O . PRO A 1 300 ? -20.910 -9.849 -5.751 1.00 34.72 300 PRO A O 1
ATOM 2218 N N . ASP A 1 301 ? -21.689 -11.085 -4.028 1.00 34.59 301 ASP A N 1
ATOM 2219 C CA . ASP A 1 301 ? -23.015 -10.482 -3.900 1.00 34.59 301 ASP A CA 1
ATOM 2220 C C . ASP A 1 301 ? -23.243 -9.916 -2.484 1.00 34.59 301 ASP A C 1
ATOM 2222 O O . ASP A 1 301 ? -23.552 -10.637 -1.537 1.00 34.59 301 ASP A O 1
ATOM 2226 N N . GLY A 1 302 ? -23.074 -8.601 -2.331 1.00 37.22 302 GLY A N 1
ATOM 2227 C CA . GLY A 1 302 ? -23.789 -7.793 -1.328 1.00 37.22 302 GLY A CA 1
ATOM 2228 C C . GLY A 1 302 ? -23.522 -8.002 0.173 1.00 37.22 302 GLY A C 1
ATOM 2229 O O . GLY A 1 302 ? -24.158 -7.319 0.968 1.00 37.22 302 GLY A O 1
ATOM 2230 N N . SER A 1 303 ? -22.610 -8.876 0.603 1.00 34.94 303 SER A N 1
ATOM 2231 C CA . SER A 1 303 ? -22.267 -9.017 2.034 1.00 34.94 303 SER A CA 1
ATOM 2232 C C . SER A 1 303 ? -21.324 -7.904 2.520 1.00 34.94 303 SER A C 1
ATOM 2234 O O . SER A 1 303 ? -20.516 -7.401 1.732 1.00 34.94 303 SER A O 1
ATOM 2236 N N . PRO A 1 304 ? -21.419 -7.488 3.799 1.00 47.34 304 PRO A N 1
ATOM 2237 C CA . PRO A 1 304 ? -20.859 -6.232 4.276 1.00 47.34 304 PRO A CA 1
ATOM 2238 C C . PRO A 1 304 ? -19.350 -6.172 4.070 1.00 47.34 304 PRO A C 1
ATOM 2240 O O . PRO A 1 304 ? -18.589 -7.062 4.450 1.00 47.34 304 PRO A O 1
ATOM 2243 N N . SER A 1 305 ? -18.912 -5.088 3.441 1.00 69.38 305 SER A N 1
ATOM 2244 C CA . SER A 1 305 ? -17.512 -4.858 3.116 1.00 69.38 305 SER A CA 1
ATOM 2245 C C . SER A 1 305 ? -16.727 -4.500 4.384 1.00 69.38 305 SER A C 1
ATOM 2247 O O . SER A 1 305 ? -16.498 -3.336 4.659 1.00 69.38 305 SER A O 1
ATOM 2249 N N . VAL A 1 306 ? -16.348 -5.495 5.183 1.00 79.19 306 VAL A N 1
ATOM 2250 C CA . VAL A 1 306 ? -15.695 -5.352 6.497 1.00 79.19 306 VAL A CA 1
ATOM 2251 C C . VAL A 1 306 ? -14.542 -4.330 6.507 1.00 79.19 306 VAL A C 1
ATOM 2253 O O . VAL A 1 306 ? -13.669 -4.354 5.636 1.00 79.19 306 VAL A O 1
ATOM 2256 N N . ALA A 1 307 ? -14.505 -3.459 7.519 1.00 87.06 307 ALA A N 1
ATOM 2257 C CA . ALA A 1 307 ? -13.336 -2.655 7.873 1.00 87.06 307 ALA A CA 1
ATOM 2258 C C . ALA A 1 307 ? -12.523 -3.381 8.952 1.00 87.06 307 ALA A C 1
ATOM 2260 O O . ALA A 1 307 ? -13.090 -3.857 9.927 1.00 87.06 307 ALA A O 1
ATOM 2261 N N . TYR A 1 308 ? -11.203 -3.476 8.794 1.00 88.06 308 TYR A N 1
ATOM 2262 C CA . TYR A 1 308 ? -10.361 -4.254 9.705 1.00 88.06 308 TYR A CA 1
ATOM 2263 C C . TYR A 1 308 ? -9.155 -3.447 10.189 1.00 88.06 308 TYR A C 1
ATOM 2265 O O . TYR A 1 308 ? -8.298 -3.062 9.390 1.00 88.06 308 TYR A O 1
ATOM 2273 N N . LEU A 1 309 ? -9.085 -3.239 11.504 1.00 90.06 309 LEU A N 1
ATOM 2274 C CA . LEU A 1 309 ? -7.905 -2.767 12.218 1.00 90.06 309 LEU A CA 1
ATOM 2275 C C . LEU A 1 309 ? -7.095 -3.975 12.699 1.00 90.06 309 LEU A C 1
ATOM 2277 O O . LEU A 1 309 ? -7.503 -4.682 13.618 1.00 90.06 309 LEU A O 1
ATOM 2281 N N . THR A 1 310 ? -5.949 -4.213 12.072 1.00 84.75 310 THR A N 1
ATOM 2282 C CA . THR A 1 310 ? -5.031 -5.294 12.458 1.00 84.75 310 THR A CA 1
ATOM 2283 C C . THR A 1 310 ? -4.159 -4.887 13.645 1.00 84.75 310 THR A C 1
ATOM 2285 O O . THR A 1 310 ? -3.756 -3.727 13.712 1.00 84.75 310 THR A O 1
ATOM 2288 N N . GLN A 1 311 ? -3.703 -5.859 14.443 1.00 79.25 311 GLN A N 1
ATOM 2289 C CA . GLN A 1 311 ? -2.819 -5.641 15.601 1.00 79.25 311 GLN A CA 1
ATOM 2290 C C . GLN A 1 311 ? -1.559 -4.812 15.290 1.00 79.25 311 GLN A C 1
ATOM 2292 O O . GLN A 1 311 ? -1.103 -4.014 16.103 1.00 79.25 311 GLN A O 1
ATOM 2297 N N . ARG A 1 312 ? -0.971 -4.986 14.097 1.00 72.25 312 ARG A N 1
ATOM 2298 C CA . ARG A 1 312 ? 0.124 -4.128 13.622 1.00 72.25 312 ARG A CA 1
ATOM 2299 C C . ARG A 1 312 ? -0.457 -2.953 12.851 1.00 72.25 312 ARG A C 1
ATOM 2301 O O . ARG A 1 312 ? -0.791 -3.081 11.674 1.00 72.25 312 ARG A O 1
ATOM 2308 N N . ALA A 1 313 ? -0.501 -1.796 13.496 1.00 59.28 313 ALA A N 1
ATOM 2309 C CA . ALA A 1 313 ? -0.902 -0.523 12.905 1.00 59.28 313 ALA A CA 1
ATOM 2310 C C . ALA A 1 313 ? 0.178 0.102 11.988 1.00 59.28 313 ALA A C 1
ATOM 2312 O O . ALA A 1 313 ? 0.167 1.305 11.731 1.00 59.28 313 ALA A O 1
ATOM 2313 N N . ASP A 1 314 ? 1.123 -0.699 11.485 1.00 65.00 314 ASP A N 1
ATOM 2314 C CA . ASP A 1 314 ? 2.241 -0.262 10.647 1.00 65.00 314 ASP A CA 1
ATOM 2315 C C . ASP A 1 314 ? 1.721 0.112 9.241 1.00 65.00 314 ASP A C 1
ATOM 2317 O O . ASP A 1 314 ? 1.715 -0.685 8.305 1.00 65.00 314 ASP A O 1
ATOM 2321 N N . GLY A 1 315 ? 1.169 1.315 9.091 1.00 59.25 315 GLY A N 1
ATOM 2322 C CA . GLY A 1 315 ? 0.823 1.888 7.788 1.00 59.25 315 GLY A CA 1
ATOM 2323 C C . GLY A 1 315 ? 2.061 2.340 7.005 1.00 59.25 315 GLY A C 1
ATOM 2324 O O . GLY A 1 315 ? 3.171 2.299 7.527 1.00 59.25 315 GLY A O 1
ATOM 2325 N N . PHE A 1 316 ? 1.850 2.801 5.762 1.00 70.44 316 PHE A N 1
ATOM 2326 C CA . PHE A 1 316 ? 2.830 3.527 4.939 1.00 70.44 316 PHE A CA 1
ATOM 2327 C C . PHE A 1 316 ? 3.710 4.462 5.785 1.00 70.44 316 PHE A C 1
ATOM 2329 O O . PHE A 1 316 ? 3.306 5.581 6.118 1.00 70.44 316 PHE A O 1
ATOM 2336 N N . ALA A 1 317 ? 4.911 4.009 6.140 1.00 74.38 317 ALA A N 1
ATOM 2337 C CA . ALA A 1 317 ? 5.778 4.723 7.070 1.00 74.38 317 ALA A CA 1
ATOM 2338 C C . ALA A 1 317 ? 6.189 6.093 6.507 1.00 74.38 317 ALA A C 1
ATOM 2340 O O . ALA A 1 317 ? 6.371 7.052 7.261 1.00 74.38 317 ALA A O 1
ATOM 2341 N N . GLY A 1 318 ? 6.283 6.192 5.175 1.00 81.38 318 GLY A N 1
ATOM 2342 C CA . GLY A 1 318 ? 6.628 7.425 4.483 1.00 81.38 318 GLY A CA 1
ATOM 2343 C C . GLY A 1 318 ? 5.486 8.434 4.357 1.00 81.38 318 GLY A C 1
ATOM 2344 O O . GLY A 1 318 ? 5.764 9.572 3.993 1.00 81.38 318 GLY A O 1
ATOM 2345 N N . LEU A 1 319 ? 4.226 8.088 4.646 1.00 89.88 319 LEU A N 1
ATOM 2346 C CA . LEU A 1 319 ? 3.125 9.059 4.605 1.00 89.88 319 LEU A CA 1
ATOM 2347 C C . LEU A 1 319 ? 3.083 9.926 5.862 1.00 89.88 319 LEU A C 1
ATOM 2349 O O . LEU A 1 319 ? 3.508 9.511 6.934 1.00 89.88 319 LEU A O 1
ATOM 2353 N N . ARG A 1 320 ? 2.530 11.134 5.741 1.00 92.75 320 ARG A N 1
ATOM 2354 C CA . ARG A 1 320 ? 2.103 11.946 6.893 1.00 92.75 320 ARG A CA 1
ATOM 2355 C C . ARG A 1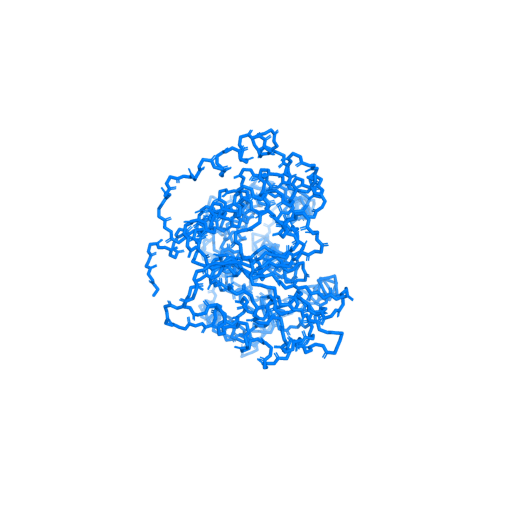 320 ? 0.709 11.527 7.362 1.00 92.75 320 ARG A C 1
ATOM 2357 O O . ARG A 1 320 ? -0.073 11.015 6.558 1.00 92.75 320 ARG A O 1
ATOM 2364 N N . VAL A 1 321 ? 0.359 11.810 8.618 1.00 94.00 321 VAL A N 1
ATOM 2365 C CA . VAL A 1 321 ? -0.963 11.479 9.194 1.00 94.00 321 VAL A CA 1
ATOM 2366 C C . VAL A 1 321 ? -2.111 11.987 8.316 1.00 94.00 321 VAL A C 1
ATOM 2368 O O . VAL A 1 321 ? -2.999 11.215 7.956 1.00 94.00 321 VAL A O 1
ATOM 2371 N N . GLY A 1 322 ? -2.067 13.244 7.869 1.00 94.31 322 GLY A N 1
ATOM 2372 C CA . GLY A 1 322 ? -3.098 13.801 6.991 1.00 94.31 322 GLY A CA 1
ATOM 2373 C C . GLY A 1 322 ? -3.212 13.097 5.633 1.00 94.31 322 GLY A C 1
ATOM 2374 O O . GLY A 1 322 ? -4.309 12.953 5.091 1.00 94.31 322 GLY A O 1
ATOM 2375 N N . GLN A 1 323 ? -2.095 12.598 5.094 1.00 94.06 323 GLN A N 1
ATOM 2376 C CA . GLN A 1 323 ? -2.080 11.825 3.847 1.00 94.06 323 GLN A CA 1
ATOM 2377 C C . GLN A 1 323 ? -2.663 10.422 4.053 1.00 94.06 323 GLN A C 1
ATOM 2379 O O . GLN A 1 323 ? -3.402 9.943 3.194 1.00 94.06 323 GLN A O 1
ATOM 2384 N N . MET A 1 324 ? -2.388 9.791 5.199 1.00 92.25 324 MET A N 1
ATOM 2385 C CA . MET A 1 324 ? -2.999 8.518 5.590 1.00 92.25 324 MET A CA 1
ATOM 2386 C C . MET A 1 324 ? -4.521 8.654 5.727 1.00 92.25 324 MET A C 1
ATOM 2388 O O . MET A 1 324 ? -5.278 7.865 5.162 1.00 92.25 324 MET A O 1
ATOM 2392 N N . VAL A 1 325 ? -4.981 9.710 6.403 1.00 93.19 325 VAL A N 1
ATOM 2393 C CA . VAL A 1 325 ? -6.410 10.020 6.541 1.00 93.19 325 VAL A CA 1
ATOM 2394 C C . VAL A 1 325 ? -7.060 10.235 5.172 1.00 93.19 325 VAL A C 1
ATOM 2396 O O . VAL A 1 325 ? -8.118 9.669 4.895 1.00 93.19 325 VAL A O 1
ATOM 2399 N N . ALA A 1 326 ? -6.423 11.006 4.285 1.00 92.25 326 ALA A N 1
ATOM 2400 C CA . ALA A 1 326 ? -6.921 11.237 2.929 1.00 92.25 326 ALA A CA 1
ATOM 2401 C C . ALA A 1 326 ? -7.000 9.943 2.098 1.00 92.25 326 ALA A C 1
ATOM 2403 O O . ALA A 1 326 ? -7.962 9.754 1.350 1.00 92.25 326 ALA A O 1
ATOM 2404 N N . LEU A 1 327 ? -6.026 9.039 2.257 1.00 91.81 327 LEU A N 1
ATOM 2405 C CA . LEU A 1 327 ? -6.018 7.725 1.617 1.00 91.81 327 LEU A CA 1
ATOM 2406 C C . LEU A 1 327 ? -7.250 6.901 2.025 1.00 91.81 327 LEU A C 1
ATOM 2408 O O . LEU A 1 327 ? -8.003 6.460 1.156 1.00 91.81 327 LEU A O 1
ATOM 2412 N N . TYR A 1 328 ? -7.492 6.729 3.327 1.00 90.69 328 TYR A N 1
ATOM 2413 C CA . TYR A 1 328 ? -8.630 5.939 3.817 1.00 90.69 328 TYR A CA 1
ATOM 2414 C C . TYR A 1 328 ? -9.975 6.575 3.472 1.00 90.69 328 TYR A C 1
ATOM 2416 O O . TYR A 1 328 ? -10.887 5.881 3.023 1.00 90.69 328 TYR A O 1
ATOM 2424 N N . ARG A 1 329 ? -10.077 7.904 3.564 1.00 89.56 329 ARG A N 1
ATOM 2425 C CA . ARG A 1 329 ? -11.285 8.639 3.170 1.00 89.56 329 ARG A CA 1
ATOM 2426 C C . ARG A 1 329 ? -11.599 8.463 1.677 1.00 89.56 329 ARG A C 1
ATOM 2428 O O . ARG A 1 329 ? -12.756 8.314 1.302 1.00 89.56 329 ARG A O 1
ATOM 2435 N N . GLY A 1 330 ? -10.578 8.399 0.821 1.00 87.94 330 GLY A N 1
ATOM 2436 C CA . GLY A 1 330 ? -10.746 8.089 -0.602 1.00 87.94 330 GLY A CA 1
ATOM 2437 C C . GLY A 1 330 ? -11.156 6.637 -0.896 1.00 87.94 330 GLY A C 1
ATOM 2438 O O . GLY A 1 330 ? -11.720 6.367 -1.959 1.00 87.94 330 GLY A O 1
ATOM 2439 N N . MET A 1 331 ? -10.917 5.712 0.044 1.00 86.50 331 MET A N 1
ATOM 2440 C CA . MET A 1 331 ? -11.308 4.298 -0.043 1.00 86.50 331 MET A CA 1
ATOM 2441 C C . MET A 1 331 ? -12.671 3.965 0.586 1.00 86.50 331 MET A C 1
ATOM 2443 O O . MET A 1 331 ? -13.151 2.835 0.433 1.00 86.50 331 MET A O 1
ATOM 2447 N N . ALA A 1 332 ? -13.301 4.929 1.261 1.00 84.19 332 ALA A N 1
ATOM 2448 C CA . ALA A 1 332 ? -14.617 4.776 1.874 1.00 84.19 332 ALA A CA 1
ATOM 2449 C C . ALA A 1 332 ? -15.693 4.360 0.853 1.00 84.19 332 ALA A C 1
ATOM 2451 O O . ALA A 1 332 ? -15.520 4.530 -0.359 1.00 84.19 332 ALA A O 1
ATOM 2452 N N . ALA A 1 333 ? -16.804 3.789 1.324 1.00 66.81 333 ALA A N 1
ATOM 2453 C CA . ALA A 1 333 ? -17.876 3.293 0.453 1.00 66.81 333 ALA A CA 1
ATOM 2454 C C . ALA A 1 333 ? -18.839 4.390 -0.066 1.00 66.81 333 ALA A C 1
ATOM 2456 O O . ALA A 1 333 ? -19.486 4.171 -1.089 1.00 66.81 333 ALA A O 1
ATOM 2457 N N . GLY A 1 334 ? -18.883 5.574 0.567 1.00 64.31 334 GLY A N 1
ATOM 2458 C CA . GLY A 1 334 ? -19.820 6.668 0.243 1.00 64.31 334 GLY A CA 1
ATOM 2459 C C . GLY A 1 334 ? -19.173 8.052 0.114 1.00 64.31 334 GLY A C 1
ATOM 2460 O O . GLY A 1 334 ? -17.972 8.213 0.352 1.00 64.31 334 GLY A O 1
ATOM 2461 N N . GLU A 1 335 ? -19.932 9.054 -0.334 1.00 55.78 335 GLU A N 1
ATOM 2462 C CA . GLU A 1 335 ? -19.579 10.471 -0.149 1.00 55.78 335 GLU A CA 1
ATOM 2463 C C . GLU A 1 335 ? -19.702 10.822 1.333 1.00 55.78 335 GLU A C 1
ATOM 2465 O O . GLU A 1 335 ? -20.515 10.227 2.029 1.00 55.78 335 GLU A O 1
ATOM 2470 N N . SER A 1 336 ? -18.826 11.703 1.819 1.00 55.03 336 SER A N 1
ATOM 2471 C CA . SER A 1 336 ? -18.624 11.991 3.243 1.00 55.03 336 SER A CA 1
ATOM 2472 C C . SER A 1 336 ? -19.944 12.214 3.985 1.00 55.03 336 SER A C 1
ATOM 2474 O O . SER A 1 336 ? -20.461 13.328 4.016 1.00 55.03 336 SER A O 1
ATOM 2476 N N . GLU A 1 337 ? -20.440 11.174 4.648 1.00 56.62 337 GLU A N 1
ATOM 2477 C CA . GLU A 1 337 ? -21.406 11.324 5.724 1.00 56.62 337 GLU A CA 1
ATOM 2478 C C . GLU A 1 337 ? -20.748 12.199 6.801 1.00 56.62 337 GLU A C 1
ATOM 2480 O O . GLU A 1 337 ? -19.523 12.161 6.989 1.00 56.62 337 GLU A O 1
ATOM 2485 N N . SER A 1 338 ? -21.526 13.074 7.437 1.00 68.38 338 SER A N 1
ATOM 2486 C CA . SER A 1 338 ? -21.010 13.969 8.474 1.00 68.38 338 SER A CA 1
ATOM 2487 C C . SER A 1 338 ? -20.299 13.133 9.535 1.00 68.38 338 SER A C 1
ATOM 2489 O O . SER A 1 338 ? -20.899 12.251 10.143 1.00 68.38 338 SER A O 1
ATOM 2491 N N . GLU A 1 339 ? -19.005 13.392 9.724 1.00 82.12 339 GLU A N 1
ATOM 2492 C CA . GLU A 1 339 ? -18.188 12.723 10.733 1.00 82.12 339 GLU A CA 1
ATOM 2493 C C . GLU A 1 339 ? -18.906 12.777 12.093 1.00 82.12 339 GLU A C 1
ATOM 2495 O O . GLU A 1 339 ? -19.367 13.852 12.496 1.00 82.12 339 GLU A O 1
ATOM 2500 N N . SER A 1 340 ? -19.021 11.643 12.796 1.00 88.25 340 SER A N 1
ATOM 2501 C CA . SER A 1 340 ? -19.681 11.619 14.107 1.00 88.25 340 SER A CA 1
ATOM 2502 C C . SER A 1 340 ? -18.995 12.580 15.084 1.00 88.25 340 SER A C 1
ATOM 2504 O O . SER A 1 340 ? -17.835 12.971 14.906 1.00 88.25 340 SER A O 1
ATOM 2506 N N . VAL A 1 341 ? -19.709 12.995 16.132 1.00 93.19 341 VAL A N 1
ATOM 2507 C CA . VAL A 1 341 ? -19.155 13.910 17.144 1.00 93.19 341 VAL A CA 1
ATOM 2508 C C . VAL A 1 341 ? -17.904 13.303 17.788 1.00 93.19 341 VAL A C 1
ATOM 2510 O O . VAL A 1 341 ? -16.909 14.001 17.978 1.00 93.19 341 VAL A O 1
ATOM 2513 N N . GLU A 1 342 ? -17.929 11.999 18.048 1.00 95.19 342 GLU A N 1
ATOM 2514 C CA . GLU A 1 342 ? -16.841 11.226 18.641 1.00 95.19 342 GLU A CA 1
ATOM 2515 C C . GLU A 1 342 ? -15.632 11.149 17.704 1.00 95.19 342 GLU A C 1
ATOM 2517 O O . GLU A 1 342 ? -14.512 11.410 18.136 1.00 95.19 342 GLU A O 1
ATOM 2522 N N . MET A 1 343 ? -15.848 10.904 16.406 1.00 93.94 343 MET A N 1
ATOM 2523 C CA . MET A 1 343 ? -14.775 10.909 15.405 1.00 93.94 343 MET A CA 1
ATOM 2524 C C . MET A 1 343 ? -14.139 12.298 15.261 1.00 93.94 343 MET A C 1
ATOM 2526 O O . MET A 1 343 ? -12.911 12.420 15.286 1.00 93.94 343 MET A O 1
ATOM 2530 N N . ARG A 1 344 ? -14.953 13.366 15.213 1.00 94.44 344 ARG A N 1
ATOM 2531 C CA . ARG A 1 344 ? -14.452 14.752 15.185 1.00 94.44 344 ARG A CA 1
ATOM 2532 C C . ARG A 1 344 ? -13.609 15.068 16.414 1.00 94.44 344 ARG A C 1
ATOM 2534 O O . ARG A 1 344 ? -12.546 15.675 16.279 1.00 94.44 344 ARG A O 1
ATOM 2541 N N . ARG A 1 345 ? -14.070 14.656 17.597 1.00 95.94 345 ARG A N 1
ATOM 2542 C CA . ARG A 1 345 ? -13.360 14.845 18.867 1.00 95.94 345 ARG A CA 1
ATOM 2543 C C . ARG A 1 345 ? -12.038 14.079 18.886 1.00 95.94 345 ARG A C 1
ATOM 2545 O O . ARG A 1 345 ? -11.019 14.682 19.223 1.00 95.94 345 ARG A O 1
ATOM 2552 N N . LEU A 1 346 ? -12.038 12.811 18.461 1.00 95.62 346 LEU A N 1
ATOM 2553 C CA . LEU A 1 346 ? -10.829 11.991 18.350 1.00 95.62 346 LEU A CA 1
ATOM 2554 C C . LEU A 1 346 ? -9.810 12.661 17.418 1.00 95.62 346 LEU A C 1
ATOM 2556 O O . LEU A 1 346 ? -8.652 12.848 17.791 1.00 95.62 346 LEU A O 1
ATOM 2560 N N . ARG A 1 347 ? -10.253 13.117 16.237 1.00 95.75 347 ARG A N 1
ATOM 2561 C CA . ARG A 1 347 ? -9.389 13.822 15.284 1.00 95.75 347 ARG A CA 1
ATOM 2562 C C . ARG A 1 347 ? -8.811 15.102 15.874 1.00 95.75 347 ARG A C 1
ATOM 2564 O O . ARG A 1 347 ? -7.607 15.315 15.789 1.00 95.75 347 ARG A O 1
ATOM 2571 N N . GLN A 1 348 ? -9.656 15.964 16.438 1.00 96.06 348 GLN A N 1
ATOM 2572 C CA . GLN A 1 348 ? -9.244 17.275 16.940 1.00 96.06 348 GLN A CA 1
ATOM 2573 C C . GLN A 1 348 ? -8.206 17.178 18.054 1.00 96.06 348 GLN A C 1
ATOM 2575 O O . GLN A 1 348 ? -7.255 17.954 18.048 1.00 96.06 348 GLN A O 1
ATOM 2580 N N . ARG A 1 349 ? -8.383 16.232 18.978 1.00 96.38 349 ARG A N 1
ATOM 2581 C CA . ARG A 1 349 ? -7.495 16.068 20.131 1.00 96.38 349 ARG A CA 1
ATOM 2582 C C . ARG A 1 349 ? -6.214 15.321 19.796 1.00 96.38 349 ARG A C 1
ATOM 2584 O O . ARG A 1 349 ? -5.161 15.733 20.261 1.00 96.38 349 ARG A O 1
ATOM 2591 N N . HIS A 1 350 ? -6.304 14.266 18.983 1.00 95.69 350 HIS A N 1
ATOM 2592 C CA . HIS A 1 350 ? -5.209 13.298 18.854 1.00 95.69 350 HIS A CA 1
ATOM 2593 C C . HIS A 1 350 ? -4.527 13.298 17.489 1.00 95.69 350 HIS A C 1
ATOM 2595 O O . HIS A 1 350 ? -3.346 12.993 17.417 1.00 95.69 350 HIS A O 1
ATOM 2601 N N . LEU A 1 351 ? -5.225 13.648 16.401 1.00 95.38 351 LEU A N 1
ATOM 2602 C CA . LEU A 1 351 ? -4.647 13.616 15.047 1.00 95.38 351 LEU A CA 1
ATOM 2603 C C . LEU A 1 351 ? -4.246 15.000 14.539 1.00 95.38 351 LEU A C 1
ATOM 2605 O O . LEU A 1 351 ? -3.238 15.119 13.852 1.00 95.38 351 LEU A O 1
ATOM 2609 N N . THR A 1 352 ? -5.014 16.049 14.843 1.00 96.69 352 THR A N 1
ATOM 2610 C CA . THR A 1 352 ? -4.691 17.421 14.421 1.00 96.69 352 THR A CA 1
ATOM 2611 C C . THR A 1 352 ? -3.307 17.877 14.908 1.00 96.69 352 THR A C 1
ATOM 2613 O O . THR A 1 352 ? -2.583 18.446 14.093 1.00 96.69 352 THR A O 1
ATOM 2616 N N . PRO A 1 353 ? -2.874 17.600 16.159 1.00 96.81 353 PRO A N 1
ATOM 2617 C CA . PRO A 1 353 ? -1.537 17.999 16.618 1.00 96.81 353 PRO A CA 1
ATOM 2618 C C . PRO A 1 353 ? -0.388 17.332 15.850 1.00 96.81 353 PRO A C 1
ATOM 2620 O O . PRO A 1 353 ? 0.693 17.900 15.734 1.00 96.81 353 PRO A O 1
ATOM 2623 N N . ILE A 1 354 ? -0.628 16.138 15.302 1.00 95.62 354 ILE A N 1
ATOM 2624 C CA . ILE A 1 354 ? 0.357 15.322 14.579 1.00 95.62 354 ILE A CA 1
ATOM 2625 C C . ILE A 1 354 ? 0.056 15.238 13.079 1.00 95.62 354 ILE A C 1
ATOM 2627 O O . ILE A 1 354 ? 0.597 14.378 12.388 1.00 95.62 354 ILE A O 1
ATOM 2631 N N . TRP A 1 355 ? -0.806 16.113 12.556 1.00 96.00 355 TRP A N 1
ATOM 2632 C CA . TRP A 1 355 ? -1.361 16.000 11.204 1.00 96.00 355 TRP A CA 1
ATOM 2633 C C . TRP A 1 355 ? -0.284 15.950 10.115 1.00 96.00 355 TRP A C 1
ATOM 2635 O O . TRP A 1 355 ? -0.373 15.172 9.159 1.00 96.00 355 TRP A O 1
ATOM 2645 N N . ASP A 1 356 ? 0.770 16.741 10.301 1.00 94.50 356 ASP A N 1
ATOM 2646 C CA . ASP A 1 356 ? 1.908 16.807 9.393 1.00 94.50 356 ASP A CA 1
ATOM 2647 C C . ASP A 1 356 ? 3.055 15.874 9.802 1.00 94.50 356 ASP A C 1
ATOM 2649 O O . ASP A 1 356 ? 4.052 15.782 9.087 1.00 94.50 356 ASP A O 1
ATOM 2653 N N . SER A 1 357 ? 2.953 15.139 10.906 1.00 92.94 357 SER A N 1
ATOM 2654 C CA . SER A 1 357 ? 4.003 14.212 11.326 1.00 92.94 357 SER A CA 1
ATOM 2655 C C . SER A 1 357 ? 4.074 12.998 10.387 1.00 92.94 357 SER A C 1
ATOM 2657 O O . SER A 1 357 ? 3.033 12.451 10.007 1.00 92.94 357 SER A O 1
ATOM 2659 N N . PRO A 1 358 ? 5.280 12.537 9.998 1.00 91.25 358 PRO A N 1
ATOM 2660 C CA . PRO A 1 358 ? 5.447 11.263 9.301 1.00 91.25 358 PRO A CA 1
ATOM 2661 C C . PRO A 1 358 ? 4.960 10.093 10.165 1.00 91.25 358 PRO A C 1
ATOM 2663 O O . PRO A 1 358 ? 5.319 10.011 11.340 1.00 91.25 358 PRO A O 1
ATOM 2666 N N . CYS A 1 359 ? 4.226 9.149 9.576 1.00 90.25 359 CYS A N 1
ATOM 2667 C CA . CYS A 1 359 ? 3.720 7.947 10.241 1.00 90.25 359 CYS A CA 1
ATOM 2668 C C . CYS A 1 359 ? 4.849 7.115 10.875 1.00 90.25 359 CYS A C 1
ATOM 2670 O O . CYS A 1 359 ? 4.660 6.531 11.942 1.00 90.25 359 CYS A O 1
ATOM 2672 N N . ALA A 1 360 ? 6.047 7.127 10.276 1.00 87.38 360 ALA A N 1
ATOM 2673 C CA . ALA A 1 360 ? 7.248 6.502 10.833 1.00 87.38 360 ALA A CA 1
ATOM 2674 C C . ALA A 1 360 ? 7.660 7.033 12.221 1.00 87.38 360 ALA A C 1
ATOM 2676 O O . ALA A 1 360 ? 8.323 6.314 12.962 1.00 87.38 360 ALA A O 1
ATOM 2677 N N . ARG A 1 361 ? 7.305 8.279 12.570 1.00 90.56 361 ARG A N 1
ATOM 2678 C CA . ARG A 1 361 ? 7.703 8.932 13.831 1.00 90.56 361 ARG A CA 1
ATOM 2679 C C . ARG A 1 361 ? 6.655 8.837 14.937 1.00 90.56 361 ARG A C 1
ATOM 2681 O O . ARG A 1 361 ? 6.922 9.298 16.039 1.00 90.56 361 ARG A O 1
ATOM 2688 N N . LEU A 1 362 ? 5.484 8.277 14.643 1.00 91.06 362 LEU A N 1
ATOM 2689 C CA . LEU A 1 362 ? 4.415 8.140 15.628 1.00 91.06 362 LEU A CA 1
ATOM 2690 C C . LEU A 1 362 ? 4.799 7.123 16.700 1.00 91.06 362 LEU A C 1
ATOM 2692 O O . LEU A 1 362 ? 5.321 6.048 16.378 1.00 91.06 362 LEU A O 1
ATOM 2696 N N . SER A 1 363 ? 4.468 7.444 17.949 1.00 91.19 363 SER A N 1
ATOM 2697 C CA . SER A 1 363 ? 4.441 6.482 19.048 1.00 91.19 363 SER A CA 1
ATOM 2698 C C . SER A 1 363 ? 3.432 5.360 18.769 1.00 91.19 363 SER A C 1
ATOM 2700 O O . SER A 1 363 ? 2.563 5.478 17.900 1.00 91.19 363 SER A O 1
ATOM 2702 N N . GLY A 1 364 ? 3.531 4.254 19.513 1.00 88.69 364 GLY A N 1
ATOM 2703 C CA . GLY A 1 364 ? 2.597 3.130 19.379 1.00 88.69 364 GLY A CA 1
ATOM 2704 C C . GLY A 1 364 ? 1.134 3.555 19.555 1.00 88.69 364 GLY A C 1
ATOM 2705 O O . GLY A 1 364 ? 0.308 3.243 18.702 1.00 88.69 364 GLY A O 1
ATOM 2706 N N . GLY A 1 365 ? 0.842 4.342 20.597 1.00 90.12 365 GLY A N 1
ATOM 2707 C CA . GLY A 1 365 ? -0.498 4.872 20.868 1.00 90.12 365 GLY A CA 1
ATOM 2708 C C . GLY A 1 365 ? -1.006 5.816 19.775 1.00 90.12 365 GLY A C 1
ATOM 2709 O O . GLY A 1 365 ? -2.101 5.614 19.262 1.00 90.12 365 GLY A O 1
ATOM 2710 N N . GLU A 1 366 ? -0.201 6.791 19.333 1.00 92.75 366 GLU A N 1
ATOM 2711 C CA . GLU A 1 366 ? -0.584 7.703 18.237 1.00 92.75 366 GLU A CA 1
ATOM 2712 C C . GLU A 1 366 ? -0.861 6.950 16.932 1.00 92.75 366 GLU A C 1
ATOM 2714 O O . GLU A 1 366 ? -1.800 7.274 16.197 1.00 92.75 366 GLU A O 1
ATOM 2719 N N . ARG A 1 367 ? -0.050 5.927 16.638 1.00 91.06 367 ARG A N 1
ATOM 2720 C CA . ARG A 1 367 ? -0.227 5.062 15.470 1.00 91.06 367 ARG A CA 1
ATOM 2721 C C . ARG A 1 367 ? -1.529 4.273 15.575 1.00 91.06 367 ARG A C 1
ATOM 2723 O O . ARG A 1 367 ? -2.291 4.262 14.609 1.00 91.06 367 ARG A O 1
ATOM 2730 N N . GLN A 1 368 ? -1.812 3.685 16.736 1.00 91.38 368 GLN A N 1
ATOM 2731 C CA . GLN A 1 368 ? -3.051 2.951 16.984 1.00 91.38 368 GLN A CA 1
ATOM 2732 C C . GLN A 1 368 ? -4.272 3.867 16.835 1.00 91.38 368 GLN A C 1
ATOM 2734 O O . GLN A 1 368 ? -5.197 3.537 16.095 1.00 91.38 368 GLN A O 1
ATOM 2739 N N . THR A 1 369 ? -4.241 5.067 17.425 1.00 93.56 369 THR A N 1
ATOM 2740 C CA . THR A 1 369 ? -5.337 6.046 17.339 1.00 93.56 369 THR A CA 1
ATOM 2741 C C . THR A 1 369 ? -5.557 6.509 15.902 1.00 93.56 369 THR A C 1
ATOM 2743 O O . THR A 1 369 ? -6.692 6.579 15.426 1.00 93.56 369 THR A O 1
ATOM 2746 N N . THR A 1 370 ? -4.470 6.772 15.171 1.00 93.56 370 THR A N 1
ATOM 2747 C CA . THR A 1 370 ? -4.527 7.155 13.754 1.00 93.56 370 THR A CA 1
ATOM 2748 C C . THR A 1 370 ? -5.151 6.050 12.906 1.00 93.56 370 THR A C 1
ATOM 2750 O O . THR A 1 370 ? -6.005 6.330 12.063 1.00 93.56 370 THR A O 1
ATOM 2753 N N . MET A 1 371 ? -4.755 4.794 13.120 1.00 91.75 371 MET A N 1
ATOM 2754 C CA . MET A 1 371 ? -5.261 3.663 12.343 1.00 91.75 371 MET A CA 1
ATOM 2755 C C . MET A 1 371 ? -6.692 3.281 12.714 1.00 91.75 371 MET A C 1
ATOM 2757 O O . MET A 1 371 ? -7.462 2.947 11.812 1.00 91.75 371 MET A O 1
ATOM 2761 N N . LEU A 1 372 ? -7.086 3.396 13.985 1.00 93.94 372 LEU A N 1
ATOM 2762 C CA . LEU A 1 372 ? -8.478 3.265 14.415 1.00 93.94 372 LEU A CA 1
ATOM 2763 C C . LEU A 1 372 ? -9.349 4.294 13.690 1.00 93.94 372 LEU A C 1
ATOM 2765 O O . LEU A 1 372 ? -10.300 3.924 13.005 1.00 93.94 372 LEU A O 1
ATOM 2769 N N . TYR A 1 373 ? -8.958 5.570 13.749 1.00 94.06 373 TYR A N 1
ATOM 2770 C CA . TYR A 1 373 ? -9.646 6.649 13.046 1.00 94.06 373 TYR A CA 1
ATOM 2771 C C . TYR A 1 373 ? -9.766 6.362 11.540 1.00 94.06 373 TYR A C 1
ATOM 2773 O O . TYR A 1 373 ? -10.858 6.402 10.976 1.00 94.06 373 TYR A O 1
ATOM 2781 N N . CYS A 1 374 ? -8.658 6.002 10.885 1.00 92.31 374 CYS A N 1
ATOM 2782 C CA . CYS A 1 374 ? -8.641 5.673 9.460 1.00 92.31 374 CYS A CA 1
ATOM 2783 C C . CYS A 1 374 ? -9.543 4.479 9.112 1.00 92.31 374 CYS A C 1
ATOM 2785 O O . CYS A 1 374 ? -10.241 4.512 8.100 1.00 92.31 374 CYS A O 1
ATOM 2787 N N . THR A 1 375 ? -9.570 3.448 9.955 1.00 91.38 375 THR A N 1
ATOM 2788 C CA . THR A 1 375 ? -10.428 2.271 9.769 1.00 91.38 375 THR A CA 1
ATOM 2789 C C . THR A 1 375 ? -11.903 2.658 9.865 1.00 91.38 375 THR A C 1
ATOM 2791 O O . THR A 1 375 ? -12.694 2.282 8.999 1.00 91.38 375 THR A O 1
ATOM 2794 N N . CYS A 1 376 ? -12.266 3.479 10.854 1.00 91.75 376 CYS A N 1
ATOM 2795 C CA . CYS A 1 376 ? -13.625 3.984 11.041 1.00 91.75 376 CYS A CA 1
ATOM 2796 C C . CYS A 1 376 ? -14.113 4.830 9.851 1.00 91.75 376 CYS A C 1
ATOM 2798 O O . CYS A 1 376 ? -15.272 4.698 9.459 1.00 91.75 376 CYS A O 1
ATOM 2800 N N . LEU A 1 377 ? -13.227 5.605 9.204 1.00 90.19 377 LEU A N 1
ATOM 2801 C CA . LEU A 1 377 ? -13.547 6.396 8.001 1.00 90.19 377 LEU A CA 1
ATOM 2802 C C . LEU A 1 377 ? -14.008 5.573 6.794 1.00 90.19 377 LEU A C 1
ATOM 2804 O O . LEU A 1 377 ? -14.557 6.147 5.854 1.00 90.19 377 LEU A O 1
ATOM 2808 N N . LEU A 1 378 ? -13.762 4.260 6.764 1.00 86.69 378 LEU A N 1
ATOM 2809 C CA . LEU A 1 378 ? -14.205 3.424 5.648 1.00 86.69 378 LEU A CA 1
ATOM 2810 C C . LEU A 1 378 ? -15.736 3.310 5.569 1.00 86.69 378 LEU A C 1
ATOM 2812 O O . LEU A 1 378 ? -16.230 2.925 4.502 1.00 86.69 378 LEU A O 1
ATOM 2816 N N . SER A 1 379 ? -16.440 3.655 6.659 1.00 85.19 379 SER A N 1
ATOM 2817 C CA . SER A 1 379 ? -17.902 3.638 6.813 1.00 85.19 379 SER A CA 1
ATOM 2818 C C . SER A 1 379 ? -18.505 2.328 6.320 1.00 85.19 379 SER A C 1
ATOM 2820 O O . SER A 1 379 ? -19.208 2.280 5.312 1.00 85.19 379 SER A O 1
ATOM 2822 N N . ARG A 1 380 ? -18.139 1.239 6.995 1.00 83.94 380 ARG A N 1
ATOM 2823 C CA . ARG A 1 380 ? -18.544 -0.123 6.643 1.00 83.94 380 ARG A CA 1
ATOM 2824 C C . ARG A 1 380 ? -19.642 -0.605 7.579 1.00 83.94 380 ARG A C 1
ATOM 2826 O O . ARG A 1 380 ? -19.879 -0.015 8.626 1.00 83.94 380 ARG A O 1
ATOM 2833 N N . ASP A 1 381 ? -20.329 -1.669 7.193 1.00 81.25 381 ASP A N 1
ATOM 2834 C CA . ASP A 1 381 ? -21.408 -2.237 8.014 1.00 81.25 381 ASP A CA 1
ATOM 2835 C C . ASP A 1 381 ? -20.882 -3.181 9.098 1.00 81.25 381 ASP A C 1
ATOM 2837 O O . ASP A 1 381 ? -21.558 -3.418 10.097 1.00 81.25 381 ASP A O 1
ATOM 2841 N N . ALA A 1 382 ? -19.651 -3.665 8.921 1.00 84.56 382 ALA A N 1
ATOM 2842 C CA . ALA A 1 382 ? -18.968 -4.532 9.863 1.00 84.56 382 ALA A CA 1
ATOM 2843 C C . ALA A 1 382 ? -17.531 -4.059 10.127 1.00 84.56 382 ALA A C 1
ATOM 2845 O O . ALA A 1 382 ? -16.823 -3.660 9.195 1.00 84.56 382 ALA A O 1
ATOM 2846 N N . TYR A 1 383 ? -17.100 -4.144 11.384 1.00 89.44 383 TYR A N 1
ATOM 2847 C CA . TYR A 1 383 ? -15.771 -3.767 11.854 1.00 89.44 383 TYR A CA 1
ATOM 2848 C C . TYR A 1 383 ? -15.104 -4.924 12.598 1.00 89.44 383 TYR A C 1
ATOM 2850 O O . TYR A 1 383 ? -15.704 -5.542 13.472 1.00 89.44 383 TYR A O 1
ATOM 2858 N N . LEU A 1 384 ? -13.845 -5.194 12.267 1.00 90.50 384 LEU A N 1
ATOM 2859 C CA . LEU A 1 384 ? -12.969 -6.090 13.012 1.00 90.50 384 LEU A CA 1
ATOM 2860 C C . LEU A 1 384 ? -11.895 -5.239 13.686 1.00 90.50 384 LEU A C 1
ATOM 2862 O O . LEU A 1 384 ? -11.177 -4.498 13.010 1.00 90.50 384 LEU A O 1
ATOM 2866 N N . PHE A 1 385 ? -11.774 -5.349 15.000 1.00 93.19 385 PHE A N 1
ATOM 2867 C CA . PHE A 1 385 ? -10.786 -4.625 15.787 1.00 93.19 385 PHE A CA 1
ATOM 2868 C C . PHE A 1 385 ? -9.888 -5.617 16.519 1.00 93.19 385 PHE A C 1
ATOM 2870 O O . PHE A 1 385 ? -10.353 -6.335 17.396 1.00 93.19 385 PHE A O 1
ATOM 2877 N N . ASP A 1 386 ? -8.607 -5.664 16.160 1.00 91.31 386 ASP A N 1
ATOM 2878 C CA . ASP A 1 386 ? -7.603 -6.459 16.868 1.00 91.31 386 ASP A CA 1
ATOM 2879 C C . ASP A 1 386 ? -6.805 -5.548 17.808 1.00 91.31 386 ASP A C 1
ATOM 2881 O O . ASP A 1 386 ? -5.971 -4.761 17.354 1.00 91.31 386 ASP A O 1
ATOM 2885 N N . GLU A 1 387 ? -7.112 -5.621 19.105 1.00 91.62 387 GLU A N 1
ATOM 2886 C CA . GLU A 1 387 ? -6.492 -4.841 20.185 1.00 91.62 387 GLU A CA 1
ATOM 2887 C C . GLU A 1 387 ? -6.569 -3.310 19.956 1.00 91.62 387 GLU A C 1
ATOM 2889 O O . GLU A 1 387 ? -5.549 -2.612 19.982 1.00 91.62 387 GLU A O 1
ATOM 2894 N N . PRO A 1 388 ? -7.767 -2.733 19.709 1.00 92.62 388 PRO A N 1
ATOM 2895 C CA . PRO A 1 388 ? -7.926 -1.369 19.179 1.00 92.62 388 PRO A CA 1
ATOM 2896 C C . PRO A 1 388 ? -7.391 -0.246 20.070 1.00 92.62 388 PRO A C 1
ATOM 2898 O O . PRO A 1 388 ? -7.134 0.846 19.574 1.00 92.62 388 PRO A O 1
ATOM 2901 N N . THR A 1 389 ? -7.232 -0.498 21.362 1.00 93.06 389 THR A N 1
ATOM 2902 C CA . THR A 1 389 ? -6.871 0.470 22.410 1.00 93.06 389 THR A CA 1
ATOM 2903 C C . THR A 1 389 ? -5.493 0.192 23.015 1.00 93.06 389 THR A C 1
ATOM 2905 O O . THR A 1 389 ? -5.039 0.917 23.905 1.00 93.06 389 THR A O 1
ATOM 2908 N N . GLN A 1 390 ? -4.805 -0.856 22.551 1.00 88.62 390 GLN A N 1
ATOM 2909 C CA . GLN A 1 390 ? -3.539 -1.288 23.125 1.00 88.62 390 GLN A CA 1
ATOM 2910 C C . GLN A 1 390 ? -2.453 -0.219 22.941 1.00 88.62 390 GLN A C 1
ATOM 2912 O O . GLN A 1 390 ? -2.242 0.311 21.851 1.00 88.62 390 GLN A O 1
ATOM 2917 N N . GLY A 1 391 ? -1.741 0.093 24.029 1.00 86.31 391 GLY A N 1
ATOM 2918 C CA . GLY A 1 391 ? -0.652 1.075 24.023 1.00 86.31 391 GLY A CA 1
ATOM 2919 C C . GLY A 1 391 ? -1.100 2.542 23.986 1.00 86.31 391 GLY A C 1
ATOM 2920 O O . GLY A 1 391 ? -0.247 3.419 23.858 1.00 86.31 391 GLY A O 1
ATOM 2921 N N . MET A 1 392 ? -2.403 2.818 24.103 1.00 92.31 392 MET A N 1
ATOM 2922 C CA . MET A 1 392 ? -2.932 4.173 24.277 1.00 92.31 392 MET A CA 1
ATOM 2923 C C . MET A 1 392 ? -2.849 4.626 25.738 1.00 92.31 392 MET A C 1
ATOM 2925 O O . MET A 1 392 ? -3.022 3.828 26.661 1.00 92.31 392 MET A O 1
ATOM 2929 N N . ASP A 1 393 ? -2.643 5.926 25.953 1.00 91.94 393 ASP A N 1
ATOM 2930 C CA . ASP A 1 393 ? -2.858 6.540 27.263 1.00 91.94 393 ASP A CA 1
ATOM 2931 C C . ASP A 1 393 ? -4.363 6.555 27.627 1.00 91.94 393 ASP A C 1
ATOM 2933 O O . ASP A 1 393 ? -5.216 6.414 26.741 1.00 91.94 393 ASP A O 1
ATOM 2937 N N . PRO A 1 394 ? -4.725 6.745 28.911 1.00 91.44 394 PRO A N 1
ATOM 2938 C CA . PRO A 1 394 ? -6.120 6.692 29.349 1.00 91.44 394 PRO A CA 1
ATOM 2939 C C . PRO A 1 394 ? -7.068 7.649 28.608 1.00 91.44 394 PRO A C 1
ATOM 2941 O O . PRO A 1 394 ? -8.217 7.286 28.356 1.00 91.44 394 PRO A O 1
ATOM 2944 N N . ALA A 1 395 ? -6.613 8.851 28.234 1.00 90.19 395 ALA A N 1
ATOM 2945 C CA . ALA A 1 395 ? -7.460 9.833 27.561 1.00 90.19 395 ALA A CA 1
ATOM 2946 C C . ALA A 1 395 ? -7.696 9.453 26.092 1.00 90.19 395 ALA A C 1
ATOM 2948 O O . ALA A 1 395 ? -8.839 9.480 25.627 1.00 90.19 395 ALA A O 1
ATOM 2949 N N . SER A 1 396 ? -6.638 9.045 25.382 1.00 91.44 396 SER A N 1
ATOM 2950 C CA . SER A 1 396 ? -6.741 8.521 24.012 1.00 91.44 396 SER A CA 1
ATOM 2951 C C . SER A 1 396 ? -7.635 7.287 23.946 1.00 91.44 396 SER A C 1
ATOM 2953 O O . SER A 1 396 ? -8.497 7.196 23.074 1.00 91.44 396 SER A O 1
ATOM 2955 N N . ARG A 1 397 ? -7.485 6.373 24.910 1.00 95.00 397 ARG A N 1
ATOM 2956 C CA . ARG A 1 397 ? -8.292 5.157 25.014 1.00 95.00 397 ARG A CA 1
ATOM 2957 C C . ARG A 1 397 ? -9.775 5.453 25.234 1.00 95.00 397 ARG A C 1
ATOM 2959 O O . ARG A 1 397 ? -10.612 4.864 24.557 1.00 95.00 397 ARG A O 1
ATOM 2966 N N . ALA A 1 398 ? -10.108 6.387 26.124 1.00 94.38 398 ALA A N 1
ATOM 2967 C CA . ALA A 1 398 ? -11.496 6.777 26.365 1.00 94.38 398 ALA A CA 1
ATOM 2968 C C . ALA A 1 398 ? -12.149 7.402 25.117 1.00 94.38 398 ALA A C 1
ATOM 2970 O O . ALA A 1 398 ? -13.290 7.078 24.782 1.00 94.38 398 ALA A O 1
ATOM 2971 N N . ASP A 1 399 ? -11.429 8.274 24.401 1.00 95.62 399 ASP A N 1
ATOM 2972 C CA . ASP A 1 399 ? -11.929 8.860 23.152 1.00 95.62 399 ASP A CA 1
ATOM 2973 C C . ASP A 1 399 ? -12.032 7.789 22.032 1.00 95.62 399 ASP A C 1
ATOM 2975 O O . ASP A 1 399 ? -12.967 7.831 21.230 1.00 95.62 399 ASP A O 1
ATOM 2979 N N . ALA A 1 400 ? -11.134 6.796 21.996 1.00 95.44 400 ALA A N 1
ATOM 2980 C CA . ALA A 1 400 ? -11.188 5.656 21.073 1.00 95.44 400 ALA A CA 1
ATOM 2981 C C . ALA A 1 400 ? -12.402 4.745 21.329 1.00 95.44 400 ALA A C 1
ATOM 2983 O O . ALA A 1 400 ? -13.158 4.447 20.401 1.00 95.44 400 ALA A O 1
ATOM 2984 N N . MET A 1 401 ? -12.649 4.362 22.585 1.00 96.12 401 MET A N 1
ATOM 2985 C CA . MET A 1 401 ? -13.829 3.575 22.965 1.00 96.12 401 MET A CA 1
ATOM 2986 C C . MET A 1 401 ? -15.133 4.334 22.710 1.00 96.12 401 MET A C 1
ATOM 2988 O O . MET A 1 401 ? -16.118 3.738 22.281 1.00 96.12 401 MET A O 1
ATOM 2992 N N . ALA A 1 402 ? -15.142 5.663 22.868 1.00 95.75 402 ALA A N 1
ATOM 2993 C CA . ALA A 1 402 ? -16.298 6.481 22.502 1.00 95.75 402 ALA A CA 1
ATOM 2994 C C . ALA A 1 402 ? -16.642 6.378 21.004 1.00 95.75 402 ALA A C 1
ATOM 2996 O O . ALA A 1 402 ? -17.823 6.351 20.652 1.00 95.75 402 ALA A O 1
ATOM 2997 N N . VAL A 1 403 ? -15.638 6.275 20.125 1.00 95.81 403 VAL A N 1
ATOM 2998 C CA . VAL A 1 403 ? -15.853 6.021 18.692 1.00 95.81 403 VAL A CA 1
ATOM 2999 C C . VAL A 1 403 ? -16.435 4.625 18.458 1.00 95.81 403 VAL A C 1
ATOM 3001 O O . VAL A 1 403 ? -17.388 4.500 17.693 1.00 95.81 403 VAL A O 1
ATOM 3004 N N . ILE A 1 404 ? -15.920 3.591 19.129 1.00 95.00 404 ILE A N 1
ATOM 3005 C CA . ILE A 1 404 ? -16.430 2.214 18.995 1.00 95.00 404 ILE A CA 1
ATOM 3006 C C . ILE A 1 404 ? -17.892 2.128 19.460 1.00 95.00 404 ILE A C 1
ATOM 3008 O O . ILE A 1 404 ? -18.736 1.636 18.714 1.00 95.00 404 ILE A O 1
ATOM 3012 N N . ARG A 1 405 ? -18.232 2.721 20.610 1.00 94.19 405 ARG A N 1
ATOM 3013 C CA . ARG A 1 405 ? -19.623 2.848 21.083 1.00 94.19 405 ARG A CA 1
ATOM 3014 C C . ARG A 1 405 ? -20.519 3.626 20.124 1.00 94.19 405 ARG A C 1
ATOM 3016 O O . ARG A 1 405 ? -21.717 3.379 20.034 1.00 94.19 405 ARG A O 1
ATOM 3023 N N . ALA A 1 406 ? -19.983 4.632 19.434 1.00 92.81 406 ALA A N 1
ATOM 3024 C CA . ALA A 1 406 ? -20.758 5.360 18.434 1.00 92.81 406 ALA A CA 1
ATOM 3025 C C . ALA A 1 406 ? -21.122 4.459 17.245 1.00 92.81 406 ALA A C 1
ATOM 3027 O O . ALA A 1 406 ? -22.241 4.555 16.749 1.00 92.81 406 ALA A O 1
ATOM 3028 N N . LEU A 1 407 ? -20.219 3.568 16.824 1.00 91.25 407 LEU A N 1
ATOM 3029 C CA . LEU A 1 407 ? -20.501 2.564 15.793 1.00 91.25 407 LEU A CA 1
ATOM 3030 C C . LEU A 1 407 ? -21.522 1.525 16.279 1.00 91.25 407 LEU A C 1
ATOM 3032 O O . LEU A 1 407 ? -22.446 1.190 15.542 1.00 91.25 407 LEU A O 1
ATOM 3036 N N . GLU A 1 408 ? -21.400 1.064 17.524 1.00 90.75 408 GLU A N 1
ATOM 3037 C CA . GLU A 1 408 ? -22.368 0.160 18.159 1.00 90.75 408 GLU A CA 1
ATOM 3038 C C . GLU A 1 408 ? -23.780 0.765 18.173 1.00 90.75 408 GLU A C 1
ATOM 3040 O O . GLU A 1 408 ? -24.718 0.160 17.657 1.00 90.75 408 GLU A O 1
ATOM 3045 N N . ARG A 1 409 ? -23.926 2.017 18.633 1.00 90.44 409 ARG A N 1
ATOM 3046 C CA . ARG A 1 409 ? -25.207 2.754 18.624 1.00 90.44 409 ARG A CA 1
ATOM 3047 C C . ARG A 1 409 ? -25.776 3.001 17.226 1.00 90.44 409 ARG A C 1
ATOM 3049 O O . ARG A 1 409 ? -26.977 3.203 17.082 1.00 90.44 409 ARG A O 1
ATOM 3056 N N . GLN A 1 410 ? -24.932 3.004 16.196 1.00 88.44 410 GLN A N 1
ATOM 3057 C CA . GLN A 1 410 ? -25.355 3.073 14.792 1.00 88.44 410 GLN A CA 1
ATOM 3058 C C . GLN A 1 410 ? -25.823 1.714 14.243 1.00 88.44 410 GLN A C 1
ATOM 3060 O O . GLN A 1 410 ? -26.140 1.615 13.059 1.00 88.44 410 GLN A O 1
ATOM 3065 N N . GLY A 1 411 ? -25.845 0.664 15.069 1.00 86.81 411 GLY A N 1
ATOM 3066 C CA . GLY A 1 411 ? -26.239 -0.682 14.668 1.00 86.81 411 GLY A CA 1
ATOM 3067 C C . GLY A 1 411 ? -25.186 -1.396 13.822 1.00 86.81 411 GLY A C 1
ATOM 3068 O O . GLY A 1 411 ? -25.520 -2.329 13.092 1.00 86.81 411 GLY A O 1
ATOM 3069 N N . LYS A 1 412 ? -23.918 -0.964 13.872 1.00 86.50 412 LYS A N 1
ATOM 3070 C CA . LYS A 1 412 ? -22.834 -1.646 13.155 1.00 86.50 412 LYS A CA 1
ATOM 3071 C C . LYS A 1 412 ? -22.521 -2.989 13.814 1.00 86.50 412 LYS A C 1
ATOM 3073 O O . LYS A 1 412 ? -22.649 -3.153 15.025 1.00 86.50 412 LYS A O 1
ATOM 3078 N N . CYS A 1 413 ? -22.088 -3.949 13.005 1.00 86.88 413 CYS A N 1
ATOM 3079 C CA . CYS A 1 413 ? -21.595 -5.228 13.498 1.00 86.88 413 CYS A CA 1
ATOM 3080 C C . CYS A 1 413 ? -20.114 -5.082 13.875 1.00 86.88 413 CYS A C 1
ATOM 3082 O O . CYS A 1 413 ? -19.311 -4.639 13.052 1.00 86.88 413 CYS A O 1
ATOM 3084 N N . ILE A 1 414 ? -19.729 -5.420 15.104 1.00 89.25 414 ILE A N 1
ATOM 3085 C CA . ILE A 1 414 ? -18.351 -5.240 15.577 1.00 89.25 414 ILE A CA 1
ATOM 3086 C C . ILE A 1 414 ? -17.839 -6.553 16.162 1.00 89.25 414 ILE A C 1
ATOM 3088 O O . ILE A 1 414 ? -18.473 -7.137 17.034 1.00 89.25 414 ILE A O 1
ATOM 3092 N N . VAL A 1 415 ? -16.662 -6.999 15.721 1.00 89.38 415 VAL A N 1
ATOM 3093 C CA . VAL A 1 415 ? -15.907 -8.071 16.380 1.00 89.38 415 VAL A CA 1
ATOM 3094 C C . VAL A 1 415 ? -14.614 -7.486 16.911 1.00 89.38 415 VAL A C 1
ATOM 3096 O O . VAL A 1 415 ? -13.799 -6.975 16.144 1.00 89.38 415 VAL A O 1
ATOM 3099 N N . MET A 1 416 ? -14.421 -7.568 18.220 1.00 91.50 416 MET A N 1
ATOM 3100 C CA . MET A 1 416 ? -13.273 -6.994 18.905 1.00 91.50 416 MET A CA 1
ATOM 3101 C C . MET A 1 416 ? -12.471 -8.082 19.612 1.00 91.50 416 MET A C 1
ATOM 3103 O O . MET A 1 416 ? -13.015 -8.869 20.376 1.00 91.50 416 MET A O 1
ATOM 3107 N N . VAL A 1 417 ? -11.165 -8.123 19.382 1.00 91.56 417 VAL A N 1
ATOM 3108 C CA . VAL A 1 417 ? -10.215 -8.851 20.224 1.00 91.56 417 VAL A CA 1
ATOM 3109 C C . VAL A 1 417 ? -9.614 -7.835 21.184 1.00 91.56 417 VAL A C 1
ATOM 3111 O O . VAL A 1 417 ? -9.043 -6.840 20.750 1.00 91.56 417 VAL A O 1
ATOM 3114 N N . THR A 1 418 ? -9.771 -8.067 22.481 1.00 90.12 418 THR A N 1
ATOM 3115 C CA . THR A 1 418 ? -9.111 -7.287 23.531 1.00 90.12 418 THR A CA 1
ATOM 3116 C C . THR A 1 418 ? -8.823 -8.199 24.712 1.00 90.12 418 THR A C 1
ATOM 3118 O O . THR A 1 418 ? -9.562 -9.150 24.967 1.00 90.12 418 THR A O 1
ATOM 3121 N N . HIS A 1 419 ? -7.760 -7.913 25.448 1.00 86.81 419 HIS A N 1
ATOM 3122 C CA . HIS A 1 419 ? -7.505 -8.499 26.767 1.00 86.81 419 HIS A CA 1
ATOM 3123 C C . HIS A 1 419 ? -7.774 -7.501 27.900 1.00 86.81 419 HIS A C 1
ATOM 3125 O O . HIS A 1 419 ? -7.519 -7.809 29.065 1.00 86.81 419 HIS A O 1
ATOM 3131 N N . ILE A 1 420 ? -8.270 -6.302 27.579 1.00 88.38 420 ILE A N 1
ATOM 3132 C CA . ILE A 1 420 ? -8.458 -5.238 28.553 1.00 88.38 420 ILE A CA 1
ATOM 3133 C C . ILE A 1 420 ? -9.905 -5.225 29.042 1.00 88.38 420 ILE A C 1
ATOM 3135 O O . ILE A 1 420 ? -10.818 -4.813 28.333 1.00 88.38 420 ILE A O 1
ATOM 3139 N N . GLN A 1 421 ? -10.106 -5.641 30.291 1.00 86.88 421 GLN A N 1
ATOM 3140 C CA . GLN A 1 421 ? -11.434 -5.794 30.888 1.00 86.88 421 GLN A CA 1
ATOM 3141 C C . GLN A 1 421 ? -12.262 -4.501 30.859 1.00 86.88 421 GLN A C 1
ATOM 3143 O O . GLN A 1 421 ? -13.436 -4.536 30.506 1.00 86.88 421 GLN A O 1
ATOM 3148 N N . THR A 1 422 ? -11.640 -3.352 31.132 1.00 89.38 422 THR A N 1
ATOM 3149 C CA . THR A 1 422 ? -12.351 -2.067 31.121 1.00 89.38 422 THR A CA 1
ATOM 3150 C C . THR A 1 422 ? -12.802 -1.624 29.727 1.00 89.38 422 THR A C 1
ATOM 3152 O O . THR A 1 422 ? -13.677 -0.780 29.643 1.00 89.38 422 THR A O 1
ATOM 3155 N N . ASP A 1 423 ? -12.264 -2.183 28.629 1.00 91.69 423 ASP A N 1
ATOM 3156 C CA . ASP A 1 423 ? -12.852 -1.952 27.295 1.00 91.69 423 ASP A CA 1
ATOM 3157 C C . ASP A 1 423 ? -14.150 -2.735 27.114 1.00 91.69 423 ASP A C 1
ATOM 3159 O O . ASP A 1 423 ? -15.025 -2.298 26.383 1.00 91.69 423 ASP A O 1
ATOM 3163 N N . ILE A 1 424 ? -14.264 -3.902 27.751 1.00 90.50 424 ILE A N 1
ATOM 3164 C CA . ILE A 1 424 ? -15.435 -4.778 27.651 1.00 90.50 424 ILE A CA 1
ATOM 3165 C C . ILE A 1 424 ? -16.581 -4.212 28.488 1.00 90.50 424 ILE A C 1
ATOM 3167 O O . ILE A 1 424 ? -17.717 -4.186 28.030 1.00 90.50 424 ILE A O 1
ATOM 3171 N N . GLU A 1 425 ? -16.270 -3.734 29.694 1.00 89.50 425 GLU A N 1
ATOM 3172 C CA . GLU A 1 425 ? -17.225 -3.078 30.601 1.00 89.50 425 GLU A CA 1
ATOM 3173 C C . GLU A 1 425 ? -17.814 -1.790 30.007 1.00 89.50 425 GLU A C 1
ATOM 3175 O O . GLU A 1 425 ? -18.924 -1.397 30.349 1.00 89.50 425 GLU A O 1
ATOM 3180 N N . ASP A 1 426 ? -17.076 -1.156 29.095 1.00 89.62 426 ASP A N 1
ATOM 3181 C CA . ASP A 1 426 ? -17.448 0.077 28.408 1.00 89.62 426 ASP A CA 1
ATOM 3182 C C . ASP A 1 426 ? -18.418 -0.132 27.225 1.00 89.62 426 ASP A C 1
ATOM 3184 O O . ASP A 1 426 ? -18.781 0.863 26.590 1.00 89.62 426 ASP A O 1
ATOM 3188 N N . LEU A 1 427 ? -18.785 -1.376 26.886 1.00 90.19 427 LEU A N 1
ATOM 3189 C CA . LEU A 1 427 ? -19.656 -1.745 25.756 1.00 90.19 427 LEU A CA 1
ATOM 3190 C C . LEU A 1 427 ? -21.083 -2.104 26.195 1.00 90.19 427 LEU A C 1
ATOM 3192 O O . LEU A 1 427 ? -21.296 -2.616 27.296 1.00 90.19 427 LEU A O 1
ATOM 3196 N N . ASP A 1 428 ? -22.054 -1.928 25.295 1.00 86.75 428 ASP A N 1
ATOM 3197 C CA . ASP A 1 428 ? -23.465 -2.206 25.579 1.00 86.75 428 ASP A CA 1
ATOM 3198 C C . ASP A 1 428 ? -23.816 -3.689 25.325 1.00 86.75 428 ASP A C 1
ATOM 3200 O O . ASP A 1 428 ? -24.124 -4.111 24.213 1.00 86.75 428 ASP A O 1
ATOM 3204 N N . ASN A 1 429 ? -23.827 -4.495 26.395 1.00 84.25 429 ASN A N 1
ATOM 3205 C CA . ASN A 1 429 ? -24.177 -5.928 26.377 1.00 84.25 429 ASN A CA 1
ATOM 3206 C C . ASN A 1 429 ? -23.392 -6.759 25.326 1.00 84.25 429 ASN A C 1
ATOM 3208 O O . ASN A 1 429 ? -23.991 -7.381 24.437 1.00 84.25 429 ASN A O 1
ATOM 3212 N N . PRO A 1 430 ? -22.043 -6.778 25.390 1.00 87.38 430 PRO A N 1
ATOM 3213 C CA . PRO A 1 430 ? -21.232 -7.470 24.398 1.00 87.38 430 PRO A CA 1
ATOM 3214 C C . PRO A 1 430 ? -21.383 -8.992 24.491 1.00 87.38 430 PRO A C 1
ATOM 3216 O O . PRO A 1 430 ? -21.318 -9.592 25.565 1.00 87.38 430 PRO A O 1
ATOM 3219 N N . ARG A 1 431 ? -21.469 -9.654 23.335 1.00 86.25 431 ARG A N 1
ATOM 3220 C CA . ARG A 1 431 ? -21.415 -11.120 23.247 1.00 86.25 431 ARG A CA 1
ATOM 3221 C C . ARG A 1 431 ? -19.982 -11.581 23.475 1.00 86.25 431 ARG A C 1
ATOM 3223 O O . ARG A 1 431 ? -19.110 -11.303 22.653 1.00 86.25 431 ARG A O 1
ATOM 3230 N N . ILE A 1 432 ? -19.723 -12.308 24.554 1.00 86.00 432 ILE A N 1
ATOM 3231 C CA . ILE A 1 432 ? -18.378 -12.812 24.843 1.00 86.00 432 ILE A CA 1
ATOM 3232 C C . ILE A 1 432 ? -18.168 -14.160 24.145 1.00 86.00 432 ILE A C 1
ATOM 3234 O O . ILE A 1 432 ? -18.983 -15.068 24.233 1.00 86.00 432 ILE A O 1
ATOM 3238 N N . ILE A 1 433 ? -17.055 -14.311 23.436 1.00 83.19 433 ILE A N 1
ATOM 3239 C CA . ILE A 1 433 ? -16.656 -15.556 22.779 1.00 83.19 433 ILE A CA 1
ATOM 3240 C C . ILE A 1 433 ? -15.287 -15.927 23.328 1.00 83.19 433 ILE A C 1
ATOM 3242 O O . ILE A 1 433 ? -14.318 -15.205 23.117 1.00 83.19 433 ILE A O 1
ATOM 3246 N N . VAL A 1 434 ? -15.186 -17.055 24.030 1.00 83.62 434 VAL A N 1
ATOM 3247 C CA . VAL A 1 434 ? -13.911 -17.520 24.595 1.00 83.62 434 VAL A CA 1
ATOM 3248 C C . VAL A 1 434 ? -13.324 -18.615 23.715 1.00 83.62 434 VAL A C 1
ATOM 3250 O O . VAL A 1 434 ? -13.953 -19.647 23.475 1.00 83.62 434 VAL A O 1
ATOM 3253 N N . MET A 1 435 ? -12.098 -18.392 23.258 1.00 80.62 435 MET A N 1
ATOM 3254 C CA . MET A 1 435 ? -11.318 -19.317 22.452 1.00 80.62 435 MET A CA 1
ATOM 3255 C C . MET A 1 435 ? -10.314 -20.070 23.320 1.00 80.62 435 MET A C 1
ATOM 3257 O O . MET A 1 435 ? -9.593 -19.471 24.122 1.00 80.62 435 MET A O 1
ATOM 3261 N N . ARG A 1 436 ? -10.275 -21.390 23.151 1.00 77.50 436 ARG A N 1
ATOM 3262 C CA . ARG A 1 436 ? -9.330 -22.288 23.814 1.00 77.50 436 ARG A CA 1
ATOM 3263 C C . ARG A 1 436 ? -7.999 -22.323 23.068 1.00 77.50 436 ARG A C 1
ATOM 3265 O O . ARG A 1 436 ? -7.914 -21.954 21.896 1.00 77.50 436 ARG A O 1
ATOM 3272 N N . ASP A 1 437 ? -6.977 -22.828 23.750 1.00 73.50 437 ASP A N 1
ATOM 3273 C CA . ASP A 1 437 ? -5.624 -22.979 23.200 1.00 73.50 437 ASP A CA 1
ATOM 3274 C C . ASP A 1 437 ? -5.568 -23.974 22.030 1.00 73.50 437 ASP A C 1
ATOM 3276 O O . ASP A 1 437 ? -4.710 -23.860 21.160 1.00 73.50 437 ASP A O 1
ATOM 3280 N N . ASP A 1 438 ? -6.514 -24.915 21.968 1.00 68.94 438 ASP A N 1
ATOM 3281 C CA . ASP A 1 438 ? -6.672 -25.860 20.857 1.00 68.94 438 ASP A CA 1
ATOM 3282 C C . ASP A 1 438 ? -7.393 -25.259 19.628 1.00 68.94 438 ASP A C 1
ATOM 3284 O O . ASP A 1 438 ? -7.615 -25.952 18.634 1.00 68.94 438 ASP A O 1
ATOM 3288 N N . GLY A 1 439 ? -7.765 -23.973 19.678 1.00 66.00 439 GLY A N 1
ATOM 3289 C CA . GLY A 1 439 ? -8.470 -23.279 18.601 1.00 66.00 439 GLY A CA 1
ATOM 3290 C C . GLY A 1 439 ? -9.977 -23.547 18.557 1.00 66.00 439 GLY A C 1
ATOM 3291 O O . GLY A 1 439 ? -10.631 -23.135 17.601 1.00 66.00 439 GLY A O 1
ATOM 3292 N N . SER A 1 440 ? -10.557 -24.217 19.557 1.00 70.06 440 SER A N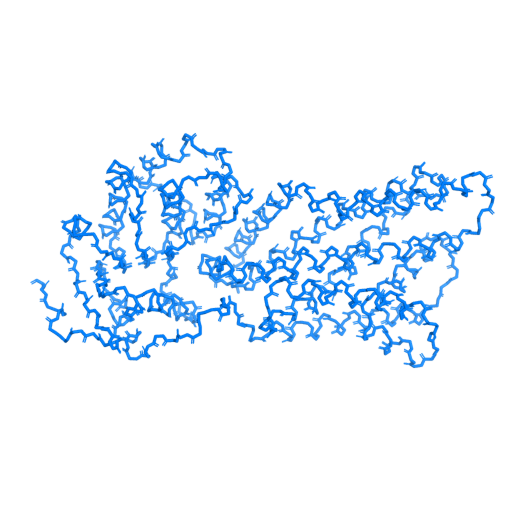 1
ATOM 3293 C CA . SER A 1 440 ? -12.010 -24.395 19.679 1.00 70.06 440 SER A CA 1
ATOM 3294 C C . SER A 1 440 ? -12.681 -23.267 20.487 1.00 70.06 440 SER A C 1
ATOM 3296 O O . SER A 1 440 ? -12.042 -22.595 21.298 1.00 70.06 440 SER A O 1
ATOM 3298 N N . ILE A 1 441 ? -13.983 -23.028 20.268 1.00 71.50 441 ILE A N 1
ATOM 3299 C CA . ILE A 1 441 ? -14.791 -22.100 21.092 1.00 71.50 441 ILE A CA 1
ATOM 3300 C C . ILE A 1 441 ? -15.356 -22.845 22.299 1.00 71.50 441 ILE A C 1
ATOM 3302 O O . ILE A 1 441 ? -15.846 -23.968 22.176 1.00 71.50 441 ILE A O 1
ATOM 3306 N N . TRP A 1 442 ? -15.350 -22.187 23.456 1.00 69.12 442 TRP A N 1
ATOM 3307 C CA . TRP A 1 442 ? -16.073 -22.646 24.637 1.00 69.12 442 TRP A CA 1
ATOM 3308 C C . TRP A 1 442 ? -17.602 -22.646 24.389 1.00 69.12 442 TRP A C 1
ATOM 3310 O O . TRP A 1 442 ? -18.163 -21.576 24.147 1.00 69.12 442 TRP A O 1
ATOM 3320 N N . PRO A 1 443 ? -18.295 -23.803 24.465 1.00 54.47 443 PRO A N 1
ATOM 3321 C CA . PRO A 1 443 ? -19.703 -23.935 24.058 1.00 54.47 443 PRO A CA 1
ATOM 3322 C C . PRO A 1 443 ? -20.699 -23.045 24.820 1.00 54.47 443 PRO A C 1
ATOM 3324 O O . PRO A 1 443 ? -21.700 -22.623 24.246 1.00 54.47 443 PRO A O 1
ATOM 3327 N N . ASP A 1 444 ? -20.415 -22.739 26.089 1.00 48.94 444 ASP A N 1
ATOM 3328 C CA . ASP A 1 444 ? -21.375 -22.124 27.020 1.00 48.94 444 ASP A CA 1
ATOM 3329 C C . ASP A 1 444 ? -21.320 -20.589 27.103 1.00 48.94 444 ASP A C 1
ATOM 3331 O O . ASP A 1 444 ? -22.110 -19.991 27.827 1.00 48.94 444 ASP A O 1
ATOM 3335 N N . VAL A 1 445 ? -20.440 -19.917 26.350 1.00 50.09 445 VAL A N 1
ATOM 3336 C CA . VAL A 1 445 ? -20.306 -18.440 26.414 1.00 50.09 445 VAL A CA 1
ATOM 3337 C C . VAL A 1 445 ? -21.184 -17.725 25.370 1.00 50.09 445 VAL A C 1
ATOM 3339 O O . VAL A 1 445 ? -21.295 -16.508 25.353 1.00 50.09 445 VAL A O 1
ATOM 3342 N N . LEU A 1 446 ? -21.936 -18.468 24.552 1.00 45.22 446 LEU A N 1
ATOM 3343 C CA . LEU A 1 446 ? -22.917 -17.905 23.609 1.00 45.22 446 LEU A CA 1
ATOM 3344 C C . LEU A 1 446 ? -24.207 -17.378 24.276 1.00 45.22 446 LEU A C 1
ATOM 3346 O O . LEU A 1 446 ? -25.169 -17.060 23.576 1.00 45.22 446 LEU A O 1
ATOM 3350 N N . ARG A 1 447 ? -24.268 -17.302 25.612 1.00 38.97 447 ARG A N 1
ATOM 3351 C CA . ARG A 1 447 ? -25.467 -16.899 26.355 1.00 38.97 447 ARG A CA 1
ATOM 3352 C C . ARG A 1 447 ? -25.164 -15.887 27.455 1.00 38.97 447 ARG A C 1
ATOM 3354 O O . ARG A 1 447 ? -24.803 -16.262 28.562 1.00 38.97 447 ARG A O 1
ATOM 3361 N N . SER A 1 448 ? -25.470 -14.633 27.165 1.00 30.75 448 SER A N 1
ATOM 3362 C CA . SER A 1 448 ? -26.144 -13.738 28.108 1.00 30.75 448 SER A CA 1
ATOM 3363 C C . SER A 1 448 ? -26.759 -12.606 27.292 1.00 30.75 448 SER A C 1
ATOM 3365 O O . SER A 1 448 ? -26.080 -11.647 26.940 1.00 30.75 448 SER A O 1
ATOM 3367 N N . GLY A 1 449 ? -28.012 -12.816 26.887 1.00 33.75 449 GLY A N 1
ATOM 3368 C CA . GLY A 1 449 ? -28.923 -11.733 26.535 1.00 33.75 449 GLY A CA 1
ATOM 3369 C C . GLY A 1 449 ? -29.593 -11.226 27.797 1.00 33.75 449 GLY A C 1
ATOM 3370 O O . GLY A 1 449 ? -29.802 -12.072 28.702 1.00 33.75 449 GLY A O 1
#

Sequence (449 aa):
MGGINGIRKLSALYRAFLAEERNNLAGFVITLVLPSLLFVINNIAYAGRTVDPLAVLDGLSAYLSYIVFVSVWNGVAVRALVFREDGALQRLAYASGSWRVVLFANACAQVTILAAQTVVFVCVAQLTMRALDGRFVLLSFVGALLGVAIVPPCLAVLRLRVPPQTANMAMSVAIACMFVLAGVPARGLWVPLAMMLDPIRWLWTGMATVTAMLCGMPFAVSDVCWVAAVGLVYAVAGAVCLYGIDIRPIARHHSAPASLVDAISRCLVGDSGVSVLLGANGAGKTMVLDALAVRSARVPDGSPSVAYLTQRADGFAGLRVGQMVALYRGMAAGESESESVEMRRLRQRHLTPIWDSPCARLSGGERQTTMLYCTCLLSRDAYLFDEPTQGMDPASRADAMAVIRALERQGKCIVMVTHIQTDIEDLDNPRIIVMRDDGSIWPDVLRSG

Mean predicted aligned error: 9.11 Å